Protein AF-A0A3M1NK79-F1 (afdb_monomer_lite)

Sequence (437 aa):
MGIKTFFSDLAERGPLLIVGEEAYLVNSRPSPSNGNNLITFGNANLELVPAGTLSDLVRFYKHHMADQIYAEKKEFIEERVDQGFMTAEEREREIGDRKLFSFIVNELMPYLSGHKEDISELLGEEIERQQITEKDEVDEEELLENLERVKRELRGEQERYAKAEFQGDTTDEVSYLRSLLQGDVLALSGIVYKLEKSRNPQIIISVKGSLDQYDLREIGRVEDIDEEYARFLSWRSRLEAIDEFTDYIKAVQRIRLEATKDLDKIMQLREFNDGDVGFLRHEGDVYVYQIIPPFAMLDPRPTKKGVAYEFPRLRVGMRIQYEDGRIYLDEPVLFEAEWHPFTEMENAEFQHLCGGHVPPRNGSEVEWVAKALDDAKNLVMNGLTPGSIREHGGDKKYGGRYFGISLDEKLAPRKISEKEARRKGLLITNRWDWRDD

Secondary structure (DSSP, 8-state):
-----HHHHHHHHS-EEEETTEEEEEEEEEPPTT-SSEEEETTEEEEEEEEEEHHHHHHHHHHHTHHHHHHHHHHHHHHHHS-PPPPHHHHHHHHHHHHHHHIIIIIIHHHHTT--SSTTTTTTS---------SS---HHHHHHHHHHHHHHHHHHHHHHHHHH--S-TTSHHHHHHHHHTSSEEEETTEEEEEEE-SS-SEEEEETTEEEEEEEEEEEEHHHHHHHHHHHHHHHHHHHHHHHHHHHHHHHHHHHHHHTTSHHHHTT-SEEEETTEEEEEETTEEEEEEEEPPEEEEP-SGGGTTEEEEE--EEEEEEEEEETTEEEE---EE-SS---TTB-SS--SSEEBTT--PPP--S-HHHHHHHHHHHHHHHHHH---HHHHHHTT--TTT--EETTEEHHHHSGGGEEEHHHHHHTT-EEE----TT--

pLDDT: mean 75.99, std 17.22, range [27.2, 95.75]

Foldseek 3Di:
DFDFALLVVLLVVAKWWDADFWIWHWAPDQDDPPDLWWKDFPPGITGTHTPGGNVVRNVVRCVVCVVVLVVLLQVLCCVQPVDGDDDPVCCVVVVQALLQLCCCFVPVQCVLQPPPDPPVVVVDDDDPDDDPPDDPDDDLVVVLVSLVVVLVVLVVVVVVVCVVQHDDDCLDLSVVLCSLLVHIWINHPQWIWDWDQDPDASMWTRHSNDITGTHTDTRGGSVVSRNVSSVSVSSSSNSVSSVVVSVVSVVSVVVVVVCVVCVVVLNVDQKDDDDQWIWHNDPNWIKTKGKDAWAWEQQQDPVRPQKTFTDHIWIKIWTWHADPNDIDTDAIFTQALDDALQFDPGSDGGTGGHVQDQPPDDDDPSVSRVVSNVSRSCCRQAVNHPVQLVVQDQDPVGSQDGVNDRVCVRRVVRIDGNVVCVVVVHHYYHDDDPPPD

Radius of gyration: 32.31 Å; chains: 1; bounding box: 64×66×86 Å

Structure (mmCIF, N/CA/C/O backbone):
data_AF-A0A3M1NK79-F1
#
_entry.id   AF-A0A3M1NK79-F1
#
loop_
_atom_site.group_PDB
_atom_site.id
_atom_site.type_symbol
_atom_site.label_atom_id
_atom_site.label_alt_id
_atom_site.label_comp_id
_atom_site.label_asym_id
_atom_site.label_entity_id
_atom_site.label_seq_id
_atom_site.pdbx_PDB_ins_code
_atom_site.Cartn_x
_atom_site.Cartn_y
_atom_site.Cartn_z
_atom_site.occupancy
_atom_site.B_iso_or_equiv
_atom_site.auth_seq_id
_atom_site.auth_comp_id
_atom_site.auth_asym_id
_atom_site.auth_atom_id
_atom_site.pdbx_PDB_model_num
ATOM 1 N N . MET A 1 1 ? -23.565 -2.851 2.190 1.00 42.56 1 MET A N 1
ATOM 2 C CA . MET A 1 1 ? -23.794 -3.661 3.407 1.00 42.56 1 MET A CA 1
ATOM 3 C C . MET A 1 1 ? -23.126 -2.912 4.538 1.00 42.56 1 MET A C 1
ATOM 5 O O . MET A 1 1 ? -22.002 -2.481 4.327 1.00 42.56 1 MET A O 1
ATOM 9 N N . GLY A 1 2 ? -23.819 -2.670 5.653 1.00 56.28 2 GLY A N 1
ATOM 10 C CA . GLY A 1 2 ? -23.201 -2.016 6.810 1.00 56.28 2 GLY A CA 1
ATOM 11 C C . GLY A 1 2 ? -22.028 -2.845 7.333 1.00 56.28 2 GLY A C 1
ATOM 12 O O . GLY A 1 2 ? -22.069 -4.075 7.264 1.00 56.28 2 GLY A O 1
ATOM 13 N N . ILE A 1 3 ? -20.976 -2.171 7.796 1.00 64.62 3 ILE A N 1
ATOM 14 C CA . ILE A 1 3 ? -19.833 -2.811 8.446 1.00 64.62 3 ILE A CA 1
ATOM 15 C C . ILE A 1 3 ? -20.336 -3.394 9.766 1.00 64.62 3 ILE A C 1
ATOM 17 O O . ILE A 1 3 ? -20.743 -2.657 10.659 1.00 64.62 3 ILE A O 1
ATOM 21 N N . LYS A 1 4 ? -20.337 -4.719 9.863 1.00 78.62 4 LYS A N 1
ATOM 22 C CA . LYS A 1 4 ? -20.764 -5.445 11.053 1.00 78.62 4 LYS A CA 1
ATOM 23 C C . LYS A 1 4 ? -19.583 -5.571 12.009 1.00 78.62 4 LYS A C 1
ATOM 25 O O . LYS A 1 4 ? -18.557 -6.126 11.612 1.00 78.62 4 LYS A O 1
ATOM 30 N N . THR A 1 5 ? -19.695 -5.055 13.233 1.00 86.69 5 THR A N 1
ATOM 31 C CA . THR A 1 5 ? -18.551 -5.059 14.159 1.00 86.69 5 THR A CA 1
ATOM 32 C C . THR A 1 5 ? -18.410 -6.395 14.892 1.00 86.69 5 THR A C 1
ATOM 34 O O . THR A 1 5 ? -19.270 -7.276 14.825 1.00 86.69 5 THR A O 1
ATOM 37 N N . PHE A 1 6 ? -17.314 -6.567 15.637 1.00 86.94 6 PHE A N 1
ATOM 38 C CA . PHE A 1 6 ? -17.142 -7.754 16.477 1.00 86.94 6 PHE A CA 1
ATOM 39 C C . PHE A 1 6 ? -18.245 -7.898 17.538 1.00 86.94 6 PHE A C 1
ATOM 41 O O . PHE A 1 6 ? -18.507 -9.014 17.984 1.00 86.94 6 PHE A O 1
ATOM 48 N N . PHE A 1 7 ? -18.873 -6.795 17.967 1.00 88.06 7 PHE A N 1
ATOM 49 C CA . PHE A 1 7 ? -19.895 -6.825 19.009 1.00 88.06 7 PHE A CA 1
ATOM 50 C C . PHE A 1 7 ? -21.144 -7.575 18.537 1.00 88.06 7 PHE A C 1
ATOM 52 O O . PHE A 1 7 ? -21.545 -8.548 19.182 1.00 88.06 7 PHE A O 1
ATOM 59 N N . SER A 1 8 ? -21.714 -7.191 17.390 1.00 88.69 8 SER A N 1
ATOM 60 C CA . SER A 1 8 ? -22.842 -7.919 16.802 1.00 88.69 8 SER A CA 1
ATOM 61 C C . SER A 1 8 ? -22.456 -9.329 16.359 1.00 88.69 8 SER A C 1
ATOM 63 O O . SER A 1 8 ? -23.217 -10.263 16.608 1.00 88.69 8 SER A O 1
ATOM 65 N N . ASP A 1 9 ? -21.260 -9.530 15.787 1.00 88.75 9 ASP A N 1
ATOM 66 C CA . ASP A 1 9 ? -20.802 -10.869 15.389 1.00 88.75 9 ASP A CA 1
ATOM 67 C C . ASP A 1 9 ? -20.719 -11.837 16.581 1.00 88.75 9 ASP A C 1
ATOM 69 O O . ASP A 1 9 ? -21.113 -12.999 16.473 1.00 88.75 9 ASP A O 1
ATOM 73 N N . LEU A 1 10 ? -20.264 -11.370 17.748 1.00 87.38 10 LEU A N 1
ATOM 74 C CA . LEU A 1 10 ? -20.247 -12.184 18.964 1.00 87.38 10 LEU A CA 1
ATOM 75 C C . LEU A 1 10 ? -21.646 -12.385 19.555 1.00 87.38 10 LEU A C 1
ATOM 77 O O . LEU A 1 10 ? -21.974 -13.508 19.941 1.00 87.38 10 LEU A O 1
ATOM 81 N N . ALA A 1 11 ? -22.467 -11.336 19.612 1.00 88.06 11 ALA A N 1
ATOM 82 C CA . ALA A 1 11 ? -23.818 -11.404 20.171 1.00 88.06 11 ALA A CA 1
ATOM 83 C C . ALA A 1 11 ? -24.779 -12.279 19.338 1.00 88.06 11 ALA A C 1
ATOM 85 O O . ALA A 1 11 ? -25.744 -12.826 19.872 1.00 88.06 11 ALA A O 1
ATOM 86 N N . GLU A 1 12 ? -24.515 -12.455 18.042 1.00 87.06 12 GLU A N 1
ATOM 87 C CA . GLU A 1 12 ? -25.264 -13.383 17.189 1.00 87.06 12 GLU A CA 1
ATOM 88 C C . GLU A 1 12 ? -24.870 -14.851 17.385 1.00 87.06 12 GLU A C 1
ATOM 90 O O . GLU A 1 12 ? -25.700 -15.746 17.211 1.00 87.06 12 GLU A O 1
ATOM 95 N N . ARG A 1 13 ? -23.615 -15.124 17.764 1.00 86.38 13 ARG A N 1
ATOM 96 C CA . ARG A 1 13 ? -23.141 -16.496 18.027 1.00 86.38 13 ARG A CA 1
ATOM 97 C C . ARG A 1 13 ? -23.747 -17.085 19.300 1.00 86.38 13 ARG A C 1
ATOM 99 O O . ARG A 1 13 ? -23.787 -18.306 19.452 1.00 86.38 13 ARG A O 1
ATOM 106 N N . GLY A 1 14 ? -24.207 -16.234 20.211 1.00 88.56 14 GLY A N 1
ATOM 107 C CA . GLY A 1 14 ? -24.869 -16.613 21.450 1.00 88.56 14 GLY A CA 1
ATOM 108 C C . GLY A 1 14 ? -24.940 -15.441 22.427 1.00 88.56 14 GLY A C 1
ATOM 109 O O . GLY A 1 14 ? -24.445 -14.357 22.124 1.00 88.56 14 GLY A O 1
ATOM 110 N N . PRO A 1 15 ? -25.535 -15.637 23.617 1.00 93.31 15 PRO A N 1
ATOM 111 C CA . PRO A 1 15 ? -25.585 -14.575 24.606 1.00 93.31 15 PRO A CA 1
ATOM 112 C C . PRO A 1 15 ? -24.168 -14.153 25.008 1.00 93.31 15 PRO A C 1
ATOM 114 O O . PRO A 1 15 ? -23.316 -15.001 25.292 1.00 93.31 15 PRO A O 1
ATOM 117 N N . LEU A 1 16 ? -23.930 -12.847 25.031 1.00 95.00 16 LEU A N 1
ATOM 118 C CA . LEU A 1 16 ? -22.625 -12.238 25.269 1.00 95.00 16 LEU A CA 1
ATOM 119 C C . LEU A 1 16 ? -22.679 -11.437 26.567 1.00 95.00 16 LEU A C 1
ATOM 121 O O . LEU A 1 16 ? -23.487 -10.525 26.711 1.00 95.00 16 LEU A O 1
ATOM 125 N N . LEU A 1 17 ? -21.808 -11.770 27.509 1.00 95.44 17 LEU A N 1
ATOM 126 C CA . LEU A 1 17 ? -21.634 -11.062 28.770 1.00 95.44 17 LEU A CA 1
ATOM 127 C C . LEU A 1 17 ? -20.332 -10.256 28.717 1.00 95.44 17 LEU A C 1
ATOM 129 O O . LEU A 1 17 ? -19.283 -10.808 28.395 1.00 95.44 17 LEU A O 1
ATOM 133 N N . ILE A 1 18 ? -20.382 -8.977 29.076 1.00 94.88 18 ILE A N 1
ATOM 134 C CA . ILE A 1 18 ? -19.208 -8.111 29.212 1.00 94.88 18 ILE A CA 1
ATOM 135 C C . ILE A 1 18 ? -19.168 -7.595 30.649 1.00 94.88 18 ILE A C 1
ATOM 137 O O . ILE A 1 18 ? -20.106 -6.938 31.099 1.00 94.88 18 ILE A O 1
ATOM 141 N N . VAL A 1 19 ? -18.083 -7.897 31.364 1.00 92.94 19 VAL A N 1
ATOM 142 C CA . VAL A 1 19 ? -17.847 -7.449 32.745 1.00 92.94 19 VAL A CA 1
ATOM 143 C C . VAL A 1 19 ? -16.481 -6.777 32.809 1.00 92.94 19 VAL A C 1
ATOM 145 O O . VAL A 1 19 ? -15.448 -7.403 32.558 1.00 92.94 19 VAL A O 1
ATOM 148 N N . GLY A 1 20 ? -16.464 -5.487 33.139 1.00 90.12 20 GLY A N 1
ATOM 149 C CA . GLY A 1 20 ? -15.264 -4.664 33.063 1.00 90.12 20 GLY A CA 1
ATOM 150 C C . GLY A 1 20 ? -14.732 -4.580 31.631 1.00 90.12 20 GLY A C 1
ATOM 151 O O . GLY A 1 20 ? -15.337 -3.935 30.778 1.00 90.12 20 GLY A O 1
ATOM 152 N N . GLU A 1 21 ? -13.580 -5.202 31.387 1.00 90.19 21 GLU A N 1
ATOM 153 C CA . GLU A 1 21 ? -12.962 -5.305 30.056 1.00 90.19 21 GLU A CA 1
ATOM 154 C C . GLU A 1 21 ? -13.046 -6.712 29.464 1.00 90.19 21 GLU A C 1
ATOM 156 O O . GLU A 1 21 ? -12.587 -6.927 28.347 1.00 90.19 21 GLU A O 1
ATOM 161 N N . GLU A 1 22 ? -13.598 -7.681 30.191 1.00 93.81 22 GLU A N 1
ATOM 162 C CA . GLU A 1 22 ? -13.618 -9.075 29.761 1.00 93.81 22 GLU A CA 1
ATOM 163 C C . GLU A 1 22 ? -14.959 -9.436 29.132 1.00 93.81 22 GLU A C 1
ATOM 165 O O . GLU A 1 22 ? -16.024 -9.141 29.678 1.00 93.81 22 GLU A O 1
ATOM 170 N N . ALA A 1 23 ? -14.890 -10.107 27.987 1.00 94.19 23 ALA A N 1
ATOM 171 C CA . ALA A 1 23 ? -16.033 -10.633 27.267 1.00 94.19 23 ALA A CA 1
ATOM 172 C C . ALA A 1 23 ? -16.133 -12.151 27.463 1.00 94.19 23 ALA A C 1
ATOM 174 O O . ALA A 1 23 ? -15.135 -12.877 27.431 1.00 94.19 23 ALA A O 1
ATOM 175 N N . TYR A 1 24 ? -17.359 -12.633 27.621 1.00 94.50 24 TYR A N 1
ATOM 176 C CA . TYR A 1 24 ? -17.692 -14.028 27.864 1.00 94.50 24 TYR A CA 1
ATOM 177 C C . TYR A 1 24 ? -18.870 -14.443 26.987 1.00 94.50 24 TYR A C 1
ATOM 179 O O . TYR A 1 24 ? -19.895 -13.767 26.957 1.00 94.50 24 TYR A O 1
ATOM 187 N N . LEU A 1 25 ? -18.762 -15.587 26.318 1.00 93.62 25 LEU A N 1
ATOM 188 C CA . LEU A 1 25 ? -19.905 -16.225 25.670 1.00 93.62 25 LEU A CA 1
ATOM 189 C C . LEU A 1 25 ? -20.610 -17.133 26.677 1.00 93.62 25 LEU A C 1
ATOM 191 O O . LEU A 1 25 ? -19.970 -17.921 27.381 1.00 93.62 25 LEU A O 1
ATOM 195 N N . VAL A 1 26 ? -21.935 -17.038 26.740 1.00 91.88 26 VAL A N 1
ATOM 196 C CA . VAL A 1 26 ? -22.753 -17.891 27.603 1.00 91.88 26 VAL A CA 1
ATOM 197 C C . VAL A 1 26 ? -23.025 -19.204 26.880 1.00 91.88 26 VAL A C 1
ATOM 199 O O . VAL A 1 26 ? -23.772 -19.264 25.902 1.00 91.88 26 VAL A O 1
ATOM 202 N N . ASN A 1 27 ? -22.423 -20.280 27.375 1.00 87.31 27 ASN A N 1
ATOM 203 C CA . ASN A 1 27 ? -22.618 -21.611 26.827 1.00 87.31 27 ASN A CA 1
ATOM 204 C C . ASN A 1 27 ? -23.930 -22.204 27.355 1.00 87.31 27 ASN A C 1
ATOM 206 O O . ASN A 1 27 ? -24.186 -22.228 28.557 1.00 87.31 27 ASN A O 1
ATOM 210 N N . SER A 1 28 ? -24.759 -22.741 26.460 1.00 78.31 28 SER A N 1
ATOM 211 C CA . SER A 1 28 ? -26.057 -23.337 26.813 1.00 78.31 28 SER A CA 1
ATOM 212 C C . SER A 1 28 ? -25.928 -24.657 27.586 1.00 78.31 28 SER A C 1
ATOM 214 O O . SER A 1 28 ? -26.931 -25.216 28.032 1.00 78.31 28 SER A O 1
ATOM 216 N N . ARG A 1 29 ? -24.710 -25.200 27.712 1.00 77.44 29 ARG A N 1
ATOM 217 C CA . ARG A 1 29 ? -24.456 -26.431 28.461 1.00 77.44 29 ARG A CA 1
ATOM 218 C C . ARG A 1 29 ? -24.520 -26.160 29.970 1.00 77.44 29 ARG A C 1
ATOM 220 O O . ARG A 1 29 ? -23.882 -25.215 30.434 1.00 77.44 29 ARG A O 1
ATOM 227 N N . PRO A 1 30 ? -25.237 -26.996 30.745 1.00 73.50 30 PRO A N 1
ATOM 228 C CA . PRO A 1 30 ? -25.250 -26.885 32.197 1.00 73.50 30 PRO A CA 1
ATOM 229 C C . PRO A 1 30 ? -23.830 -27.013 32.749 1.00 73.50 30 PRO A C 1
ATOM 231 O O . PRO A 1 30 ? -23.153 -28.012 32.495 1.00 73.50 30 PRO A O 1
ATOM 234 N N . SER A 1 31 ? -23.391 -26.012 33.507 1.00 70.69 31 SER A N 1
ATOM 235 C CA . SER A 1 31 ? -22.099 -26.057 34.189 1.00 70.69 31 SER A CA 1
ATOM 236 C C . SER A 1 31 ? -22.220 -26.874 35.481 1.00 70.69 31 SER A C 1
ATOM 238 O O . SER A 1 31 ? -23.232 -26.744 36.184 1.00 70.69 31 SER A O 1
ATOM 240 N N . PRO A 1 32 ? -21.228 -27.709 35.847 1.00 70.38 32 PRO A N 1
ATOM 241 C CA . PRO A 1 32 ? -21.175 -28.262 37.193 1.00 70.38 32 PRO A CA 1
ATOM 242 C C . PRO A 1 32 ? -21.177 -27.110 38.208 1.00 70.38 32 PRO A C 1
ATOM 244 O O . PRO A 1 32 ? -20.459 -26.127 38.048 1.00 70.38 32 PRO A O 1
ATOM 247 N N . SER A 1 33 ? -21.987 -27.235 39.260 1.00 60.12 33 SER A N 1
ATOM 248 C CA . SER A 1 33 ? -22.389 -26.167 40.197 1.00 60.12 33 SER A CA 1
ATOM 249 C C . SER A 1 33 ? -21.263 -25.433 40.949 1.00 60.12 33 SER A C 1
ATOM 251 O O . SER A 1 33 ? -21.554 -24.543 41.740 1.00 60.12 33 SER A O 1
ATOM 253 N N . ASN A 1 34 ? -19.996 -25.782 40.711 1.00 64.12 34 ASN A N 1
ATOM 254 C CA . ASN A 1 34 ? -18.817 -25.252 41.398 1.00 64.12 34 ASN A CA 1
ATOM 255 C C . ASN A 1 34 ? -17.807 -24.585 40.437 1.00 64.12 34 ASN A C 1
ATOM 257 O O . ASN A 1 34 ? -16.626 -24.482 40.764 1.00 64.12 34 ASN A O 1
ATOM 261 N N . GLY A 1 35 ? -18.227 -24.190 39.231 1.00 64.75 35 GLY A N 1
ATOM 262 C CA . GLY A 1 35 ? -17.366 -23.473 38.287 1.00 64.75 35 GLY A CA 1
ATOM 263 C C . GLY A 1 35 ? -17.047 -22.040 38.736 1.00 64.75 35 GLY A C 1
ATOM 264 O O . GLY A 1 35 ? -17.904 -21.338 39.264 1.00 64.75 35 GLY A O 1
ATOM 265 N N . ASN A 1 36 ? -15.820 -21.578 38.478 1.00 80.00 36 ASN A N 1
ATOM 266 C CA . ASN A 1 36 ? -15.390 -20.207 38.799 1.00 80.00 36 ASN A CA 1
ATOM 267 C C . ASN A 1 36 ? -15.984 -19.136 37.865 1.00 80.00 36 ASN A C 1
ATOM 269 O O . ASN A 1 36 ? -15.906 -17.956 38.197 1.00 80.00 36 ASN A O 1
ATOM 273 N N . ASN A 1 37 ? -16.537 -19.556 36.722 1.00 88.81 37 ASN A N 1
ATOM 274 C CA . ASN A 1 37 ? -17.085 -18.713 35.662 1.00 88.81 37 ASN A CA 1
ATOM 275 C C . ASN A 1 37 ? -18.473 -19.247 35.269 1.00 88.81 37 ASN A C 1
ATOM 277 O O . ASN A 1 37 ? -18.589 -20.155 34.442 1.00 88.81 37 ASN A O 1
ATOM 281 N N . LEU A 1 38 ? -19.525 -18.734 35.903 1.00 91.25 38 LEU A N 1
ATOM 282 C CA . LEU A 1 38 ? -20.902 -19.149 35.634 1.00 91.25 38 LEU A CA 1
ATOM 283 C C . LEU A 1 38 ? -21.876 -17.978 35.720 1.00 91.25 38 LEU A C 1
ATOM 285 O O . LEU A 1 38 ? -21.639 -17.003 36.432 1.00 91.25 38 LEU A O 1
ATOM 289 N N . ILE A 1 39 ? -22.991 -18.109 35.012 1.00 91.19 39 ILE A N 1
ATOM 290 C CA . ILE A 1 39 ? -24.157 -17.240 35.143 1.00 91.19 39 ILE A CA 1
ATOM 291 C C . ILE A 1 39 ? -25.358 -18.089 35.555 1.00 91.19 39 ILE A C 1
ATOM 293 O O . ILE A 1 39 ? -25.668 -19.111 34.937 1.00 91.19 39 ILE A O 1
ATOM 297 N N . THR A 1 40 ? -26.024 -17.673 36.625 1.00 89.75 40 THR A N 1
ATOM 298 C CA . THR A 1 40 ? -27.244 -18.293 37.133 1.00 89.75 40 THR A CA 1
ATOM 299 C C . THR A 1 40 ? -28.433 -17.415 36.782 1.00 89.75 40 THR A C 1
ATOM 301 O O . THR A 1 40 ? -28.484 -16.246 37.169 1.00 89.75 40 THR A O 1
ATOM 304 N N . PHE A 1 41 ? -29.408 -17.995 36.085 1.00 86.25 41 PHE A N 1
ATOM 305 C CA . PHE A 1 41 ? -30.687 -17.359 35.775 1.00 86.25 41 PHE A CA 1
ATOM 306 C C . PHE A 1 41 ? -31.826 -18.299 36.173 1.00 86.25 41 PHE A C 1
ATOM 308 O O . PHE A 1 41 ? -31.967 -19.401 35.632 1.00 86.25 41 PHE A O 1
ATOM 315 N N . GLY A 1 42 ? -32.620 -17.893 37.166 1.00 84.88 42 GLY A N 1
ATOM 316 C CA . GLY A 1 42 ? -33.599 -18.777 37.799 1.00 84.88 42 GLY A CA 1
ATOM 317 C C . GLY A 1 42 ? -32.936 -20.041 38.364 1.00 84.88 42 GLY A C 1
ATOM 318 O O . GLY A 1 42 ? -32.090 -19.957 39.248 1.00 84.88 42 GLY A O 1
ATOM 319 N N . ASN A 1 43 ? -33.307 -21.211 37.832 1.00 83.31 43 ASN A N 1
ATOM 320 C CA . ASN A 1 43 ? -32.763 -22.514 38.249 1.00 83.31 43 ASN A CA 1
ATOM 321 C C . ASN A 1 43 ? -31.656 -23.050 37.319 1.00 83.31 43 ASN A C 1
ATOM 323 O O . ASN A 1 43 ? -31.193 -24.176 37.511 1.00 83.31 43 ASN A O 1
ATOM 327 N N . ALA A 1 44 ? -31.267 -22.298 36.284 1.00 86.81 44 ALA A N 1
ATOM 328 C CA . ALA A 1 44 ? -30.257 -22.719 35.318 1.00 86.81 44 ALA A CA 1
ATOM 329 C C . ALA A 1 44 ? -28.886 -22.133 35.672 1.00 86.81 44 ALA A C 1
ATOM 331 O O . ALA A 1 44 ? -28.775 -20.934 35.909 1.00 86.81 44 ALA A O 1
ATOM 332 N N . ASN A 1 45 ? -27.851 -22.977 35.649 1.00 89.06 45 ASN A N 1
ATOM 333 C CA . ASN A 1 45 ? -26.449 -22.572 35.761 1.00 89.06 45 ASN A CA 1
ATOM 334 C C . ASN A 1 45 ? -25.765 -22.791 34.413 1.00 89.06 45 ASN A C 1
ATOM 336 O O . ASN A 1 45 ? -25.608 -23.936 33.977 1.00 89.06 45 ASN A O 1
ATOM 340 N N . LEU A 1 46 ? -25.367 -21.703 33.767 1.00 90.62 46 LEU A N 1
ATOM 341 C CA . LEU A 1 46 ? -24.727 -21.712 32.458 1.00 90.62 46 LEU A CA 1
ATOM 342 C C . LEU A 1 46 ? -23.245 -21.374 32.604 1.00 90.62 46 LEU A C 1
ATOM 344 O O . LEU A 1 46 ? -22.857 -20.558 33.441 1.00 90.62 46 LEU A O 1
ATOM 348 N N . GLU A 1 47 ? -22.412 -22.033 31.809 1.00 91.75 47 GLU A N 1
ATOM 349 C CA . GLU A 1 47 ? -20.969 -21.803 31.802 1.00 91.75 47 GLU A CA 1
ATOM 350 C C . GLU A 1 47 ? -20.633 -20.509 31.049 1.00 91.75 47 GLU A C 1
ATOM 352 O O . GLU A 1 47 ? -21.162 -20.255 29.964 1.00 91.75 47 GLU A O 1
ATOM 357 N N . LEU A 1 48 ? -19.728 -19.708 31.616 1.00 92.19 48 LEU A N 1
ATOM 358 C CA . LEU A 1 48 ? -19.165 -18.533 30.954 1.00 92.19 48 LEU A CA 1
ATOM 359 C C . LEU A 1 48 ? -17.820 -18.901 30.332 1.00 92.19 48 LEU A C 1
ATOM 361 O O . LEU A 1 48 ? -16.845 -19.167 31.040 1.00 92.19 48 LEU A O 1
ATOM 365 N N . VAL A 1 49 ? -17.764 -18.896 29.002 1.00 91.88 49 VAL A N 1
ATOM 366 C CA . VAL A 1 49 ? -16.544 -19.179 28.242 1.00 91.88 49 VAL A CA 1
ATOM 367 C C . VAL A 1 49 ? -15.854 -17.855 27.915 1.00 91.88 49 VAL A C 1
ATOM 369 O O . VAL A 1 49 ? -16.459 -17.027 27.233 1.00 91.88 49 VAL A O 1
ATOM 372 N N . PRO A 1 50 ? -14.610 -17.623 28.374 1.00 91.69 50 PRO A N 1
ATOM 373 C CA . PRO A 1 50 ? -13.880 -16.401 28.051 1.00 91.69 50 PRO A CA 1
ATOM 374 C C . PRO A 1 50 ? -13.711 -16.242 26.536 1.00 91.69 50 PRO A C 1
ATOM 376 O O . PRO A 1 50 ? -13.214 -17.149 25.869 1.00 91.69 50 PRO A O 1
ATOM 379 N N . ALA A 1 51 ? -14.109 -15.086 26.009 1.00 90.38 51 ALA A N 1
ATOM 380 C CA . ALA A 1 51 ? -13.930 -14.712 24.606 1.00 90.38 51 ALA A CA 1
ATOM 381 C C . ALA A 1 51 ? -12.692 -13.821 24.390 1.00 90.38 51 ALA A C 1
ATOM 383 O O . ALA A 1 51 ? -12.188 -13.739 23.274 1.00 90.38 51 ALA A O 1
ATOM 384 N N . GLY A 1 52 ? -12.188 -13.186 25.453 1.00 91.94 52 GLY A N 1
ATOM 385 C CA . GLY A 1 52 ? -11.031 -12.288 25.428 1.00 91.94 52 GLY A CA 1
ATOM 386 C C . GLY A 1 52 ? -11.326 -10.972 26.143 1.00 91.94 52 GLY A C 1
ATOM 387 O O . GLY A 1 52 ? -12.369 -10.823 26.784 1.00 91.94 52 GLY A O 1
ATOM 388 N N . THR A 1 53 ? -10.409 -10.014 26.035 1.00 93.69 53 THR A N 1
ATOM 389 C CA . THR A 1 53 ? -10.673 -8.634 26.464 1.00 93.69 53 THR A CA 1
ATOM 390 C C . THR A 1 53 ? -11.271 -7.818 25.318 1.00 93.69 53 THR A C 1
ATOM 392 O O . THR A 1 53 ? -11.055 -8.136 24.149 1.00 93.69 53 THR A O 1
ATOM 395 N N . LEU A 1 54 ? -11.990 -6.735 25.623 1.00 90.94 54 LEU A N 1
ATOM 396 C CA . LEU A 1 54 ? -12.488 -5.806 24.601 1.00 90.94 54 LEU A CA 1
ATOM 397 C C . LEU A 1 54 ? -11.345 -5.263 23.734 1.00 90.94 54 LEU A C 1
ATOM 399 O O . LEU A 1 54 ? -11.499 -5.165 22.522 1.00 90.94 54 LEU A O 1
ATOM 403 N N . SER A 1 55 ? -10.183 -4.977 24.330 1.00 88.31 55 SER A N 1
ATOM 404 C CA . SER A 1 55 ? -9.003 -4.518 23.588 1.00 88.31 55 SER A CA 1
ATOM 405 C C . SER A 1 55 ? -8.503 -5.563 22.587 1.00 88.31 55 SER A C 1
ATOM 407 O O . SER A 1 55 ? -8.235 -5.236 21.428 1.00 88.31 55 SER A O 1
ATOM 409 N N . ASP A 1 56 ? -8.430 -6.832 23.001 1.00 88.31 56 ASP A N 1
ATOM 410 C CA . ASP A 1 56 ? -8.006 -7.924 22.120 1.00 88.31 56 ASP A CA 1
ATOM 411 C C . ASP A 1 56 ? -9.004 -8.152 20.983 1.00 88.31 56 ASP A C 1
ATOM 413 O O . ASP A 1 56 ? -8.600 -8.361 19.840 1.00 88.31 56 ASP A O 1
ATOM 417 N N . LEU A 1 57 ? -10.303 -8.072 21.281 1.00 88.75 57 LEU A N 1
ATOM 418 C CA . LEU A 1 57 ? -11.369 -8.250 20.298 1.00 88.75 57 LEU A CA 1
ATOM 419 C C . LEU A 1 57 ? -11.385 -7.122 19.263 1.00 88.75 57 LEU A C 1
ATOM 421 O O . LEU A 1 57 ? -11.478 -7.401 18.069 1.00 88.75 57 LEU A O 1
ATOM 425 N N . VAL A 1 58 ? -11.208 -5.871 19.696 1.00 86.19 58 VAL A N 1
ATOM 426 C CA . VAL A 1 58 ? -11.046 -4.718 18.797 1.00 86.19 58 VAL A CA 1
ATOM 427 C C . VAL A 1 58 ? -9.821 -4.901 17.905 1.00 86.19 58 VAL A C 1
ATOM 429 O O . VAL A 1 58 ? -9.908 -4.746 16.687 1.00 86.19 58 VAL A O 1
ATOM 432 N N . ARG A 1 59 ? -8.676 -5.291 18.477 1.00 81.38 59 ARG A N 1
ATOM 433 C CA . ARG A 1 59 ? -7.449 -5.521 17.702 1.00 81.38 59 ARG A CA 1
ATOM 434 C C . ARG A 1 59 ? -7.623 -6.647 16.686 1.00 81.38 59 ARG A C 1
ATOM 436 O O . ARG A 1 59 ? -7.211 -6.500 15.536 1.00 81.38 59 ARG A O 1
ATOM 443 N N . PHE A 1 60 ? -8.227 -7.758 17.100 1.00 81.69 60 PHE A N 1
ATOM 444 C CA . PHE A 1 60 ? -8.514 -8.889 16.224 1.00 81.69 60 PHE A CA 1
ATOM 445 C C . PHE A 1 60 ? -9.446 -8.478 15.083 1.00 81.69 60 PHE A C 1
ATOM 447 O O . PHE A 1 60 ? -9.174 -8.795 13.928 1.00 81.69 60 PHE A O 1
ATOM 454 N N . TYR A 1 61 ? -10.494 -7.716 15.393 1.00 83.75 61 TYR A N 1
ATOM 455 C CA . TYR A 1 61 ? -11.416 -7.168 14.408 1.00 83.75 61 TYR A CA 1
ATOM 456 C C . TYR A 1 61 ? -10.702 -6.287 13.379 1.00 83.75 61 TYR A C 1
ATOM 458 O O . TYR A 1 61 ? -10.838 -6.525 12.182 1.00 83.75 61 TYR A O 1
ATOM 466 N N . LYS A 1 62 ? -9.872 -5.333 13.825 1.00 75.94 62 LYS A N 1
ATOM 467 C CA . LYS A 1 62 ? -9.088 -4.471 12.923 1.00 75.94 62 LYS A CA 1
ATOM 468 C C . LYS A 1 62 ? -8.146 -5.275 12.035 1.00 75.94 62 LYS A C 1
ATOM 470 O O . LYS A 1 62 ? -8.015 -4.967 10.858 1.00 75.94 62 LYS A O 1
ATOM 475 N N . HIS A 1 63 ? -7.512 -6.311 12.579 1.00 74.62 63 HIS A N 1
ATOM 476 C CA . HIS A 1 63 ? -6.643 -7.184 11.796 1.00 74.62 63 HIS A CA 1
ATOM 477 C C . HIS A 1 63 ? -7.428 -7.984 10.749 1.00 74.62 63 HIS A C 1
ATOM 479 O O . HIS A 1 63 ? -7.030 -8.042 9.591 1.00 74.62 63 HIS A O 1
ATOM 485 N N . HIS A 1 64 ? -8.563 -8.564 11.139 1.00 75.31 64 HIS A N 1
ATOM 486 C CA . HIS A 1 64 ? -9.417 -9.342 10.244 1.00 75.31 64 HIS A CA 1
ATOM 487 C C . HIS A 1 64 ? -10.053 -8.476 9.145 1.00 75.31 64 HIS A C 1
ATOM 489 O O . HIS A 1 64 ? -10.257 -8.947 8.031 1.00 75.31 64 HIS A O 1
ATOM 495 N N . MET A 1 65 ? -10.351 -7.210 9.447 1.00 75.56 65 MET A N 1
ATOM 496 C CA . MET A 1 65 ? -10.966 -6.250 8.525 1.00 75.56 65 MET A CA 1
ATOM 497 C C . MET A 1 65 ? -9.951 -5.303 7.876 1.00 75.56 65 MET A C 1
ATOM 499 O O . MET A 1 65 ? -10.356 -4.305 7.287 1.00 75.56 65 MET A O 1
ATOM 503 N N . ALA A 1 66 ? -8.650 -5.598 7.957 1.00 69.75 66 ALA A N 1
ATOM 504 C CA . ALA A 1 66 ? -7.595 -4.698 7.493 1.00 69.75 66 ALA A CA 1
ATOM 505 C C . ALA A 1 66 ? -7.776 -4.281 6.024 1.00 69.75 66 ALA A C 1
ATOM 507 O O . ALA A 1 66 ? -7.680 -3.096 5.717 1.00 69.75 66 ALA A O 1
ATOM 508 N N . ASP A 1 67 ? -8.124 -5.224 5.143 1.00 69.06 67 ASP A N 1
ATOM 509 C CA . ASP A 1 67 ? -8.337 -4.951 3.716 1.00 69.06 67 ASP A CA 1
ATOM 510 C C . ASP A 1 67 ? -9.540 -4.026 3.472 1.00 69.06 67 ASP A C 1
ATOM 512 O O . ASP A 1 67 ? -9.487 -3.139 2.622 1.00 69.06 67 ASP A O 1
ATOM 516 N N . GLN A 1 68 ? -10.623 -4.204 4.237 1.00 75.31 68 GLN A N 1
ATOM 517 C CA . GLN A 1 68 ? -11.826 -3.373 4.126 1.00 75.31 68 GLN A CA 1
ATOM 518 C C . GLN A 1 68 ? -11.579 -1.967 4.671 1.00 75.31 68 GLN A C 1
ATOM 520 O O . GLN A 1 68 ? -11.943 -0.991 4.024 1.00 75.31 68 GLN A O 1
ATOM 525 N N . ILE A 1 69 ? -10.907 -1.868 5.823 1.00 71.44 69 ILE A N 1
ATOM 526 C CA . ILE A 1 69 ? -10.501 -0.591 6.417 1.00 71.44 69 ILE A CA 1
ATOM 527 C C . ILE A 1 69 ? -9.574 0.151 5.450 1.00 71.44 69 ILE A C 1
ATOM 529 O O . ILE A 1 69 ? -9.742 1.346 5.236 1.00 71.44 69 ILE A O 1
ATOM 533 N N . TYR A 1 70 ? -8.620 -0.546 4.828 1.00 69.25 70 TYR A N 1
ATOM 534 C CA . TYR A 1 70 ? -7.734 0.052 3.832 1.00 69.25 70 TYR A CA 1
ATOM 535 C C . TYR A 1 70 ? -8.505 0.565 2.611 1.00 69.25 70 TYR A C 1
ATOM 537 O O . TYR A 1 70 ? -8.275 1.695 2.184 1.00 69.25 70 TYR A O 1
ATOM 545 N N . ALA A 1 71 ? -9.433 -0.230 2.071 1.00 69.62 71 ALA A N 1
ATOM 546 C CA . ALA A 1 71 ? -10.268 0.179 0.945 1.00 69.62 71 ALA A CA 1
ATOM 547 C C . ALA A 1 71 ? -11.123 1.413 1.280 1.00 69.62 71 ALA A C 1
ATOM 549 O O . ALA A 1 71 ? -11.166 2.342 0.482 1.00 69.62 71 ALA A O 1
ATOM 550 N N . GLU A 1 72 ? -11.722 1.468 2.474 1.00 77.62 72 GLU A N 1
ATOM 551 C CA . GLU A 1 72 ? -12.501 2.625 2.937 1.00 77.62 72 GLU A CA 1
ATOM 552 C C . GLU A 1 72 ? -11.625 3.877 3.094 1.00 77.62 72 GLU A C 1
ATOM 554 O O . GLU A 1 72 ? -11.998 4.960 2.644 1.00 77.62 72 GLU A O 1
ATOM 559 N N . LYS A 1 73 ? -10.438 3.741 3.703 1.00 74.62 73 LYS A N 1
ATOM 560 C CA . LYS A 1 73 ? -9.473 4.846 3.832 1.00 74.62 73 LYS A CA 1
ATOM 561 C C . LYS A 1 73 ? -9.055 5.379 2.458 1.00 74.62 73 LYS A C 1
ATOM 563 O O . LYS A 1 73 ? -8.978 6.590 2.272 1.00 74.62 73 LYS A O 1
ATOM 568 N N . LYS A 1 74 ? -8.800 4.475 1.509 1.00 66.56 74 LYS A N 1
ATOM 569 C CA . LYS A 1 74 ? -8.438 4.785 0.123 1.00 66.56 74 LYS A CA 1
ATOM 570 C C . LYS A 1 74 ? -9.560 5.527 -0.600 1.00 66.56 74 LYS A C 1
ATOM 572 O O . LYS A 1 74 ? -9.312 6.620 -1.093 1.00 66.56 74 LYS A O 1
ATOM 577 N N . GLU A 1 75 ? -10.769 4.971 -0.606 1.00 73.38 75 GLU A N 1
ATOM 578 C CA . GLU A 1 75 ? -11.949 5.571 -1.243 1.00 73.38 75 GLU A CA 1
ATOM 579 C C . GLU A 1 75 ? -12.224 6.967 -0.675 1.00 73.38 75 GLU A C 1
ATOM 581 O O . GLU A 1 75 ? -12.404 7.915 -1.428 1.00 73.38 75 GLU A O 1
ATOM 586 N N . PHE A 1 76 ? -12.138 7.131 0.649 1.00 75.88 76 PHE A N 1
ATOM 587 C CA . PHE A 1 76 ? -12.346 8.424 1.300 1.00 75.88 76 PHE A CA 1
ATOM 588 C C . PHE A 1 76 ? -11.348 9.507 0.855 1.00 75.88 76 PHE A C 1
ATOM 590 O O . PHE A 1 76 ? -11.732 10.666 0.690 1.00 75.88 76 PHE A O 1
ATOM 597 N N . ILE A 1 77 ? -10.070 9.156 0.684 1.00 66.25 77 ILE A N 1
ATOM 598 C CA . ILE A 1 77 ? -9.050 10.095 0.199 1.00 66.25 77 ILE A CA 1
ATOM 599 C C . ILE A 1 77 ? -9.222 10.341 -1.303 1.00 66.25 77 ILE A C 1
ATOM 601 O O . ILE A 1 77 ? -9.198 11.494 -1.726 1.00 66.25 77 ILE A O 1
ATOM 605 N N . GLU A 1 78 ? -9.469 9.296 -2.093 1.00 65.31 78 GLU A N 1
ATOM 606 C CA . GLU A 1 78 ? -9.708 9.393 -3.539 1.00 65.31 78 GLU A CA 1
ATOM 607 C C . GLU A 1 78 ? -10.905 10.298 -3.860 1.00 65.31 78 GLU A C 1
ATOM 609 O O . GLU A 1 78 ? -10.778 11.198 -4.685 1.00 65.31 78 GLU A O 1
ATOM 614 N N . GLU A 1 79 ? -12.024 10.149 -3.143 1.00 67.75 79 GLU A N 1
ATOM 615 C CA . GLU A 1 79 ? -13.219 10.997 -3.276 1.00 67.75 79 GLU A CA 1
ATOM 616 C C . GLU A 1 79 ? -12.976 12.474 -2.931 1.00 67.75 79 GLU A C 1
ATOM 618 O O . GLU A 1 79 ? -13.764 13.344 -3.312 1.00 67.75 79 GLU A O 1
ATOM 623 N N . ARG A 1 80 ? -11.941 12.772 -2.139 1.00 66.25 80 ARG A N 1
ATOM 624 C CA . ARG A 1 80 ? -11.686 14.119 -1.605 1.00 66.25 80 ARG A CA 1
ATOM 625 C C . ARG A 1 80 ? -10.490 14.815 -2.229 1.00 66.25 80 ARG A C 1
ATOM 627 O O . ARG A 1 80 ? -10.374 16.029 -2.063 1.00 66.25 80 ARG A O 1
ATOM 634 N N . VAL A 1 81 ? -9.622 14.066 -2.897 1.00 56.22 81 VAL A N 1
ATOM 635 C CA . VAL A 1 81 ? -8.329 14.546 -3.390 1.00 56.22 81 VAL A CA 1
ATOM 636 C C . VAL A 1 81 ? -8.128 14.227 -4.882 1.00 56.22 81 VAL A C 1
ATOM 638 O O . VAL A 1 81 ? -7.145 14.678 -5.455 1.00 56.22 81 VAL A O 1
ATOM 641 N N . ASP A 1 82 ? -9.042 13.496 -5.539 1.00 52.12 82 ASP A N 1
ATOM 642 C CA . ASP A 1 82 ? -8.909 13.049 -6.942 1.00 52.12 82 ASP A CA 1
ATOM 643 C C . ASP A 1 82 ? -7.560 12.331 -7.217 1.00 52.12 82 ASP A C 1
ATOM 645 O O . ASP A 1 82 ? -7.044 12.327 -8.335 1.00 52.12 82 ASP A O 1
ATOM 649 N N . GLN A 1 83 ? -6.961 11.700 -6.194 1.00 50.88 83 GLN A N 1
ATOM 650 C CA . GLN A 1 83 ? -5.659 11.025 -6.280 1.00 50.88 83 GLN A CA 1
ATOM 651 C C . GLN A 1 83 ? -5.686 9.617 -5.678 1.00 50.88 83 GLN A C 1
ATOM 653 O O . GLN A 1 83 ? -6.132 9.413 -4.550 1.00 50.88 83 GLN A O 1
ATOM 658 N N . GLY A 1 84 ? -5.169 8.652 -6.446 1.00 42.97 84 GLY A N 1
ATOM 659 C CA . GLY A 1 84 ? -5.220 7.221 -6.150 1.00 42.97 84 GLY A CA 1
ATOM 660 C C . GLY A 1 84 ? -4.288 6.736 -5.030 1.00 42.97 84 GLY A C 1
ATOM 661 O O . GLY A 1 84 ? -3.134 7.151 -4.947 1.00 42.97 84 GLY A O 1
ATOM 662 N N . PHE A 1 85 ? -4.738 5.783 -4.204 1.00 36.38 85 PHE A N 1
ATOM 663 C CA . PHE A 1 85 ? -3.920 5.149 -3.148 1.00 36.38 85 PHE A CA 1
ATOM 664 C C . PHE A 1 85 ? -3.292 3.824 -3.654 1.00 36.38 85 PHE A C 1
ATOM 666 O O . PHE A 1 85 ? -4.005 2.867 -3.973 1.00 36.38 85 PHE A O 1
ATOM 673 N N . MET A 1 86 ? -1.957 3.731 -3.716 1.00 42.59 86 MET A N 1
ATOM 674 C CA . MET A 1 86 ? -1.204 2.491 -4.032 1.00 42.59 86 MET A CA 1
ATOM 675 C C . MET A 1 86 ? -0.839 1.690 -2.764 1.00 42.59 86 MET A C 1
ATOM 677 O O . MET A 1 86 ? -0.749 2.278 -1.680 1.00 42.59 86 MET A O 1
ATOM 681 N N . THR A 1 87 ? -0.643 0.364 -2.860 1.00 40.91 87 THR A N 1
ATOM 682 C CA . THR A 1 87 ? -0.331 -0.534 -1.713 1.00 40.91 87 THR A CA 1
ATOM 683 C C . THR A 1 87 ? 1.046 -0.244 -1.103 1.00 40.91 87 THR A C 1
ATOM 685 O O . THR A 1 87 ? 1.890 0.286 -1.797 1.00 40.91 87 THR A O 1
ATOM 688 N N . ALA A 1 88 ? 1.320 -0.565 0.170 1.00 37.22 88 ALA A N 1
ATOM 689 C CA . ALA A 1 88 ? 2.545 -0.122 0.867 1.00 37.22 88 ALA A CA 1
ATOM 690 C C . ALA A 1 88 ? 3.888 -0.596 0.247 1.00 37.22 88 ALA A C 1
ATOM 692 O O . ALA A 1 88 ? 4.831 0.188 0.197 1.00 37.22 88 ALA A O 1
ATOM 693 N N . GLU A 1 89 ? 3.980 -1.832 -0.262 1.00 38.88 89 GLU A N 1
ATOM 694 C CA . GLU A 1 89 ? 5.196 -2.364 -0.918 1.00 38.88 89 GLU A CA 1
ATOM 695 C C . GLU A 1 89 ? 5.369 -1.849 -2.359 1.00 38.88 89 GLU A C 1
ATOM 697 O O . GLU A 1 89 ? 6.487 -1.559 -2.787 1.00 38.88 89 GLU A O 1
ATOM 702 N N . GLU A 1 90 ? 4.273 -1.695 -3.109 1.00 39.31 90 GLU A N 1
ATOM 703 C CA . GLU A 1 90 ? 4.296 -1.074 -4.443 1.00 39.31 90 GLU A CA 1
ATOM 704 C C . GLU A 1 90 ? 4.558 0.437 -4.326 1.00 39.31 90 GLU A C 1
ATOM 706 O O . GLU A 1 90 ? 5.302 1.004 -5.118 1.00 39.31 90 GLU A O 1
ATOM 711 N N . ARG A 1 91 ? 4.053 1.060 -3.255 1.00 40.94 91 ARG A N 1
ATOM 712 C CA . ARG A 1 91 ? 4.258 2.453 -2.850 1.00 40.94 91 ARG A CA 1
ATOM 713 C C . ARG A 1 91 ? 5.714 2.727 -2.507 1.00 40.94 91 ARG A C 1
ATOM 715 O O . ARG A 1 91 ? 6.221 3.720 -2.982 1.00 40.94 91 ARG A O 1
ATOM 722 N N . GLU A 1 92 ? 6.425 1.904 -1.740 1.00 41.72 92 GLU A N 1
ATOM 723 C CA . GLU A 1 92 ? 7.847 2.193 -1.465 1.00 41.72 92 GLU A CA 1
ATOM 724 C C . GLU A 1 92 ? 8.726 2.107 -2.723 1.00 41.72 92 GLU A C 1
ATOM 726 O O . GLU A 1 92 ? 9.600 2.956 -2.912 1.00 41.72 92 GLU A O 1
ATOM 731 N N . ARG A 1 93 ? 8.465 1.138 -3.612 1.00 49.00 93 ARG A N 1
ATOM 732 C CA . ARG A 1 93 ? 9.262 0.936 -4.831 1.00 49.00 93 ARG A CA 1
ATOM 733 C C . ARG A 1 93 ? 8.930 1.957 -5.925 1.00 49.00 93 ARG A C 1
ATOM 735 O O . ARG A 1 93 ? 9.829 2.625 -6.419 1.00 49.00 93 ARG A O 1
ATOM 742 N N . GLU A 1 94 ? 7.652 2.148 -6.254 1.00 46.03 94 GLU A N 1
ATOM 743 C CA . GLU A 1 94 ? 7.236 3.067 -7.324 1.00 46.03 94 GLU A CA 1
ATOM 744 C C . GLU A 1 94 ? 7.455 4.538 -6.934 1.00 46.03 94 GLU A C 1
ATOM 746 O O . GLU A 1 94 ? 7.750 5.374 -7.786 1.00 46.03 94 GLU A O 1
ATOM 751 N N . ILE A 1 95 ? 7.397 4.861 -5.637 1.00 46.91 95 ILE A N 1
ATOM 752 C CA . ILE A 1 95 ? 7.705 6.202 -5.134 1.00 46.91 95 ILE A CA 1
ATOM 753 C C . ILE A 1 95 ? 9.207 6.459 -5.092 1.00 46.91 95 ILE A C 1
ATOM 755 O O . ILE A 1 95 ? 9.602 7.575 -5.408 1.00 46.91 95 ILE A O 1
ATOM 759 N N . GLY A 1 96 ? 10.047 5.486 -4.729 1.00 52.31 96 GLY A N 1
ATOM 760 C CA . GLY A 1 96 ? 11.503 5.635 -4.846 1.00 52.31 96 GLY A CA 1
ATOM 761 C C . GLY A 1 96 ? 11.916 5.897 -6.295 1.00 52.31 96 GLY A C 1
ATOM 762 O O . GLY A 1 96 ? 12.584 6.891 -6.586 1.00 52.31 96 GLY A O 1
ATOM 763 N N . ASP A 1 97 ? 11.398 5.076 -7.207 1.00 53.44 97 ASP A N 1
ATOM 764 C CA . ASP A 1 97 ? 11.723 5.128 -8.629 1.00 53.44 97 ASP A CA 1
ATOM 765 C C . ASP A 1 97 ? 11.197 6.419 -9.289 1.00 53.44 97 ASP A C 1
ATOM 767 O O . ASP A 1 97 ? 11.967 7.142 -9.923 1.00 53.44 97 ASP A O 1
ATOM 771 N N . ARG A 1 98 ? 9.922 6.800 -9.079 1.00 60.09 98 ARG A N 1
ATOM 772 C CA . ARG A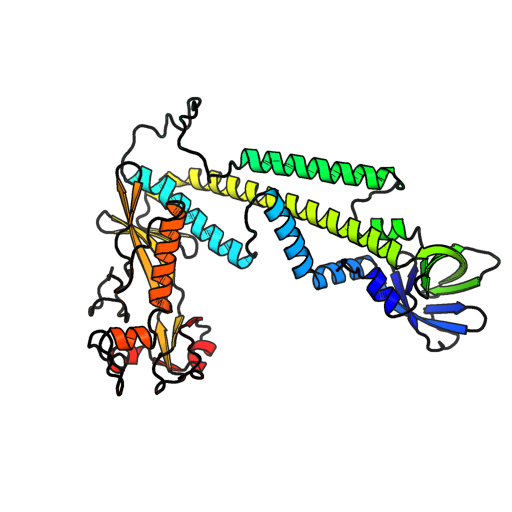 1 98 ? 9.358 8.060 -9.614 1.00 60.09 98 ARG A CA 1
ATOM 773 C C . ARG A 1 98 ? 9.968 9.312 -8.982 1.00 60.09 98 ARG A C 1
ATOM 775 O O . ARG A 1 98 ? 10.146 10.304 -9.688 1.00 60.09 98 ARG A O 1
ATOM 782 N N . LYS A 1 99 ? 10.314 9.294 -7.686 1.00 57.50 99 LYS A N 1
ATOM 783 C CA . LYS A 1 99 ? 11.033 10.409 -7.034 1.00 57.50 99 LYS A CA 1
ATOM 784 C C . LYS A 1 99 ? 12.412 10.600 -7.649 1.00 57.50 99 LYS A C 1
ATOM 786 O O . LYS A 1 99 ? 12.794 11.737 -7.921 1.00 57.50 99 LYS A O 1
ATOM 791 N N . LEU A 1 100 ? 13.132 9.506 -7.900 1.00 64.19 100 LEU A N 1
ATOM 792 C CA . LEU A 1 100 ? 14.446 9.576 -8.520 1.00 64.19 100 LEU A CA 1
ATOM 793 C C . LEU A 1 100 ? 14.357 9.999 -9.990 1.00 64.19 100 LEU A C 1
ATOM 795 O O . LEU A 1 100 ? 15.152 10.830 -10.424 1.00 64.19 100 LEU A O 1
ATOM 799 N N . PHE A 1 101 ? 13.359 9.519 -10.740 1.00 63.84 101 PHE A N 1
ATOM 800 C CA . PHE A 1 101 ? 13.102 10.020 -12.090 1.00 63.84 101 PHE A CA 1
ATOM 801 C C . PHE A 1 101 ? 12.785 11.512 -12.088 1.00 63.84 101 PHE A C 1
ATOM 803 O O . PHE A 1 101 ? 13.366 12.229 -12.891 1.00 63.84 101 PHE A O 1
ATOM 810 N N . SER A 1 102 ? 11.941 11.994 -11.171 1.00 63.88 102 SER A N 1
ATOM 811 C CA . SER A 1 102 ? 11.620 13.421 -11.053 1.00 63.88 102 SER A CA 1
ATOM 812 C C . SER A 1 102 ? 12.858 14.266 -10.774 1.00 63.88 102 SER A C 1
ATOM 814 O O . SER A 1 102 ? 13.100 15.243 -11.476 1.00 63.88 102 SER A O 1
ATOM 816 N N . PHE A 1 103 ? 13.699 13.844 -9.829 1.00 62.50 103 PHE A N 1
ATOM 817 C CA . PHE A 1 103 ? 14.975 14.502 -9.555 1.00 62.50 103 PHE A CA 1
ATOM 818 C C . PHE A 1 103 ? 15.891 14.526 -10.788 1.00 62.50 103 PHE A C 1
ATOM 820 O O . PHE A 1 103 ? 16.445 15.568 -11.139 1.00 62.50 103 PHE A O 1
ATOM 827 N N . ILE A 1 104 ? 16.040 13.394 -11.485 1.00 63.81 104 ILE A N 1
ATOM 828 C CA . ILE A 1 104 ? 16.912 13.329 -12.659 1.00 63.81 104 ILE A CA 1
ATOM 829 C C . ILE A 1 104 ? 16.372 14.224 -13.788 1.00 63.81 104 ILE A C 1
ATOM 831 O O . ILE A 1 104 ? 17.115 15.018 -14.354 1.00 63.81 104 ILE A O 1
ATOM 835 N N . VAL A 1 105 ? 15.082 14.121 -14.094 1.00 70.25 105 VAL A N 1
ATOM 836 C CA . VAL A 1 105 ? 14.407 14.806 -15.207 1.00 70.25 105 VAL A CA 1
ATOM 837 C C . VAL A 1 105 ? 14.290 16.308 -14.960 1.00 70.25 105 VAL A C 1
ATOM 839 O O . VAL A 1 105 ? 14.666 17.087 -15.828 1.00 70.25 105 VAL A O 1
ATOM 842 N N . ASN A 1 106 ? 13.808 16.721 -13.790 1.00 64.56 106 ASN A N 1
ATOM 843 C CA . ASN A 1 106 ? 13.434 18.113 -13.536 1.00 64.56 106 ASN A CA 1
ATOM 844 C C . ASN A 1 106 ? 14.550 18.939 -12.889 1.00 64.56 106 ASN A C 1
ATOM 846 O O . ASN A 1 106 ? 14.528 20.162 -12.986 1.00 64.56 106 ASN A O 1
ATOM 850 N N . GLU A 1 107 ? 15.518 18.307 -12.219 1.00 62.44 107 GLU A N 1
ATOM 851 C CA . GLU A 1 107 ? 16.580 19.027 -11.502 1.00 62.44 107 GLU A CA 1
ATOM 852 C C . GLU A 1 107 ? 17.957 18.767 -12.127 1.00 62.44 107 GLU A C 1
ATOM 854 O O . GLU A 1 107 ? 18.682 19.706 -12.464 1.00 62.44 107 GLU A O 1
ATOM 859 N N . LEU A 1 108 ? 18.318 17.499 -12.352 1.00 63.97 108 LEU A N 1
ATOM 860 C CA . LEU A 1 108 ? 19.649 17.137 -12.846 1.00 63.97 108 LEU A CA 1
ATOM 861 C C . LEU A 1 108 ? 19.843 17.463 -14.337 1.00 63.97 108 LEU A C 1
ATOM 863 O O . LEU A 1 108 ? 20.878 18.022 -14.704 1.00 63.97 108 LEU A O 1
ATOM 867 N N . MET A 1 109 ? 18.883 17.123 -15.203 1.00 68.06 109 MET A N 1
ATOM 868 C CA . MET A 1 109 ? 19.007 17.325 -16.655 1.00 68.06 109 MET A CA 1
ATOM 869 C C . MET A 1 109 ? 19.069 18.805 -17.066 1.00 68.06 109 MET A C 1
ATOM 871 O O . MET A 1 109 ? 19.994 19.156 -17.810 1.00 68.06 109 MET A O 1
ATOM 875 N N . PRO A 1 110 ? 18.195 19.703 -16.561 1.00 64.38 110 PRO A N 1
ATOM 876 C CA . PRO A 1 110 ? 18.300 21.130 -16.846 1.00 64.38 110 PRO A CA 1
ATOM 877 C C . PRO A 1 110 ? 19.654 21.692 -16.410 1.00 64.38 110 PRO A C 1
ATOM 879 O O . PRO A 1 110 ? 20.295 22.413 -17.176 1.00 64.38 110 PRO A O 1
ATOM 882 N N . TYR A 1 111 ? 20.158 21.279 -15.243 1.00 58.53 111 TYR A N 1
ATOM 883 C CA . TYR A 1 111 ? 21.467 21.716 -14.763 1.00 58.53 111 TYR A CA 1
ATOM 884 C C . TYR A 1 111 ? 22.607 21.225 -15.674 1.00 58.53 111 TYR A C 1
ATOM 886 O O . TYR A 1 111 ? 23.494 22.005 -16.036 1.00 58.53 111 TYR A O 1
ATOM 894 N N . LEU A 1 112 ? 22.613 19.944 -16.068 1.00 61.69 112 LEU A N 1
ATOM 895 C CA . LEU A 1 112 ? 23.672 19.358 -16.905 1.00 61.69 112 LEU A CA 1
ATOM 896 C C . LEU A 1 112 ? 23.706 19.916 -18.334 1.00 61.69 112 LEU A C 1
ATOM 898 O O . LEU A 1 112 ? 24.775 19.935 -18.944 1.00 61.69 112 LEU A O 1
ATOM 902 N N . SER A 1 113 ? 22.575 20.405 -18.845 1.00 56.09 113 SER A N 1
ATOM 903 C CA . SER A 1 113 ? 22.462 20.999 -20.186 1.00 56.09 113 SER A CA 1
ATOM 904 C C . SER A 1 113 ? 23.061 22.412 -20.306 1.00 56.09 113 SER A C 1
ATOM 906 O O . SER A 1 113 ? 23.211 22.939 -21.407 1.00 56.09 113 SER A O 1
ATOM 908 N N . GLY A 1 114 ? 23.447 23.037 -19.187 1.00 48.59 114 GLY A N 1
ATOM 909 C CA . GLY A 1 114 ? 24.110 24.342 -19.188 1.00 48.59 114 GLY A CA 1
ATOM 910 C C . GLY A 1 114 ? 23.193 25.540 -19.467 1.00 48.59 114 GLY A C 1
ATOM 911 O O . GLY A 1 114 ? 23.702 26.632 -19.721 1.00 48.59 114 GLY A O 1
ATOM 912 N N . HIS A 1 115 ? 21.868 25.386 -19.382 1.00 42.34 115 HIS A N 1
ATOM 913 C CA . HIS A 1 115 ? 20.918 26.507 -19.313 1.00 42.34 115 HIS A CA 1
ATOM 914 C C . HIS A 1 115 ? 20.981 27.140 -17.914 1.00 42.34 115 HIS A C 1
ATOM 916 O O . HIS A 1 115 ? 20.236 26.796 -17.003 1.00 42.34 115 HIS A O 1
ATOM 922 N N . LYS A 1 116 ? 21.993 27.992 -17.728 1.00 40.34 116 LYS A N 1
ATOM 923 C CA . LYS A 1 116 ? 22.568 28.351 -16.426 1.00 40.34 116 LYS A CA 1
ATOM 924 C C . LYS A 1 116 ? 22.233 29.764 -15.929 1.00 40.34 116 LYS A C 1
ATOM 926 O O . LYS A 1 116 ? 22.906 30.213 -15.007 1.00 40.34 116 LYS A O 1
ATOM 931 N N . GLU A 1 117 ? 21.266 30.476 -16.506 1.00 37.00 117 GLU A N 1
ATOM 932 C CA . GLU A 1 117 ? 21.051 31.883 -16.115 1.00 37.00 117 GLU A CA 1
ATOM 933 C C . GLU A 1 117 ? 20.012 32.107 -14.993 1.00 37.00 117 GLU A C 1
ATOM 935 O O . GLU A 1 117 ? 20.277 32.960 -14.155 1.00 37.00 117 GLU A O 1
ATOM 940 N N . ASP A 1 118 ? 18.985 31.266 -14.788 1.00 41.84 118 ASP A N 1
ATOM 941 C CA . ASP A 1 118 ? 17.848 31.684 -13.925 1.00 41.84 118 ASP A CA 1
ATOM 942 C C . ASP A 1 118 ? 17.548 30.865 -12.656 1.00 41.84 118 ASP A C 1
ATOM 944 O O . ASP A 1 118 ? 16.525 31.078 -12.012 1.00 41.84 118 ASP A O 1
ATOM 948 N N . ILE A 1 119 ? 18.421 29.966 -12.186 1.00 39.69 119 ILE A N 1
ATOM 949 C CA . ILE A 1 119 ? 18.122 29.237 -10.924 1.00 39.69 119 ILE A CA 1
ATOM 950 C C . ILE A 1 119 ? 18.255 30.149 -9.683 1.00 39.69 119 ILE A C 1
ATOM 952 O O . ILE A 1 119 ? 17.636 29.903 -8.649 1.00 39.69 119 ILE A O 1
ATOM 956 N N . SER A 1 120 ? 19.016 31.244 -9.786 1.00 36.66 120 SER A N 1
ATOM 957 C CA . SER A 1 120 ? 19.147 32.228 -8.697 1.00 36.66 120 SER A CA 1
ATOM 958 C C . SER A 1 120 ? 17.970 33.217 -8.643 1.00 36.66 120 SER A C 1
ATOM 960 O O . SER A 1 120 ? 17.679 33.733 -7.567 1.00 36.66 120 SER A O 1
ATOM 962 N N . GLU A 1 121 ? 17.283 33.450 -9.769 1.00 38.94 121 GLU A N 1
ATOM 963 C CA . GLU A 1 121 ? 16.041 34.239 -9.846 1.00 38.94 121 GLU A CA 1
ATOM 964 C C . GLU A 1 121 ? 14.808 33.398 -9.461 1.00 38.94 121 GLU A C 1
ATOM 966 O O . GLU A 1 121 ? 13.931 33.888 -8.752 1.00 38.94 121 GLU A O 1
ATOM 971 N N . LEU A 1 122 ? 14.793 32.096 -9.785 1.00 37.28 122 LEU A N 1
ATOM 972 C CA . LEU A 1 122 ? 13.711 31.154 -9.439 1.00 37.28 122 LEU A CA 1
ATOM 973 C C . LEU A 1 122 ? 13.504 30.906 -7.935 1.00 37.28 122 LEU A C 1
ATOM 975 O O . LEU A 1 122 ? 12.476 30.363 -7.538 1.00 37.28 122 LEU A O 1
ATOM 979 N N . LEU A 1 123 ? 14.465 31.282 -7.092 1.00 37.88 123 LEU A N 1
ATOM 980 C CA . LEU A 1 123 ? 14.385 31.108 -5.639 1.00 37.88 123 LEU A CA 1
ATOM 981 C C . LEU A 1 123 ? 14.313 32.446 -4.876 1.00 37.88 123 LEU A C 1
ATOM 983 O O . LEU A 1 123 ? 14.369 32.428 -3.645 1.00 37.88 123 LEU A O 1
ATOM 987 N N . GLY A 1 124 ? 14.220 33.592 -5.572 1.00 33.16 124 GLY A N 1
ATOM 988 C CA . GLY A 1 124 ? 14.521 34.905 -4.981 1.00 33.16 124 GLY A CA 1
ATOM 989 C C . GLY A 1 124 ? 13.556 36.071 -5.229 1.00 33.16 124 GLY A C 1
ATOM 990 O O . GLY A 1 124 ? 13.551 36.979 -4.399 1.00 33.16 124 GLY A O 1
ATOM 991 N N . GLU A 1 125 ? 12.729 36.082 -6.278 1.00 33.78 125 GLU A N 1
ATOM 992 C CA . GLU A 1 125 ? 11.745 37.161 -6.495 1.00 33.78 125 GLU A CA 1
ATOM 993 C C . GLU A 1 125 ? 10.339 36.612 -6.774 1.00 33.78 125 GLU A C 1
ATOM 995 O O . GLU A 1 125 ? 10.172 35.584 -7.426 1.00 33.78 125 GLU A O 1
ATOM 1000 N N . GLU A 1 126 ? 9.331 37.281 -6.201 1.00 38.78 126 GLU A N 1
ATOM 1001 C CA . GLU A 1 126 ? 7.908 36.930 -6.273 1.00 38.78 126 GLU A CA 1
ATOM 1002 C C . GLU A 1 126 ? 7.481 36.616 -7.714 1.00 38.78 126 GLU A C 1
ATOM 1004 O O . GLU A 1 126 ? 7.393 37.498 -8.567 1.00 38.78 126 GLU A O 1
ATOM 1009 N N . ILE A 1 127 ? 7.186 35.341 -7.978 1.00 33.84 127 ILE A N 1
ATOM 1010 C CA . ILE A 1 127 ? 6.654 34.885 -9.259 1.00 33.84 127 ILE A CA 1
ATOM 1011 C C . ILE A 1 127 ? 5.227 35.434 -9.401 1.00 33.84 127 ILE A C 1
ATOM 1013 O O . ILE A 1 127 ? 4.269 34.872 -8.863 1.00 33.84 127 ILE A O 1
ATOM 1017 N N . GLU A 1 128 ? 5.055 36.510 -10.174 1.00 32.62 128 GLU A N 1
ATOM 1018 C CA . GLU A 1 128 ? 3.786 36.751 -10.860 1.00 32.62 128 GLU A CA 1
ATOM 1019 C C . GLU A 1 128 ? 3.559 35.572 -11.814 1.00 32.62 128 GLU A C 1
ATOM 1021 O O . GLU A 1 128 ? 4.190 35.472 -12.867 1.00 32.62 128 GLU A O 1
ATOM 1026 N N . ARG A 1 129 ? 2.674 34.653 -11.400 1.00 32.88 129 ARG A N 1
ATOM 1027 C CA . ARG A 1 129 ? 2.218 33.482 -12.161 1.00 32.88 129 ARG A CA 1
ATOM 1028 C C . ARG A 1 129 ? 1.813 33.893 -13.581 1.00 32.88 129 ARG A C 1
ATOM 1030 O O . ARG A 1 129 ? 0.673 34.293 -13.827 1.00 32.88 129 ARG A O 1
ATOM 1037 N N . GLN A 1 130 ? 2.727 33.760 -14.538 1.00 27.20 130 GLN A N 1
ATOM 1038 C CA . GLN A 1 130 ? 2.349 33.695 -15.940 1.00 27.20 130 GLN A CA 1
ATOM 1039 C C . GLN A 1 130 ? 1.756 32.316 -16.200 1.00 27.20 130 GLN A C 1
ATOM 1041 O O . GLN A 1 130 ? 2.382 31.290 -15.959 1.00 27.20 130 GLN A O 1
ATOM 1046 N N . GLN A 1 131 ? 0.510 32.348 -16.662 1.00 28.14 131 GLN A N 1
ATOM 1047 C CA . GLN A 1 131 ? -0.365 31.226 -16.969 1.00 28.14 131 GLN A CA 1
ATOM 1048 C C . GLN A 1 131 ? 0.266 30.273 -17.996 1.00 28.14 131 GLN A C 1
ATOM 1050 O O . GLN A 1 131 ? -0.059 30.297 -19.182 1.00 28.14 131 GLN A O 1
ATOM 1055 N N . ILE A 1 132 ? 1.139 29.385 -17.533 1.00 28.44 132 ILE A N 1
ATOM 1056 C CA . ILE A 1 132 ? 1.189 28.029 -18.065 1.00 28.44 132 ILE A CA 1
ATOM 1057 C C . ILE A 1 132 ? -0.135 27.419 -17.619 1.00 28.44 132 ILE A C 1
ATOM 1059 O O . ILE A 1 132 ? -0.491 27.529 -16.452 1.00 28.44 132 ILE A O 1
ATOM 1063 N N . THR A 1 133 ? -0.923 26.887 -18.548 1.00 28.36 133 THR A N 1
ATOM 1064 C CA . THR A 1 133 ? -2.203 26.238 -18.248 1.00 28.36 133 THR A CA 1
ATOM 1065 C C . THR A 1 133 ? -1.988 25.067 -17.288 1.00 28.36 133 THR A C 1
ATOM 1067 O O . THR A 1 133 ? -1.772 23.936 -17.716 1.00 28.36 133 THR A O 1
ATOM 1070 N N . GLU A 1 134 ? -2.041 25.398 -15.996 1.00 32.53 134 GLU A N 1
ATOM 1071 C CA . GLU A 1 134 ? -2.307 24.562 -14.836 1.00 32.53 134 GLU A CA 1
ATOM 1072 C C . GLU A 1 134 ? -3.512 23.687 -15.178 1.00 32.53 134 GLU A C 1
ATOM 1074 O O . GLU A 1 134 ? -4.625 24.185 -15.384 1.00 32.53 134 GLU A O 1
ATOM 1079 N N . LYS A 1 135 ? -3.303 22.379 -15.280 1.00 30.52 135 LYS A N 1
ATOM 1080 C CA . LYS A 1 135 ? -4.431 21.467 -15.123 1.00 30.52 135 LYS A CA 1
ATOM 1081 C C . LYS A 1 135 ? -4.147 20.207 -14.333 1.00 30.52 135 LYS A C 1
ATOM 1083 O O . LYS A 1 135 ? -5.115 19.670 -13.827 1.00 30.52 135 LYS A O 1
ATOM 1088 N N . ASP A 1 136 ? -2.891 19.800 -14.142 1.00 36.03 136 ASP A N 1
ATOM 1089 C CA . ASP A 1 136 ? -2.612 18.528 -13.458 1.00 36.03 136 ASP A CA 1
ATOM 1090 C C . ASP A 1 136 ? -1.389 18.543 -12.513 1.00 36.03 136 ASP A C 1
ATOM 1092 O O . ASP A 1 136 ? -0.994 17.489 -12.023 1.00 36.03 136 ASP A O 1
ATOM 1096 N N . GLU A 1 137 ? -0.794 19.703 -12.196 1.00 43.91 137 GLU A N 1
ATOM 1097 C CA . GLU A 1 137 ? 0.128 19.789 -11.050 1.00 43.91 137 GLU A CA 1
ATOM 1098 C C . GLU A 1 137 ? -0.667 20.169 -9.808 1.00 43.91 137 GLU A C 1
ATOM 1100 O O . GLU A 1 137 ? -1.227 21.259 -9.702 1.00 43.91 137 GLU A O 1
ATOM 1105 N N . VAL A 1 138 ? -0.774 19.215 -8.893 1.00 50.94 138 VAL A N 1
ATOM 1106 C CA . VAL A 1 138 ? -1.520 19.379 -7.656 1.00 50.94 138 VAL A CA 1
ATOM 1107 C C . VAL A 1 138 ? -0.662 20.152 -6.659 1.00 50.94 138 VAL A C 1
ATOM 1109 O O . VAL A 1 138 ? 0.398 19.679 -6.253 1.00 50.94 138 VAL A O 1
ATOM 1112 N N . ASP A 1 139 ? -1.123 21.345 -6.285 1.00 63.00 139 ASP A N 1
ATOM 1113 C CA . ASP A 1 139 ? -0.476 22.208 -5.299 1.00 63.00 139 ASP A CA 1
ATOM 1114 C C . ASP A 1 139 ? -0.490 21.517 -3.922 1.00 63.00 139 ASP A C 1
ATOM 1116 O O . ASP A 1 139 ? -1.534 21.351 -3.289 1.00 63.00 139 ASP A O 1
ATOM 1120 N N . GLU A 1 140 ? 0.680 21.050 -3.474 1.00 61.38 140 GLU A N 1
ATOM 1121 C CA . GLU A 1 140 ? 0.838 20.331 -2.205 1.00 61.38 140 GLU A CA 1
ATOM 1122 C C . GLU A 1 140 ? 0.436 21.185 -0.990 1.00 61.38 140 GLU A C 1
ATOM 1124 O O . GLU A 1 140 ? -0.043 20.629 0.003 1.00 61.38 140 GLU A O 1
ATOM 1129 N N . GLU A 1 141 ? 0.609 22.512 -1.046 1.00 65.62 141 GLU A N 1
ATOM 1130 C CA . GLU A 1 141 ? 0.154 23.418 0.016 1.00 65.62 141 GLU A CA 1
ATOM 1131 C C . GLU A 1 141 ? -1.371 23.515 0.017 1.00 65.62 141 GLU A C 1
ATOM 1133 O O . GLU A 1 141 ? -1.990 23.335 1.069 1.00 65.62 141 GLU A O 1
ATOM 1138 N N . GLU A 1 142 ? -1.991 23.683 -1.154 1.00 65.75 142 GLU A N 1
ATOM 1139 C CA . GLU A 1 142 ? -3.454 23.677 -1.291 1.00 65.75 142 GLU A CA 1
ATOM 1140 C C . GLU A 1 142 ? -4.058 22.348 -0.801 1.00 65.75 142 GLU A C 1
ATOM 1142 O O . GLU A 1 142 ? -5.102 22.308 -0.141 1.00 65.75 142 GLU A O 1
ATOM 1147 N N . LEU A 1 143 ? -3.378 21.237 -1.076 1.00 64.19 143 LEU A N 1
ATOM 1148 C CA . LEU A 1 143 ? -3.796 19.900 -0.677 1.00 64.19 143 LEU A CA 1
ATOM 1149 C C . LEU A 1 143 ? -3.682 19.690 0.838 1.00 64.19 143 LEU A C 1
ATOM 1151 O O . LEU A 1 143 ? -4.612 19.165 1.456 1.00 64.19 143 LEU A O 1
ATOM 1155 N N . LEU A 1 144 ? -2.597 20.159 1.461 1.00 71.31 144 LEU A N 1
ATOM 1156 C CA . LEU A 1 144 ? -2.450 20.175 2.919 1.00 71.31 144 LEU A CA 1
ATOM 1157 C C . LEU A 1 144 ? -3.513 21.057 3.584 1.00 71.31 144 LEU A C 1
ATOM 1159 O O . LEU A 1 144 ? -4.132 20.629 4.561 1.00 71.31 144 LEU A O 1
ATOM 1163 N N . GLU A 1 145 ? -3.786 22.247 3.045 1.00 75.38 145 GLU A N 1
ATOM 1164 C CA . GLU A 1 145 ? -4.836 23.135 3.555 1.00 75.38 145 GLU A CA 1
ATOM 1165 C C . GLU A 1 145 ? -6.230 22.501 3.444 1.00 75.38 145 GLU A C 1
ATOM 1167 O O . GLU A 1 145 ? -7.033 22.558 4.388 1.00 75.38 145 GLU A O 1
ATOM 1172 N N . ASN A 1 146 ? -6.516 21.845 2.316 1.00 70.19 146 ASN A N 1
ATOM 1173 C CA . ASN A 1 146 ? -7.760 21.114 2.095 1.00 70.19 146 ASN A CA 1
ATOM 1174 C C . ASN A 1 146 ? -7.909 19.946 3.084 1.00 70.19 146 ASN A C 1
ATOM 1176 O O . ASN A 1 146 ? -8.970 19.803 3.701 1.00 70.19 146 ASN A O 1
ATOM 1180 N N . LEU A 1 147 ? -6.855 19.156 3.308 1.00 72.38 147 LEU A N 1
ATOM 1181 C CA . LEU A 1 147 ? -6.855 18.073 4.297 1.00 72.38 147 LEU A CA 1
ATOM 1182 C C . LEU A 1 147 ? -7.036 18.596 5.725 1.00 72.38 147 LEU A C 1
ATOM 1184 O O . LEU A 1 147 ? -7.816 18.032 6.494 1.00 72.38 147 LEU A O 1
ATOM 1188 N N . GLU A 1 148 ? -6.390 19.705 6.089 1.00 78.12 148 GLU A N 1
ATOM 1189 C CA . GLU A 1 148 ? -6.577 20.339 7.396 1.00 78.12 148 GLU A CA 1
ATOM 1190 C C . GLU A 1 148 ? -7.996 20.885 7.593 1.00 78.12 148 GLU A C 1
ATOM 1192 O O . GLU A 1 148 ? -8.523 20.865 8.714 1.00 78.12 148 GLU A O 1
ATOM 1197 N N . ARG A 1 149 ? -8.638 21.373 6.526 1.00 78.19 149 ARG A N 1
ATOM 1198 C CA . ARG A 1 149 ? -10.052 21.770 6.552 1.00 78.19 149 ARG A CA 1
ATOM 1199 C C . ARG A 1 149 ? -10.950 20.559 6.802 1.00 78.19 149 ARG A C 1
ATOM 1201 O O . ARG A 1 149 ? -11.740 20.594 7.744 1.00 78.19 149 ARG A O 1
ATOM 1208 N N . VAL A 1 150 ? -10.778 19.474 6.046 1.00 76.56 150 VAL A N 1
ATOM 1209 C CA . VAL A 1 150 ? -11.561 18.233 6.217 1.00 76.56 150 VAL A CA 1
ATOM 1210 C C . VAL A 1 150 ? -11.335 17.625 7.606 1.00 76.56 150 VAL A C 1
ATOM 1212 O O . VAL A 1 150 ? -12.283 17.220 8.279 1.00 76.56 150 VAL A O 1
ATOM 1215 N N . LYS A 1 151 ? -10.096 17.638 8.108 1.00 80.00 151 LYS A N 1
ATOM 1216 C CA . LYS A 1 151 ? -9.769 17.189 9.469 1.00 80.00 151 LYS A CA 1
ATOM 1217 C C . LYS A 1 151 ? -10.485 18.016 10.536 1.00 80.00 151 LYS A C 1
ATOM 1219 O O . LYS A 1 151 ? -10.967 17.460 11.523 1.00 80.00 151 LYS A O 1
ATOM 1224 N N . ARG A 1 152 ? -10.565 19.340 10.359 1.00 81.06 152 ARG A N 1
ATOM 1225 C CA . ARG A 1 152 ? -11.323 20.228 11.256 1.00 81.06 152 ARG A CA 1
ATOM 1226 C C . ARG A 1 152 ? -12.821 19.945 11.207 1.00 81.06 152 ARG A C 1
ATOM 1228 O O . ARG A 1 152 ? -13.447 19.935 12.262 1.00 81.06 152 ARG A O 1
ATOM 1235 N N . GLU A 1 153 ? -13.379 19.675 10.030 1.00 80.31 153 GLU A N 1
ATOM 1236 C CA . GLU A 1 153 ? -14.786 19.279 9.874 1.00 80.31 153 GLU A CA 1
ATOM 1237 C C . GLU A 1 153 ? -15.082 17.967 10.615 1.00 80.31 153 GLU A C 1
ATOM 1239 O O . GLU A 1 153 ? -15.977 17.937 11.460 1.00 80.31 153 GLU A O 1
ATOM 1244 N N . LEU A 1 154 ? -14.265 16.928 10.410 1.00 78.56 154 LEU A N 1
ATOM 1245 C CA . LEU A 1 154 ? -14.409 15.632 11.087 1.00 78.56 154 LEU A CA 1
ATOM 1246 C C . LEU A 1 154 ? -14.225 15.722 12.608 1.00 78.56 154 LEU A C 1
ATOM 1248 O O . LEU A 1 154 ? -14.924 15.041 13.360 1.00 78.56 154 LEU A O 1
ATOM 1252 N N . ARG A 1 155 ? -13.316 16.575 13.096 1.00 78.19 155 ARG A N 1
ATOM 1253 C CA . ARG A 1 155 ? -13.199 16.866 14.538 1.00 78.19 155 ARG A CA 1
ATOM 1254 C C . ARG A 1 155 ? -14.404 17.647 15.064 1.00 78.19 155 ARG A C 1
ATOM 1256 O O . ARG A 1 155 ? -14.840 17.422 16.188 1.00 78.19 155 ARG A O 1
ATOM 1263 N N . GLY A 1 156 ? -14.982 18.532 14.256 1.00 75.25 156 GLY A N 1
ATOM 1264 C CA . GLY A 1 156 ? -16.236 19.209 14.580 1.00 75.25 156 GLY A CA 1
ATOM 1265 C C . GLY A 1 156 ? -17.409 18.233 14.707 1.00 75.25 156 GLY A C 1
ATOM 1266 O O . GLY A 1 156 ? -18.230 18.375 15.615 1.00 75.25 156 GLY A O 1
ATOM 1267 N N . GLU A 1 157 ? -17.473 17.214 13.849 1.00 73.00 157 GLU A N 1
ATOM 1268 C CA . GLU A 1 157 ? -18.424 16.105 13.985 1.00 73.00 157 GLU A CA 1
ATOM 1269 C C . GLU A 1 157 ? -18.180 15.320 15.280 1.00 73.00 157 GLU A C 1
ATOM 1271 O O . GLU A 1 157 ? -19.126 15.096 16.034 1.00 73.00 157 GLU A O 1
ATOM 1276 N N . GLN A 1 158 ? -16.922 15.009 15.610 1.00 66.50 158 GLN A N 1
ATOM 1277 C CA . GLN A 1 158 ? -16.547 14.352 16.870 1.00 66.50 158 GLN A CA 1
ATOM 1278 C C . GLN A 1 158 ? -17.047 15.110 18.097 1.00 66.50 158 GLN A C 1
ATOM 1280 O O . GLN A 1 158 ? -17.601 14.512 19.015 1.00 66.50 158 GLN A O 1
ATOM 1285 N N . GLU A 1 159 ? -16.865 16.430 18.127 1.00 65.12 159 GLU A N 1
ATOM 1286 C CA . GLU A 1 159 ? -17.337 17.245 19.241 1.00 65.12 159 GLU A CA 1
ATOM 1287 C C . GLU A 1 159 ? -18.859 17.245 19.353 1.00 65.12 159 GLU A C 1
ATOM 1289 O O . GLU A 1 159 ? -19.378 17.338 20.463 1.00 65.12 159 GLU A O 1
ATOM 1294 N N . ARG A 1 160 ? -19.584 17.136 18.234 1.00 65.19 160 ARG A N 1
ATOM 1295 C CA . ARG A 1 160 ? -21.047 17.007 18.248 1.00 65.19 160 ARG A CA 1
ATOM 1296 C C . ARG A 1 160 ? -21.475 15.648 18.796 1.00 65.19 160 ARG A C 1
ATOM 1298 O O . ARG A 1 160 ? -22.375 15.622 19.630 1.00 65.19 160 ARG A O 1
ATOM 1305 N N . TYR A 1 161 ? -20.794 14.564 18.419 1.00 60.84 161 TYR A N 1
ATOM 1306 C CA . TYR A 1 161 ? -21.026 13.233 18.993 1.00 60.84 161 TYR A CA 1
ATOM 1307 C C . TYR A 1 161 ? -20.668 13.179 20.487 1.00 60.84 161 TYR A C 1
ATOM 1309 O O . TYR A 1 161 ? -21.429 12.648 21.289 1.00 60.84 161 TYR A O 1
ATOM 1317 N N . ALA A 1 162 ? -19.558 13.798 20.892 1.00 56.53 162 ALA A N 1
ATOM 1318 C CA . ALA A 1 162 ? -19.127 13.833 22.287 1.00 56.53 162 ALA A CA 1
ATOM 1319 C C . ALA A 1 162 ? -20.029 14.722 23.165 1.00 56.53 162 ALA A C 1
ATOM 1321 O O . ALA A 1 162 ? -20.358 14.343 24.285 1.00 56.53 162 ALA A O 1
ATOM 1322 N N . LYS A 1 163 ? -20.471 15.890 22.671 1.00 53.72 163 LYS A N 1
ATOM 1323 C CA . LYS A 1 163 ? -21.328 16.828 23.428 1.00 53.72 163 LYS A CA 1
ATOM 1324 C C . LYS A 1 163 ? -22.791 16.391 23.516 1.00 53.72 163 LYS A C 1
ATOM 1326 O O . LYS A 1 163 ? -23.483 16.874 24.409 1.00 53.72 163 LYS A O 1
ATOM 1331 N N . ALA A 1 164 ? -23.267 15.529 22.616 1.00 49.66 164 ALA A N 1
ATOM 1332 C CA . ALA A 1 164 ? -24.654 15.076 22.635 1.00 49.66 164 ALA A CA 1
ATOM 1333 C C . ALA A 1 164 ? -24.957 14.136 23.817 1.00 49.66 164 ALA A C 1
ATOM 1335 O O . ALA A 1 164 ? -26.068 14.203 24.330 1.00 49.66 164 ALA A O 1
ATOM 1336 N N . GLU A 1 165 ? -23.993 13.338 24.304 1.00 50.81 165 GLU A N 1
ATOM 1337 C CA . GLU A 1 165 ? -24.269 12.335 25.353 1.00 50.81 165 GLU A CA 1
ATOM 1338 C C . GLU A 1 165 ? -23.065 11.919 26.237 1.00 50.81 165 GLU A C 1
ATOM 1340 O O . GLU A 1 165 ? -23.210 11.017 27.064 1.00 50.81 165 GLU A O 1
ATOM 1345 N N . PHE A 1 166 ? -21.884 12.559 26.142 1.00 51.97 166 PHE A N 1
ATOM 1346 C CA . PHE A 1 166 ? -20.651 12.003 26.729 1.00 51.97 166 PHE A CA 1
ATOM 1347 C C . PHE A 1 166 ? -19.788 12.963 27.584 1.00 51.97 166 PHE A C 1
ATOM 1349 O O . PHE A 1 166 ? -19.649 14.147 27.289 1.00 51.97 166 PHE A O 1
ATOM 1356 N N . GLN A 1 167 ? -19.173 12.438 28.662 1.00 48.78 167 GLN A N 1
ATOM 1357 C CA . GLN A 1 167 ? -18.269 13.160 29.593 1.00 48.78 167 GLN A CA 1
ATOM 1358 C C . GLN A 1 167 ? -16.856 12.534 29.723 1.00 48.78 167 GLN A C 1
ATOM 1360 O O . GLN A 1 167 ? -16.102 12.913 30.618 1.00 48.78 167 GLN A O 1
ATOM 1365 N N . GLY A 1 168 ? -16.482 11.574 28.870 1.00 48.53 168 GLY A N 1
ATOM 1366 C CA . GLY A 1 168 ? -15.167 10.911 28.892 1.00 48.53 168 GLY A CA 1
ATOM 1367 C C . GLY A 1 168 ? -14.304 11.178 27.652 1.00 48.53 168 GLY A C 1
ATOM 1368 O O . GLY A 1 168 ? -14.761 11.784 26.686 1.00 48.53 168 GLY A O 1
ATOM 1369 N N . ASP A 1 169 ? -13.056 10.705 27.680 1.00 49.62 169 ASP A N 1
ATOM 1370 C CA . ASP A 1 169 ? -12.106 10.801 26.563 1.00 49.62 169 ASP A CA 1
ATOM 1371 C C . ASP A 1 169 ? -12.527 9.838 25.431 1.00 49.62 169 ASP A C 1
ATOM 1373 O O . ASP A 1 169 ? -12.337 8.626 25.510 1.00 49.62 169 ASP A O 1
ATOM 1377 N N . THR A 1 170 ? -13.195 10.370 24.403 1.00 56.69 170 THR A N 1
ATOM 1378 C CA . THR A 1 170 ? -13.803 9.626 23.276 1.00 56.69 170 THR A CA 1
ATOM 1379 C C . THR A 1 170 ? -12.801 9.199 22.206 1.00 56.69 170 THR A C 1
ATOM 1381 O O . THR A 1 170 ? -13.185 8.800 21.107 1.00 56.69 170 THR A O 1
ATOM 1384 N N . THR A 1 171 ? -11.506 9.309 22.486 1.00 64.44 171 THR A N 1
ATOM 1385 C CA . THR A 1 171 ? -10.449 9.072 21.499 1.00 64.44 171 THR A CA 1
ATOM 1386 C C . THR A 1 171 ? -10.030 7.608 21.390 1.00 64.44 171 THR A C 1
ATOM 1388 O O . THR A 1 171 ? -9.254 7.273 20.499 1.00 64.44 171 THR A O 1
ATOM 1391 N N . ASP A 1 172 ? -10.555 6.712 22.229 1.00 81.94 172 ASP A N 1
ATOM 1392 C CA . ASP A 1 172 ? -10.223 5.283 22.259 1.00 81.94 172 ASP A CA 1
ATOM 1393 C C . ASP A 1 172 ? -11.427 4.387 21.892 1.00 81.94 172 ASP A C 1
ATOM 1395 O O . ASP A 1 172 ? -12.545 4.597 22.358 1.00 81.94 172 ASP A O 1
ATOM 1399 N N . GLU A 1 173 ? -11.190 3.374 21.050 1.00 85.62 173 GLU A N 1
ATOM 1400 C CA . GLU A 1 173 ? -12.217 2.467 20.504 1.00 85.62 173 GLU A CA 1
ATOM 1401 C C . GLU A 1 173 ? -12.913 1.638 21.584 1.00 85.62 173 GLU A C 1
ATOM 1403 O O . GLU A 1 173 ? -14.127 1.435 21.522 1.00 85.62 173 GLU A O 1
ATOM 1408 N N . VAL A 1 174 ? -12.156 1.170 22.579 1.00 87.81 174 VAL A N 1
ATOM 1409 C CA . VAL A 1 174 ? -12.704 0.396 23.699 1.00 87.81 174 VAL A CA 1
ATOM 1410 C C . VAL A 1 174 ? -13.513 1.312 24.606 1.00 87.81 174 VAL A C 1
ATOM 1412 O O . VAL A 1 174 ? -14.630 0.975 24.998 1.00 87.81 174 VAL A O 1
ATOM 1415 N N . SER A 1 175 ? -12.979 2.492 24.906 1.00 85.00 175 SER A N 1
ATOM 1416 C CA . SER A 1 175 ? -13.636 3.497 25.739 1.00 85.00 175 SER A CA 1
ATOM 1417 C C . SER A 1 175 ? -14.965 3.953 25.133 1.00 85.00 175 SER A C 1
ATOM 1419 O O . SER A 1 175 ? -15.953 4.043 25.863 1.00 85.00 175 SER A O 1
ATOM 1421 N N . TYR A 1 176 ? -15.025 4.145 23.809 1.00 86.25 176 TYR A N 1
ATOM 1422 C CA . TYR A 1 176 ? -16.259 4.489 23.097 1.00 86.25 176 TYR A CA 1
ATOM 1423 C C . TYR A 1 176 ? -17.285 3.343 23.073 1.00 86.25 176 TYR A C 1
ATOM 1425 O O . TYR A 1 176 ? -18.476 3.578 23.277 1.00 86.25 176 TYR A O 1
ATOM 1433 N N . LEU A 1 177 ? -16.854 2.088 22.915 1.00 88.31 177 LEU A N 1
ATOM 1434 C CA . LEU A 1 177 ? -17.780 0.959 23.040 1.00 88.31 177 LEU A CA 1
ATOM 1435 C C . LEU A 1 177 ? -18.329 0.843 24.471 1.00 88.31 177 LEU A C 1
ATOM 1437 O O . LEU A 1 177 ? -19.536 0.739 24.667 1.00 88.31 177 LEU A O 1
ATOM 1441 N N . ARG A 1 178 ? -17.473 0.922 25.498 1.00 87.56 178 ARG A N 1
ATOM 1442 C CA . ARG A 1 178 ? -17.901 0.859 26.915 1.00 87.56 178 ARG A CA 1
ATOM 1443 C C . ARG A 1 178 ? -18.886 1.962 27.285 1.00 87.56 178 ARG A C 1
ATOM 1445 O O . ARG A 1 178 ? -19.780 1.763 28.103 1.00 87.56 178 ARG A O 1
ATOM 1452 N N . SER A 1 179 ? -18.685 3.113 26.672 1.00 84.81 179 SER A N 1
ATOM 1453 C CA . SER A 1 179 ? -19.560 4.272 26.668 1.00 84.81 179 SER A CA 1
ATOM 1454 C C . SER A 1 179 ? -20.981 3.933 26.213 1.00 84.81 179 SER A C 1
ATOM 1456 O O . SER A 1 179 ? -21.923 4.132 26.982 1.00 84.81 179 SER A O 1
ATOM 1458 N N . LEU A 1 180 ? -21.121 3.324 25.030 1.00 87.31 180 LEU A N 1
ATOM 1459 C CA . LEU A 1 180 ? -22.411 2.888 24.485 1.00 87.31 180 LEU A CA 1
ATOM 1460 C C . LEU A 1 180 ? -23.074 1.831 25.374 1.00 87.31 180 LEU A C 1
ATOM 1462 O O . LEU A 1 180 ? -24.282 1.855 25.594 1.00 87.31 180 LEU A O 1
ATOM 1466 N N . LEU A 1 181 ? -22.267 0.929 25.934 1.00 88.75 181 LEU A N 1
ATOM 1467 C CA . LEU A 1 181 ? -22.730 -0.143 26.816 1.00 88.75 181 LEU A CA 1
ATOM 1468 C C . LEU A 1 181 ? -23.103 0.347 28.228 1.00 88.75 181 LEU A C 1
ATOM 1470 O O . LEU A 1 181 ? -23.773 -0.359 28.977 1.00 88.75 181 LEU A O 1
ATOM 1474 N N . GLN A 1 182 ? -22.696 1.560 28.614 1.00 86.88 182 GLN A N 1
ATOM 1475 C CA . GLN A 1 182 ? -22.961 2.164 29.925 1.00 86.88 182 GLN A CA 1
ATOM 1476 C C . GLN A 1 182 ? -22.540 1.305 31.140 1.00 86.88 182 GLN A C 1
ATOM 1478 O O . GLN A 1 182 ? -23.132 1.446 32.219 1.00 86.88 182 GLN A O 1
ATOM 1483 N N . GLY A 1 183 ? -21.522 0.448 31.000 1.00 87.62 183 GLY A N 1
ATOM 1484 C CA . GLY A 1 183 ? -20.993 -0.410 32.069 1.00 87.62 183 GLY A CA 1
ATOM 1485 C C . GLY A 1 183 ? -20.949 -1.895 31.705 1.00 87.62 183 GLY A C 1
ATOM 1486 O O . GLY A 1 183 ? -20.705 -2.245 30.553 1.00 87.62 183 GLY A O 1
ATOM 1487 N N . ASP A 1 184 ? -21.146 -2.754 32.709 1.00 94.12 184 ASP A N 1
ATOM 1488 C CA . ASP A 1 184 ? -21.254 -4.205 32.527 1.00 94.12 184 ASP A CA 1
ATOM 1489 C C . ASP A 1 184 ? -22.598 -4.536 31.860 1.00 94.12 184 ASP A C 1
ATOM 1491 O O . ASP A 1 184 ? -23.641 -4.005 32.262 1.00 94.12 184 ASP A O 1
ATOM 1495 N N . VAL A 1 185 ? -22.591 -5.413 30.855 1.00 95.75 185 VAL A N 1
ATOM 1496 C CA . VAL A 1 185 ? -23.778 -5.711 30.039 1.00 95.75 185 VAL A CA 1
ATOM 1497 C C . VAL A 1 185 ? -23.933 -7.192 29.724 1.00 95.75 185 VAL A C 1
ATOM 1499 O O . VAL A 1 185 ? -22.958 -7.932 29.617 1.00 95.75 185 VAL A O 1
ATOM 1502 N N . LEU A 1 186 ? -25.176 -7.604 29.496 1.00 95.31 186 LEU A N 1
ATOM 1503 C CA . LEU A 1 186 ? -25.558 -8.885 28.920 1.00 95.31 186 LEU A CA 1
ATOM 1504 C C . LEU A 1 186 ? -26.353 -8.634 27.634 1.00 95.31 186 LEU A C 1
ATOM 1506 O O . LEU A 1 186 ? -27.458 -8.098 27.682 1.00 95.31 186 LEU A O 1
ATOM 1510 N N . ALA A 1 187 ? -25.816 -9.049 26.492 1.00 95.12 187 ALA A N 1
ATOM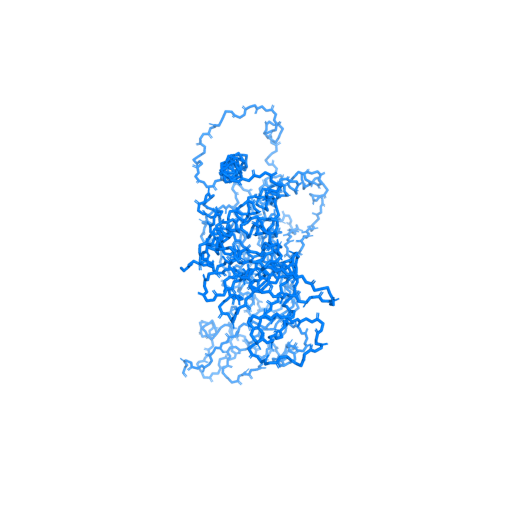 1511 C CA . ALA A 1 187 ? -26.545 -9.111 25.234 1.00 95.12 187 ALA A CA 1
ATOM 1512 C C . ALA A 1 187 ? -27.203 -10.490 25.091 1.00 95.12 187 ALA A C 1
ATOM 1514 O O . ALA A 1 187 ? -26.529 -11.521 25.095 1.00 95.12 187 ALA A O 1
ATOM 1515 N N . LEU A 1 188 ? -28.528 -10.516 24.979 1.00 92.31 188 LEU A N 1
ATOM 1516 C CA . LEU A 1 188 ? -29.326 -11.734 24.900 1.00 92.31 188 LEU A CA 1
ATOM 1517 C C . LEU A 1 188 ? -30.483 -11.531 23.921 1.00 92.31 188 LEU A C 1
ATOM 1519 O O . LEU A 1 188 ? -31.278 -10.609 24.070 1.00 92.31 188 LEU A O 1
ATOM 1523 N N . SER A 1 189 ? -30.611 -12.437 22.949 1.00 88.75 189 SER A N 1
ATOM 1524 C CA . SER A 1 189 ? -31.695 -12.419 21.949 1.00 88.75 189 SER A CA 1
ATOM 1525 C C . SER A 1 189 ? -31.824 -11.078 21.209 1.00 88.75 189 SER A C 1
ATOM 1527 O O . SER A 1 189 ? -32.930 -10.605 20.963 1.00 88.75 189 SER A O 1
ATOM 1529 N N . GLY A 1 190 ? -30.690 -10.445 20.891 1.00 91.69 190 GLY A N 1
ATOM 1530 C CA . GLY A 1 190 ? -30.643 -9.156 20.192 1.00 91.69 190 GLY A CA 1
ATOM 1531 C C . GLY A 1 190 ? -30.904 -7.924 21.068 1.00 91.69 190 GLY A C 1
ATOM 1532 O O . GLY A 1 190 ? -30.835 -6.809 20.560 1.00 91.69 190 GLY A O 1
ATOM 1533 N N . ILE A 1 191 ? -31.162 -8.092 22.369 1.00 95.00 191 ILE A N 1
ATOM 1534 C CA . ILE A 1 191 ? -31.358 -6.994 23.327 1.00 95.00 191 ILE A CA 1
ATOM 1535 C C . ILE A 1 191 ? -30.128 -6.882 24.226 1.00 95.00 191 ILE A C 1
ATOM 1537 O O . ILE A 1 191 ? -29.576 -7.898 24.649 1.00 95.00 191 ILE A O 1
ATOM 1541 N N . VAL A 1 192 ? -29.704 -5.657 24.534 1.00 95.31 192 VAL A N 1
ATOM 1542 C CA . VAL A 1 192 ? -28.603 -5.373 25.457 1.00 95.31 192 VAL A CA 1
ATOM 1543 C C . VAL A 1 192 ? -29.164 -4.886 26.788 1.00 95.31 192 VAL A C 1
ATOM 1545 O O . VAL A 1 192 ? -29.879 -3.883 26.868 1.00 95.31 192 VAL A O 1
ATOM 1548 N N . TYR A 1 193 ? -28.818 -5.613 27.846 1.00 95.69 193 TYR A N 1
ATOM 1549 C CA . TYR A 1 193 ? -29.189 -5.316 29.220 1.00 95.69 193 TYR A CA 1
ATOM 1550 C C . TYR A 1 193 ? -27.971 -4.829 29.995 1.00 95.69 193 TYR A C 1
ATOM 1552 O O . TYR A 1 193 ? -26.967 -5.530 30.082 1.00 95.69 193 TYR A O 1
ATOM 1560 N N . LYS A 1 194 ? -28.078 -3.661 30.617 1.00 95.06 194 LYS A N 1
ATOM 1561 C CA . LYS A 1 194 ? -27.135 -3.190 31.625 1.00 95.06 194 LYS A CA 1
ATOM 1562 C C . LYS A 1 194 ? -27.314 -3.967 32.923 1.00 95.06 194 LYS A C 1
ATOM 1564 O O . LYS A 1 194 ? -28.440 -4.210 33.361 1.00 95.06 194 LYS A O 1
ATOM 1569 N N . LEU A 1 195 ? -26.189 -4.315 33.537 1.00 94.50 195 LEU A N 1
ATOM 1570 C CA . LEU A 1 195 ? -26.130 -5.033 34.800 1.00 94.50 195 LEU A CA 1
ATOM 1571 C C . LEU A 1 195 ? -26.004 -4.043 35.961 1.00 94.50 195 LEU A C 1
ATOM 1573 O O . LEU A 1 195 ? -24.977 -3.387 36.137 1.00 94.50 195 LEU A O 1
ATOM 1577 N N . GLU A 1 196 ? -27.047 -3.944 36.782 1.00 93.06 196 GLU A N 1
ATOM 1578 C CA . GLU A 1 196 ? -27.061 -3.068 37.958 1.00 93.06 196 GLU A CA 1
ATOM 1579 C C . GLU A 1 196 ? -27.019 -3.911 39.236 1.00 93.06 196 GLU A C 1
ATOM 1581 O O . GLU A 1 196 ? -27.849 -4.798 39.435 1.00 93.06 196 GLU A O 1
ATOM 1586 N N . LYS A 1 197 ? -26.041 -3.665 40.121 1.00 91.69 197 LYS A N 1
ATOM 1587 C CA . LYS A 1 197 ? -25.924 -4.438 41.368 1.00 91.69 197 LYS A CA 1
ATOM 1588 C C . LYS A 1 197 ? -27.189 -4.269 42.213 1.00 91.69 197 LYS A C 1
ATOM 1590 O O . LYS A 1 197 ? -27.562 -3.146 42.553 1.00 91.69 197 LYS A O 1
ATOM 1595 N N . SER A 1 198 ? -27.820 -5.379 42.592 1.00 91.00 198 SER A N 1
ATOM 1596 C CA . SER A 1 198 ? -29.117 -5.376 43.279 1.00 91.00 198 SER A CA 1
ATOM 1597 C C . SER A 1 198 ? -29.165 -6.369 44.436 1.00 91.00 198 SER A C 1
ATOM 1599 O O . SER A 1 198 ? -28.518 -7.411 44.419 1.00 91.00 198 SER A O 1
ATOM 1601 N N . ARG A 1 199 ? -29.972 -6.044 45.456 1.00 85.50 199 ARG A N 1
ATOM 1602 C CA . ARG A 1 199 ? -30.273 -6.941 46.588 1.00 85.50 199 ARG A CA 1
ATOM 1603 C C . ARG A 1 199 ? -31.353 -7.975 46.264 1.00 85.50 199 ARG A C 1
ATOM 1605 O O . ARG A 1 199 ? -31.519 -8.919 47.027 1.00 85.50 199 ARG A O 1
ATOM 1612 N N . ASN A 1 200 ? -32.103 -7.774 45.181 1.00 88.25 200 ASN A N 1
ATOM 1613 C CA . ASN A 1 200 ? -33.115 -8.708 44.695 1.00 88.25 200 ASN A CA 1
ATOM 1614 C C . ASN A 1 200 ? -32.794 -9.062 43.233 1.00 88.25 200 ASN A C 1
ATOM 1616 O O . ASN A 1 200 ? -33.393 -8.484 42.327 1.00 88.25 200 ASN A O 1
ATOM 1620 N N . PRO A 1 201 ? -31.774 -9.906 43.002 1.00 89.12 201 PRO A N 1
ATOM 1621 C CA . PRO A 1 201 ? -31.222 -10.115 41.672 1.00 89.12 201 PRO A CA 1
ATOM 1622 C C . PRO A 1 201 ? -32.120 -10.972 40.783 1.00 89.12 201 PRO A C 1
ATOM 1624 O O . PRO A 1 201 ? -32.724 -11.946 41.235 1.00 89.12 201 PRO A O 1
ATOM 1627 N N . GLN A 1 202 ? -32.116 -10.658 39.490 1.00 89.81 202 GLN A N 1
ATOM 1628 C CA . GLN A 1 202 ? -32.642 -11.541 38.447 1.00 89.81 202 GLN A CA 1
ATOM 1629 C C . GLN A 1 202 ? -31.584 -12.545 37.979 1.00 89.81 202 GLN A C 1
ATOM 1631 O O . GLN A 1 202 ? -31.920 -13.671 37.606 1.00 89.81 202 GLN A O 1
ATOM 1636 N N . ILE A 1 203 ? -30.309 -12.144 38.022 1.00 92.62 203 ILE A N 1
ATOM 1637 C CA . ILE A 1 203 ? -29.168 -12.979 37.652 1.00 92.62 203 ILE A CA 1
ATOM 1638 C C . ILE A 1 203 ? -28.077 -12.941 38.726 1.00 92.62 203 ILE A C 1
ATOM 1640 O O . ILE A 1 203 ? -27.856 -11.932 39.402 1.00 92.62 203 ILE A O 1
ATOM 1644 N N . ILE A 1 204 ? -27.346 -14.044 38.844 1.00 91.31 204 ILE A N 1
ATOM 1645 C CA . ILE A 1 204 ? -26.121 -14.121 39.642 1.00 91.31 204 ILE A CA 1
ATOM 1646 C C . ILE A 1 204 ? -24.981 -14.453 38.689 1.00 91.31 204 ILE A C 1
ATOM 1648 O O . ILE A 1 204 ? -25.077 -15.410 37.926 1.00 91.31 204 ILE A O 1
ATOM 1652 N N . ILE A 1 205 ? -23.908 -13.672 38.726 1.00 91.50 205 ILE A N 1
ATOM 1653 C CA . ILE A 1 205 ? -22.724 -13.893 37.896 1.00 91.50 205 ILE A CA 1
ATOM 1654 C C . ILE A 1 205 ? -21.552 -14.190 38.824 1.00 91.50 205 ILE A C 1
ATOM 1656 O O . ILE A 1 205 ? -21.275 -13.436 39.753 1.00 91.50 205 ILE A O 1
ATOM 1660 N N . SER A 1 206 ? -20.862 -15.295 38.564 1.00 89.81 206 SER A N 1
ATOM 1661 C CA . SER A 1 206 ? -19.593 -15.632 39.197 1.00 89.81 206 SER A CA 1
ATOM 1662 C C . SER A 1 206 ? -18.503 -15.566 38.140 1.00 89.81 206 SER A C 1
ATOM 1664 O O . SER A 1 206 ? -18.560 -16.320 37.170 1.00 89.81 206 SER A O 1
ATOM 1666 N N . VAL A 1 207 ? -17.533 -14.670 38.311 1.00 86.44 207 VAL A N 1
ATOM 1667 C CA . VAL A 1 207 ? -16.357 -14.549 37.436 1.00 86.44 207 VAL A CA 1
ATOM 1668 C C . VAL A 1 207 ? -15.110 -14.575 38.306 1.00 86.44 207 VAL A C 1
ATOM 1670 O O . VAL A 1 207 ? -14.984 -13.795 39.251 1.00 86.44 207 VAL A O 1
ATOM 1673 N N . LYS A 1 208 ? -14.180 -15.489 38.006 1.00 84.00 208 LYS A N 1
ATOM 1674 C CA . LYS A 1 208 ? -12.937 -15.695 38.777 1.00 84.00 208 LYS A CA 1
ATOM 1675 C C . LYS A 1 208 ? -13.188 -15.896 40.283 1.00 84.00 208 LYS A C 1
ATOM 1677 O O . LYS A 1 208 ? -12.359 -15.529 41.110 1.00 84.00 208 LYS A O 1
ATOM 1682 N N . GLY A 1 209 ? -14.328 -16.497 40.634 1.00 80.31 209 GLY A N 1
ATOM 1683 C CA . GLY A 1 209 ? -14.733 -16.754 42.020 1.00 80.31 209 GLY A CA 1
ATOM 1684 C C . GLY A 1 209 ? -15.361 -15.562 42.755 1.00 80.31 209 GLY A C 1
ATOM 1685 O O . GLY A 1 209 ? -15.807 -15.732 43.889 1.00 80.31 209 GLY A O 1
ATOM 1686 N N . SER A 1 210 ? -15.439 -14.384 42.129 1.00 86.31 210 SER A N 1
ATOM 1687 C CA . SER A 1 210 ? -16.221 -13.253 42.638 1.00 86.31 210 SER A CA 1
ATOM 1688 C C . SER A 1 210 ? -17.674 -13.424 42.224 1.00 86.31 210 SER A C 1
ATOM 1690 O O . SER A 1 210 ? -17.970 -13.449 41.032 1.00 86.31 210 SER A O 1
ATOM 1692 N N . LEU A 1 211 ? -18.567 -13.543 43.207 1.00 88.75 211 LEU A N 1
ATOM 1693 C CA . LEU A 1 211 ? -19.999 -13.719 42.991 1.00 88.75 211 LEU A CA 1
ATOM 1694 C C . LEU A 1 211 ? -20.721 -12.390 43.209 1.00 88.75 211 LEU A C 1
ATOM 1696 O O . LEU A 1 211 ? -20.805 -11.896 44.333 1.00 88.75 211 LEU A O 1
ATOM 1700 N N . ASP A 1 212 ? -21.254 -11.841 42.125 1.00 91.94 212 ASP A N 1
ATOM 1701 C CA . ASP A 1 212 ? -22.000 -10.592 42.104 1.00 91.94 212 ASP A CA 1
ATOM 1702 C C . ASP A 1 212 ? -23.461 -10.835 41.684 1.00 91.94 212 ASP A C 1
ATOM 1704 O O . ASP A 1 212 ? -23.795 -11.758 40.935 1.00 91.94 212 ASP A O 1
ATOM 1708 N N . GLN A 1 213 ? -24.356 -10.010 42.223 1.00 92.75 213 GLN A N 1
ATOM 1709 C CA . GLN A 1 213 ? -25.807 -10.124 42.076 1.00 92.75 213 GLN A CA 1
ATOM 1710 C C . GLN A 1 213 ? -26.338 -8.918 41.307 1.00 92.75 213 GLN A C 1
ATOM 1712 O O . GLN A 1 213 ? -26.147 -7.781 41.749 1.00 92.75 213 GLN A O 1
ATOM 1717 N N . TYR A 1 214 ? -27.014 -9.164 40.185 1.00 93.88 214 TYR A N 1
ATOM 1718 C CA . TYR A 1 214 ? -27.443 -8.101 39.281 1.00 93.88 214 TYR A CA 1
ATOM 1719 C C . TYR A 1 214 ? -28.937 -8.167 38.958 1.00 93.88 214 TYR A C 1
ATOM 1721 O O . TYR A 1 214 ? -29.556 -9.234 38.898 1.00 93.88 214 TYR A O 1
ATOM 1729 N N . ASP A 1 215 ? -29.501 -6.987 38.741 1.00 93.38 215 ASP A N 1
ATOM 1730 C CA . ASP A 1 215 ? -30.761 -6.780 38.041 1.00 93.38 215 ASP A CA 1
ATOM 1731 C C . ASP A 1 215 ? -30.478 -6.384 36.584 1.00 93.38 215 ASP A C 1
ATOM 1733 O O . ASP A 1 215 ? -29.387 -5.891 36.270 1.00 93.38 215 ASP A O 1
ATOM 1737 N N . LEU A 1 216 ? -31.444 -6.628 35.698 1.00 92.88 216 LEU A N 1
ATOM 1738 C CA . LEU A 1 216 ? -31.320 -6.352 34.268 1.00 92.88 216 LEU A CA 1
ATOM 1739 C C . LEU A 1 216 ? -32.121 -5.109 33.900 1.00 92.88 216 LEU A C 1
ATOM 1741 O O . LEU A 1 216 ? -33.337 -5.055 34.085 1.00 92.88 216 LEU A O 1
ATOM 1745 N N . ARG A 1 217 ? -31.448 -4.132 33.294 1.00 93.94 217 ARG A N 1
ATOM 1746 C CA . ARG A 1 217 ? -32.094 -2.955 32.716 1.00 93.94 217 ARG A CA 1
ATOM 1747 C C . ARG A 1 217 ? -31.822 -2.897 31.224 1.00 93.94 217 ARG A C 1
ATOM 1749 O O . ARG A 1 217 ? -30.675 -2.794 30.814 1.00 93.94 217 ARG A O 1
ATOM 1756 N N . GLU A 1 218 ? -32.868 -2.932 30.411 1.00 94.44 218 GLU A N 1
ATOM 1757 C CA . GLU A 1 218 ? -32.736 -2.764 28.962 1.00 94.44 218 GLU A CA 1
ATOM 1758 C C . GLU A 1 218 ? -32.170 -1.376 28.627 1.00 94.44 218 GLU A C 1
ATOM 1760 O O . GLU A 1 218 ? -32.650 -0.364 29.149 1.00 94.44 218 GLU A O 1
ATOM 1765 N N . ILE A 1 219 ? -31.137 -1.344 27.780 1.00 93.69 219 ILE A N 1
ATOM 1766 C CA . ILE A 1 219 ? -30.511 -0.100 27.303 1.00 93.69 219 ILE A CA 1
ATOM 1767 C C . ILE A 1 219 ? -30.589 0.078 25.784 1.00 93.69 219 ILE A C 1
ATOM 1769 O O . ILE A 1 219 ? -30.413 1.195 25.311 1.00 93.69 219 ILE A O 1
ATOM 1773 N N . GLY A 1 220 ? -30.884 -0.980 25.025 1.00 93.44 220 GLY A N 1
ATOM 1774 C CA . GLY A 1 220 ? -31.040 -0.897 23.573 1.00 93.44 220 GLY A CA 1
ATOM 1775 C C . GLY A 1 220 ? -30.966 -2.255 22.887 1.00 93.44 220 GLY A C 1
ATOM 1776 O O . GLY A 1 220 ? -30.915 -3.299 23.547 1.00 93.44 220 GLY A O 1
ATOM 1777 N N . ARG A 1 221 ? -30.948 -2.247 21.552 1.00 95.00 221 ARG A N 1
ATOM 1778 C CA . ARG A 1 221 ? -30.724 -3.451 20.743 1.00 95.00 221 ARG A CA 1
ATOM 1779 C C . ARG A 1 221 ? -29.260 -3.576 20.348 1.00 95.00 221 ARG A C 1
ATOM 1781 O O . ARG A 1 221 ? -28.535 -2.589 20.267 1.00 95.00 221 ARG A O 1
ATOM 1788 N N . VAL A 1 222 ? -28.840 -4.810 20.079 1.00 93.50 222 VAL A N 1
ATOM 1789 C CA . VAL A 1 222 ? -27.492 -5.111 19.577 1.00 93.50 222 VAL A CA 1
ATOM 1790 C C . VAL A 1 222 ? -27.236 -4.376 18.264 1.00 93.50 222 VAL A C 1
ATOM 1792 O O . VAL A 1 222 ? -26.173 -3.792 18.116 1.00 93.50 222 VAL A O 1
ATOM 1795 N N . GLU A 1 223 ? -28.215 -4.367 17.358 1.00 91.31 223 GLU A N 1
ATOM 1796 C CA . GLU A 1 223 ? -28.136 -3.684 16.060 1.00 91.31 223 GLU A CA 1
ATOM 1797 C C . GLU A 1 223 ? -27.895 -2.177 16.227 1.00 91.31 223 GLU A C 1
ATOM 1799 O O . GLU A 1 223 ? -26.962 -1.649 15.634 1.00 91.31 223 GLU A O 1
ATOM 1804 N N . ASP A 1 224 ? -28.653 -1.507 17.102 1.00 90.75 224 ASP A N 1
ATOM 1805 C CA . ASP A 1 224 ? -28.523 -0.061 17.331 1.00 90.75 224 ASP A CA 1
ATOM 1806 C C . ASP A 1 224 ? -27.127 0.305 17.874 1.00 90.75 224 ASP A C 1
ATOM 1808 O O . ASP A 1 224 ? -26.499 1.267 17.428 1.00 90.75 224 ASP A O 1
ATOM 1812 N N . ILE A 1 225 ? -26.617 -0.487 18.826 1.00 90.50 225 ILE A N 1
ATOM 1813 C CA . ILE A 1 225 ? -25.280 -0.294 19.409 1.00 90.50 225 ILE A CA 1
ATOM 1814 C C . ILE A 1 225 ? -24.187 -0.584 18.375 1.00 90.50 225 ILE A C 1
ATOM 1816 O O . ILE A 1 225 ? -23.192 0.140 18.320 1.00 90.50 225 ILE A O 1
ATOM 1820 N N . ASP A 1 226 ? -24.361 -1.623 17.557 1.00 90.38 226 ASP A N 1
ATOM 1821 C CA . ASP A 1 226 ? -23.412 -1.988 16.504 1.00 90.38 226 ASP A CA 1
ATOM 1822 C C . ASP A 1 226 ? -23.339 -0.918 15.417 1.00 90.38 226 ASP A C 1
ATOM 1824 O O . ASP A 1 226 ? -22.245 -0.553 14.999 1.00 90.38 226 ASP A O 1
ATOM 1828 N N . GLU A 1 227 ? -24.480 -0.363 15.003 1.00 89.44 227 GLU A N 1
ATOM 1829 C CA . GLU A 1 227 ? -24.539 0.723 14.025 1.00 89.44 227 GLU A CA 1
ATOM 1830 C C . GLU A 1 227 ? -23.855 1.994 14.533 1.00 89.44 227 GLU A C 1
ATOM 1832 O O . GLU A 1 227 ? -23.125 2.646 13.782 1.00 89.44 227 GLU A O 1
ATOM 1837 N N . GLU A 1 228 ? -24.077 2.361 15.797 1.00 87.69 228 GLU A N 1
ATOM 1838 C CA . GLU A 1 228 ? -23.426 3.522 16.410 1.00 87.69 228 GLU A CA 1
ATOM 1839 C C . GLU A 1 228 ? -21.911 3.296 16.535 1.00 87.69 228 GLU A C 1
ATOM 1841 O O . GLU A 1 228 ? -21.104 4.169 16.203 1.00 87.69 228 GLU A O 1
ATOM 1846 N N . TYR A 1 229 ? -21.503 2.085 16.923 1.00 88.75 229 TYR A N 1
ATOM 1847 C CA . TYR A 1 229 ? -20.093 1.734 17.028 1.00 88.75 229 TYR A CA 1
ATOM 1848 C C . TYR A 1 229 ? -19.395 1.668 15.664 1.00 88.75 229 TYR A C 1
ATOM 1850 O O . TYR A 1 229 ? -18.297 2.203 15.506 1.00 88.75 229 TYR A O 1
ATOM 1858 N N . ALA A 1 230 ? -20.039 1.090 14.650 1.00 87.19 230 ALA A N 1
ATOM 1859 C CA . ALA A 1 230 ? -19.535 1.053 13.281 1.00 87.19 230 ALA A CA 1
ATOM 1860 C C . ALA A 1 230 ? -19.355 2.466 12.710 1.00 87.19 230 ALA A C 1
ATOM 1862 O O . ALA A 1 230 ? -18.334 2.750 12.079 1.00 87.19 230 ALA A O 1
ATOM 1863 N N . ARG A 1 231 ? -20.300 3.380 12.981 1.00 85.50 231 ARG A N 1
ATOM 1864 C CA . ARG A 1 231 ? -20.178 4.797 12.603 1.00 85.50 231 ARG A CA 1
ATOM 1865 C C . ARG A 1 231 ? -18.958 5.454 13.245 1.00 85.50 231 ARG A C 1
ATOM 1867 O O . ARG A 1 231 ? -18.217 6.152 12.553 1.00 85.50 231 ARG A O 1
ATOM 1874 N N . PHE A 1 232 ? -18.699 5.184 14.523 1.00 85.75 232 PHE A N 1
ATOM 1875 C CA . PHE A 1 232 ? -17.492 5.661 15.196 1.00 85.75 232 PHE A CA 1
ATOM 1876 C C . PHE A 1 232 ? -16.203 5.088 14.586 1.00 85.75 232 PHE A C 1
ATOM 1878 O O . PHE A 1 232 ? -15.256 5.837 14.340 1.00 85.75 232 PHE A O 1
ATOM 1885 N N . LEU A 1 233 ? -16.156 3.782 14.302 1.00 85.12 233 LEU A N 1
ATOM 1886 C CA . LEU A 1 233 ? -14.983 3.140 13.693 1.00 85.12 233 LEU A CA 1
ATOM 1887 C C . LEU A 1 233 ? -14.685 3.683 12.287 1.00 85.12 233 LEU A C 1
ATOM 1889 O O . LEU A 1 233 ? -13.522 3.939 11.965 1.00 85.12 233 LEU A O 1
ATOM 1893 N N . SER A 1 234 ? -15.722 3.903 11.476 1.00 83.81 234 SER A N 1
ATOM 1894 C CA . SER A 1 234 ? -15.607 4.533 10.153 1.00 83.81 234 SER A CA 1
ATOM 1895 C C . SER A 1 234 ? -15.055 5.956 10.270 1.00 83.81 234 SER A C 1
ATOM 1897 O O . SER A 1 234 ? -14.052 6.299 9.643 1.00 83.81 234 SER A O 1
ATOM 1899 N N . TRP A 1 235 ? -15.631 6.776 11.155 1.00 83.88 235 TRP A N 1
ATOM 1900 C CA . TRP A 1 235 ? -15.146 8.133 11.417 1.00 83.88 235 TRP A CA 1
ATOM 1901 C C . TRP A 1 235 ? -13.671 8.156 11.849 1.00 83.88 235 TRP A C 1
ATOM 1903 O O . TRP A 1 235 ? -12.877 8.935 11.315 1.00 83.88 235 TRP A O 1
ATOM 1913 N N . ARG A 1 236 ? -13.275 7.269 12.769 1.00 82.31 236 ARG A N 1
ATOM 1914 C CA . ARG A 1 236 ? -11.886 7.162 13.228 1.00 82.31 236 ARG A CA 1
ATOM 1915 C C . ARG A 1 236 ? -10.948 6.771 12.089 1.00 82.31 236 ARG A C 1
ATOM 1917 O O . ARG A 1 236 ? -9.885 7.369 11.949 1.00 82.31 236 ARG A O 1
ATOM 1924 N N . SER A 1 237 ? -11.360 5.819 11.255 1.00 79.88 237 SER A N 1
ATOM 1925 C CA . SER A 1 237 ? -10.580 5.378 10.095 1.00 79.88 237 SER A CA 1
ATOM 1926 C C . SER A 1 237 ? -10.342 6.519 9.104 1.00 79.88 237 SER A C 1
ATOM 1928 O O . SER A 1 237 ? -9.236 6.644 8.586 1.00 79.88 237 SER A O 1
ATOM 1930 N N . ARG A 1 238 ? -11.324 7.408 8.900 1.00 81.12 238 ARG A N 1
ATOM 1931 C CA . ARG A 1 238 ? -11.174 8.609 8.055 1.00 81.12 238 ARG A CA 1
ATOM 1932 C C . ARG A 1 238 ? -10.178 9.615 8.625 1.00 81.12 238 ARG A C 1
ATOM 1934 O O . ARG A 1 238 ? -9.391 10.182 7.875 1.00 81.12 238 ARG A O 1
ATOM 1941 N N . LEU A 1 239 ? -10.177 9.830 9.943 1.00 78.69 239 LEU A N 1
ATOM 1942 C CA . LEU A 1 239 ? -9.162 10.672 10.583 1.00 78.69 239 LEU A CA 1
ATOM 1943 C C . LEU A 1 239 ? -7.760 10.074 10.463 1.00 78.69 239 LEU A C 1
ATOM 1945 O O . LEU A 1 239 ? -6.829 10.797 10.118 1.00 78.69 239 LEU A O 1
ATOM 1949 N N . GLU A 1 240 ? -7.624 8.768 10.710 1.00 76.50 240 GLU A N 1
ATOM 1950 C CA . GLU A 1 240 ? -6.360 8.054 10.512 1.00 76.50 240 GLU A CA 1
ATOM 1951 C C . GLU A 1 240 ? -5.889 8.171 9.052 1.00 76.50 240 GLU A C 1
ATOM 1953 O O . GLU A 1 240 ? -4.715 8.433 8.823 1.00 76.50 240 GLU A O 1
ATOM 1958 N N . ALA A 1 241 ? -6.794 8.071 8.070 1.00 70.44 241 ALA A N 1
ATOM 1959 C CA . ALA A 1 241 ? -6.459 8.250 6.655 1.00 70.44 241 ALA A CA 1
ATOM 1960 C C . ALA A 1 241 ? -5.881 9.642 6.361 1.00 70.44 241 ALA A C 1
ATOM 1962 O O . ALA A 1 241 ? -4.881 9.753 5.655 1.00 70.44 241 ALA A O 1
ATOM 1963 N N . ILE A 1 242 ? -6.477 10.702 6.921 1.00 72.56 242 ILE A N 1
ATOM 1964 C CA . ILE A 1 242 ? -5.968 12.070 6.746 1.00 72.56 242 ILE A CA 1
ATOM 1965 C C . ILE A 1 242 ? -4.595 12.227 7.394 1.00 72.56 242 ILE A C 1
ATOM 1967 O O . ILE A 1 242 ? -3.724 12.863 6.803 1.00 72.56 242 ILE A O 1
ATOM 1971 N N . ASP A 1 243 ? -4.390 11.673 8.588 1.00 72.50 243 ASP A N 1
ATOM 1972 C CA . ASP A 1 243 ? -3.105 11.748 9.288 1.00 72.50 243 ASP A CA 1
ATOM 1973 C C . ASP A 1 243 ? -2.010 11.001 8.520 1.00 72.50 243 ASP A C 1
ATOM 1975 O O . ASP A 1 243 ? -0.976 11.592 8.210 1.00 72.50 243 ASP A O 1
ATOM 1979 N N . GLU A 1 244 ? -2.277 9.758 8.112 1.00 68.12 244 GLU A N 1
ATOM 1980 C CA . GLU A 1 244 ? -1.371 8.950 7.288 1.00 68.12 244 GLU A CA 1
ATOM 1981 C C . GLU A 1 244 ? -1.021 9.657 5.967 1.00 68.12 244 GLU A C 1
ATOM 1983 O O . GLU A 1 244 ? 0.134 9.657 5.536 1.00 68.12 244 GLU A O 1
ATOM 1988 N N . PHE A 1 245 ? -2.004 10.295 5.327 1.00 62.69 245 PHE A N 1
ATOM 1989 C CA . PHE A 1 245 ? -1.804 10.995 4.062 1.00 62.69 245 PHE A CA 1
ATOM 1990 C C . PHE A 1 245 ? -1.114 12.364 4.228 1.00 62.69 245 PHE A C 1
ATOM 1992 O O . PHE A 1 245 ? -0.290 12.756 3.405 1.00 62.69 245 PHE A O 1
ATOM 1999 N N . THR A 1 246 ? -1.352 13.068 5.334 1.00 66.31 246 THR A N 1
ATOM 2000 C CA . THR A 1 246 ? -0.623 14.301 5.681 1.00 66.31 246 THR A CA 1
ATOM 2001 C C . THR A 1 246 ? 0.848 14.003 5.968 1.00 66.31 246 THR A C 1
ATOM 2003 O O . THR A 1 246 ? 1.738 14.726 5.513 1.00 66.31 246 THR A O 1
ATOM 2006 N N . ASP A 1 247 ? 1.115 12.934 6.719 1.00 61.47 247 ASP A N 1
ATOM 2007 C CA . ASP A 1 247 ? 2.473 12.481 7.018 1.00 61.47 247 ASP A CA 1
ATOM 2008 C C . ASP A 1 247 ? 3.201 12.043 5.745 1.00 61.47 247 ASP A C 1
ATOM 2010 O O . ASP A 1 247 ? 4.389 12.334 5.586 1.00 61.47 247 ASP A O 1
ATOM 2014 N N . TYR A 1 248 ? 2.477 11.433 4.801 1.00 54.88 248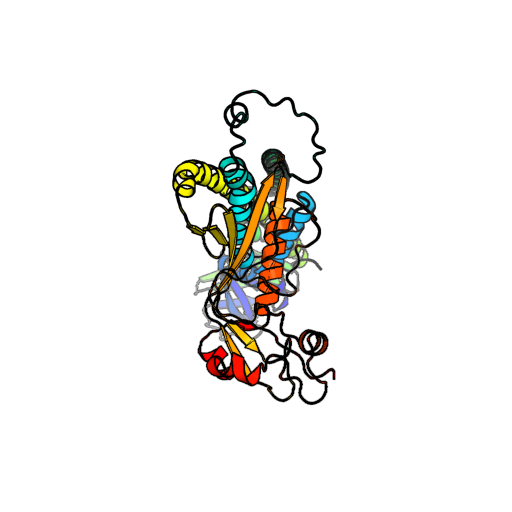 TYR A N 1
ATOM 2015 C CA . TYR A 1 248 ? 2.979 11.134 3.465 1.00 54.88 248 TYR A CA 1
ATOM 2016 C C . TYR A 1 248 ? 3.460 12.396 2.729 1.00 54.88 248 TYR A C 1
ATOM 2018 O O . TYR A 1 248 ? 4.622 12.444 2.321 1.00 54.88 248 TYR A O 1
ATOM 2026 N N . ILE A 1 249 ? 2.627 13.437 2.621 1.00 55.28 249 ILE A N 1
ATOM 2027 C CA . ILE A 1 249 ? 2.995 14.690 1.932 1.00 55.28 249 ILE A CA 1
ATOM 2028 C C . ILE A 1 249 ? 4.213 15.341 2.602 1.00 55.28 249 ILE A C 1
ATOM 2030 O O . ILE A 1 249 ? 5.185 15.707 1.943 1.00 55.28 249 ILE A O 1
ATOM 2034 N N . LYS A 1 250 ? 4.233 15.401 3.938 1.00 57.28 250 LYS A N 1
ATOM 2035 C CA . LYS A 1 250 ? 5.362 15.977 4.692 1.00 57.28 250 LYS A CA 1
ATOM 2036 C C . LYS A 1 250 ? 6.656 15.180 4.533 1.00 57.28 250 LYS A C 1
ATOM 2038 O O . LYS A 1 250 ? 7.742 15.763 4.513 1.00 57.28 250 LYS A O 1
ATOM 2043 N N . ALA A 1 251 ? 6.570 13.854 4.442 1.00 48.22 251 ALA A N 1
ATOM 2044 C CA . ALA A 1 251 ? 7.726 13.007 4.172 1.00 48.22 251 ALA A CA 1
ATOM 2045 C C . ALA A 1 251 ? 8.265 13.237 2.751 1.00 48.22 251 ALA A C 1
ATOM 2047 O O . ALA A 1 251 ? 9.481 13.307 2.569 1.00 48.22 251 ALA A O 1
ATOM 2048 N N . VAL A 1 252 ? 7.380 13.413 1.763 1.00 50.06 252 VAL A N 1
ATOM 2049 C CA . VAL A 1 252 ? 7.750 13.775 0.384 1.00 50.06 252 VAL A CA 1
ATOM 2050 C C . VAL A 1 252 ? 8.489 15.115 0.354 1.00 50.06 252 VAL A C 1
ATOM 2052 O O . VAL A 1 252 ? 9.604 15.180 -0.167 1.00 50.06 252 VAL A O 1
ATOM 2055 N N . GLN A 1 253 ? 7.942 16.144 1.002 1.00 54.66 253 GLN A N 1
ATOM 2056 C CA . GLN A 1 253 ? 8.577 17.463 1.100 1.00 54.66 253 GLN A CA 1
ATOM 2057 C C . GLN A 1 253 ? 9.961 17.401 1.758 1.00 54.66 253 GLN A C 1
ATOM 2059 O O . GLN A 1 253 ? 10.909 18.036 1.293 1.00 54.66 253 GLN A O 1
ATOM 2064 N N . ARG A 1 254 ? 10.116 16.594 2.816 1.00 52.72 254 ARG A N 1
ATOM 2065 C CA . ARG A 1 254 ? 11.404 16.423 3.505 1.00 52.72 254 ARG A CA 1
ATOM 2066 C C . ARG A 1 254 ? 12.460 15.771 2.615 1.00 52.72 254 ARG A C 1
ATOM 2068 O O . ARG A 1 254 ? 13.585 16.254 2.581 1.00 52.72 254 ARG A O 1
ATOM 2075 N N . ILE A 1 255 ? 12.096 14.724 1.874 1.00 46.72 255 ILE A N 1
ATOM 2076 C CA . ILE A 1 255 ? 13.011 14.054 0.938 1.00 46.72 255 ILE A CA 1
ATOM 2077 C C . ILE A 1 255 ? 13.467 15.032 -0.154 1.00 46.72 255 ILE A C 1
ATOM 2079 O O . ILE A 1 255 ? 14.654 15.084 -0.462 1.00 46.72 255 ILE A O 1
ATOM 2083 N N . ARG A 1 256 ? 12.563 15.869 -0.679 1.00 52.22 256 ARG A N 1
ATOM 2084 C CA . ARG A 1 256 ? 12.893 16.912 -1.668 1.00 52.22 256 ARG A CA 1
ATOM 2085 C C . ARG A 1 256 ? 13.878 17.956 -1.114 1.00 52.22 256 ARG A C 1
ATOM 2087 O O . ARG A 1 256 ? 14.841 18.335 -1.778 1.00 52.22 256 ARG A O 1
ATOM 2094 N N . LEU A 1 257 ? 13.680 18.373 0.137 1.00 49.03 257 LEU A N 1
ATOM 2095 C CA . LEU A 1 257 ? 14.568 19.296 0.862 1.00 49.03 257 LEU A CA 1
ATOM 2096 C C . LEU A 1 257 ? 15.937 18.692 1.225 1.00 49.03 257 LEU A C 1
ATOM 2098 O O . LEU A 1 257 ? 16.906 19.426 1.430 1.00 49.03 257 LEU A O 1
ATOM 2102 N N . GLU A 1 258 ? 16.022 17.371 1.362 1.00 50.12 258 GLU A N 1
ATOM 2103 C CA . GLU A 1 258 ? 17.275 16.660 1.634 1.00 50.12 258 GLU A CA 1
ATOM 2104 C C . GLU A 1 258 ? 18.046 16.370 0.335 1.00 50.12 258 GLU A C 1
ATOM 2106 O O . GLU A 1 258 ? 19.253 16.607 0.289 1.00 50.12 258 GLU A O 1
ATOM 2111 N N . ALA A 1 259 ? 17.358 15.990 -0.749 1.00 50.62 259 ALA A N 1
ATOM 2112 C CA . ALA A 1 259 ? 17.946 15.778 -2.077 1.00 50.62 259 ALA A CA 1
ATOM 2113 C C . ALA A 1 259 ? 18.598 17.050 -2.658 1.00 50.62 259 ALA A C 1
ATOM 2115 O O . ALA A 1 259 ? 19.680 16.994 -3.243 1.00 50.62 259 ALA A O 1
ATOM 2116 N N . THR A 1 260 ? 18.005 18.220 -2.408 1.00 51.81 260 THR A N 1
ATOM 2117 C CA . THR A 1 260 ? 18.545 19.523 -2.841 1.00 51.81 260 THR A CA 1
ATOM 2118 C C . THR A 1 260 ? 19.851 19.922 -2.139 1.00 51.81 260 THR A C 1
ATOM 2120 O O . THR A 1 260 ? 20.615 20.717 -2.684 1.00 51.81 260 THR A O 1
ATOM 2123 N N . LYS A 1 261 ? 20.181 19.356 -0.967 1.00 54.06 261 LYS A N 1
ATOM 2124 C CA . LYS A 1 261 ? 21.419 19.690 -0.226 1.00 54.06 261 LYS A CA 1
ATOM 2125 C C . LYS A 1 261 ? 22.665 18.923 -0.682 1.00 54.06 261 LYS A C 1
ATOM 2127 O O . LYS A 1 261 ? 23.773 19.374 -0.396 1.00 54.06 261 LYS A O 1
ATOM 2132 N N . ASP A 1 262 ? 22.508 17.803 -1.386 1.00 58.09 262 ASP A N 1
ATOM 2133 C CA . ASP A 1 262 ? 23.617 16.968 -1.884 1.00 58.09 262 ASP A CA 1
ATOM 2134 C C . ASP A 1 262 ? 23.726 16.944 -3.422 1.00 58.09 262 ASP A C 1
ATOM 2136 O O . ASP A 1 262 ? 24.568 16.232 -3.980 1.00 58.09 262 ASP A O 1
ATOM 2140 N N . LEU A 1 263 ? 22.931 17.776 -4.103 1.00 58.69 263 LEU A N 1
ATOM 2141 C CA . LEU A 1 263 ? 22.848 17.878 -5.561 1.00 58.69 263 LEU A CA 1
ATOM 2142 C C . LEU A 1 263 ? 24.239 18.076 -6.192 1.00 58.69 263 LEU A C 1
ATOM 2144 O O . LEU A 1 263 ? 24.663 17.257 -7.003 1.00 58.69 263 LEU A O 1
ATOM 2148 N N . ASP A 1 264 ? 25.031 19.037 -5.702 1.00 57.28 264 ASP A N 1
ATOM 2149 C CA . ASP A 1 264 ? 26.395 19.314 -6.190 1.00 57.28 264 ASP A CA 1
ATOM 2150 C C . ASP A 1 264 ? 27.353 18.107 -6.115 1.00 57.28 264 ASP A C 1
ATOM 2152 O O . ASP A 1 264 ? 28.268 17.983 -6.935 1.00 57.28 264 ASP A O 1
ATOM 2156 N N . LYS A 1 265 ? 27.168 17.197 -5.147 1.00 63.12 265 LYS A N 1
ATOM 2157 C CA . LYS A 1 265 ? 27.997 15.985 -5.024 1.00 63.12 265 LYS A CA 1
ATOM 2158 C C . LYS A 1 265 ? 27.527 14.894 -5.974 1.00 63.12 265 LYS A C 1
ATOM 2160 O O . LYS A 1 265 ? 28.358 14.292 -6.653 1.00 63.12 265 LYS A O 1
ATOM 2165 N N . ILE A 1 266 ? 26.214 14.665 -6.050 1.00 60.72 266 ILE A N 1
ATOM 2166 C CA . ILE A 1 266 ? 25.601 13.695 -6.974 1.00 60.72 266 ILE A CA 1
ATOM 2167 C C . ILE A 1 266 ? 25.963 14.060 -8.419 1.00 60.72 266 ILE A C 1
ATOM 2169 O O . ILE A 1 266 ? 26.312 13.207 -9.232 1.00 60.72 266 ILE A O 1
ATOM 2173 N N . MET A 1 267 ? 26.007 15.355 -8.712 1.00 62.03 267 MET A N 1
ATOM 2174 C CA . MET A 1 267 ? 26.387 15.911 -10.001 1.00 62.03 267 MET A CA 1
ATOM 2175 C C . MET A 1 267 ? 27.818 15.625 -10.458 1.00 62.03 267 MET A C 1
ATOM 2177 O O . MET A 1 267 ? 28.089 15.701 -11.657 1.00 62.03 267 MET A O 1
ATOM 2181 N N . GLN A 1 268 ? 28.745 15.317 -9.558 1.00 69.12 268 GLN A N 1
ATOM 2182 C CA . GLN A 1 268 ? 30.117 14.971 -9.943 1.00 69.12 268 GLN A CA 1
ATOM 2183 C C . GLN A 1 268 ? 30.277 13.477 -10.233 1.00 69.12 268 GLN A C 1
ATOM 2185 O O . GLN A 1 268 ? 31.313 13.056 -10.752 1.00 69.12 268 GLN A O 1
ATOM 2190 N N . LEU A 1 269 ? 29.263 12.669 -9.921 1.00 69.94 269 LEU A N 1
ATOM 2191 C CA . LEU A 1 269 ? 29.317 11.236 -10.131 1.00 69.94 269 LEU A CA 1
ATOM 2192 C C . LEU A 1 269 ? 29.155 10.898 -11.615 1.00 69.94 269 LEU A C 1
ATOM 2194 O O . LEU A 1 269 ? 28.323 11.454 -12.334 1.00 69.94 269 LEU A O 1
ATOM 2198 N N . ARG A 1 270 ? 29.968 9.941 -12.069 1.00 80.19 270 ARG A N 1
ATOM 2199 C CA . ARG A 1 270 ? 29.808 9.312 -13.385 1.00 80.19 270 ARG A CA 1
ATOM 2200 C C . ARG A 1 270 ? 28.560 8.432 -13.426 1.00 80.19 270 ARG A C 1
ATOM 2202 O O . ARG A 1 270 ? 27.931 8.324 -14.468 1.00 80.19 270 ARG A O 1
ATOM 2209 N N . GLU A 1 271 ? 28.230 7.804 -12.309 1.00 81.88 271 GLU A N 1
ATOM 2210 C CA . GLU A 1 271 ? 27.071 6.940 -12.144 1.00 81.88 271 GLU A CA 1
ATOM 2211 C C . GLU A 1 271 ? 26.508 7.164 -10.743 1.00 81.88 271 GLU A C 1
ATOM 2213 O O . GLU A 1 271 ? 27.270 7.261 -9.778 1.00 81.88 271 GLU A O 1
ATOM 2218 N N . PHE A 1 272 ? 25.189 7.253 -10.647 1.00 78.69 272 PHE A N 1
ATOM 2219 C CA . PHE A 1 272 ? 24.465 7.298 -9.386 1.00 78.69 272 PHE A CA 1
ATOM 2220 C C . PHE A 1 272 ? 23.293 6.337 -9.480 1.00 78.69 272 PHE A C 1
ATOM 2222 O O . PHE A 1 272 ? 22.587 6.319 -10.489 1.00 78.69 272 PHE A O 1
ATOM 2229 N N . ASN A 1 273 ? 23.077 5.572 -8.421 1.00 74.38 273 ASN A N 1
ATOM 2230 C CA . ASN A 1 273 ? 21.957 4.664 -8.309 1.00 74.38 273 ASN A CA 1
ATOM 2231 C C . ASN A 1 273 ? 21.374 4.751 -6.903 1.00 74.38 273 ASN A C 1
ATOM 2233 O O . ASN A 1 273 ? 22.117 4.770 -5.920 1.00 74.38 273 ASN A O 1
ATOM 2237 N N . ASP A 1 274 ? 20.052 4.744 -6.823 1.00 66.56 274 ASP A N 1
ATOM 2238 C CA . ASP A 1 274 ? 19.325 4.536 -5.580 1.00 66.56 274 ASP A CA 1
ATOM 2239 C C . ASP A 1 274 ? 18.216 3.516 -5.849 1.00 66.56 274 ASP A C 1
ATOM 2241 O O . ASP A 1 274 ? 17.442 3.639 -6.798 1.00 66.56 274 ASP A O 1
ATOM 2245 N N . GLY A 1 275 ? 18.221 2.430 -5.079 1.00 74.31 275 GLY A N 1
ATOM 2246 C CA . GLY A 1 275 ? 17.404 1.253 -5.368 1.00 74.31 275 GLY A CA 1
ATOM 2247 C C . GLY A 1 275 ? 17.690 0.638 -6.747 1.00 74.31 275 GLY A C 1
ATOM 2248 O O . GLY A 1 275 ? 18.827 0.252 -7.051 1.00 74.31 275 GLY A O 1
ATOM 2249 N N . ASP A 1 276 ? 16.629 0.513 -7.548 1.00 78.81 276 ASP A N 1
ATOM 2250 C CA . ASP A 1 276 ? 16.648 -0.085 -8.885 1.00 78.81 276 ASP A CA 1
ATOM 2251 C C . ASP A 1 276 ? 16.684 0.972 -10.005 1.00 78.81 276 ASP A C 1
ATOM 2253 O O . ASP A 1 276 ? 16.639 0.604 -11.174 1.00 78.81 276 ASP A O 1
ATOM 2257 N N . VAL A 1 277 ? 16.812 2.264 -9.694 1.00 79.62 277 VAL A N 1
ATOM 2258 C CA . VAL A 1 277 ? 16.883 3.350 -10.686 1.00 79.62 277 VAL A CA 1
ATOM 2259 C C . VAL A 1 277 ? 18.194 4.119 -10.543 1.00 79.62 277 VAL A C 1
ATOM 2261 O O . VAL A 1 277 ? 18.790 4.206 -9.468 1.00 79.62 277 VAL A O 1
ATOM 2264 N N . GLY A 1 278 ? 18.682 4.683 -11.644 1.00 83.19 278 GLY A N 1
ATOM 2265 C CA . GLY A 1 278 ? 19.869 5.525 -11.614 1.00 83.19 278 GLY A CA 1
ATOM 2266 C C . GLY A 1 278 ? 20.099 6.317 -12.891 1.00 83.19 278 GLY A C 1
ATOM 2267 O O . GLY A 1 278 ? 19.329 6.235 -13.850 1.00 83.19 278 GLY A O 1
ATOM 2268 N N . PHE A 1 279 ? 21.198 7.069 -12.902 1.00 85.81 279 PHE A N 1
ATOM 2269 C CA . PHE A 1 279 ? 21.743 7.668 -14.115 1.00 85.81 279 PHE A CA 1
ATOM 2270 C C . PHE A 1 279 ? 23.196 7.250 -14.335 1.00 85.81 279 PHE A C 1
ATOM 2272 O O . PHE A 1 279 ? 23.953 7.005 -13.393 1.00 85.81 279 PHE A O 1
ATOM 2279 N N . LEU A 1 280 ? 23.601 7.217 -15.600 1.00 88.06 280 LEU A N 1
ATOM 2280 C CA . LEU A 1 280 ? 24.954 6.917 -16.042 1.00 88.06 280 LEU A CA 1
ATOM 2281 C C . LEU A 1 280 ? 25.395 7.945 -17.081 1.00 88.06 280 LEU A C 1
ATOM 2283 O O . LEU A 1 280 ? 24.686 8.207 -18.048 1.00 88.06 280 LEU A O 1
ATOM 2287 N N . ARG A 1 281 ? 26.598 8.489 -16.907 1.00 83.50 281 ARG A N 1
ATOM 2288 C CA . ARG A 1 281 ? 27.271 9.310 -17.913 1.00 83.50 281 ARG A CA 1
ATOM 2289 C C . ARG A 1 281 ? 28.231 8.455 -18.717 1.00 83.50 281 ARG A C 1
ATOM 2291 O O . ARG A 1 281 ? 29.199 7.902 -18.176 1.00 83.50 281 ARG A O 1
ATOM 2298 N N . HIS A 1 282 ? 27.971 8.371 -20.012 1.00 85.44 282 HIS A N 1
ATOM 2299 C CA . HIS A 1 282 ? 28.757 7.580 -20.945 1.00 85.44 282 HIS A CA 1
ATOM 2300 C C . HIS A 1 282 ? 28.978 8.384 -22.224 1.00 85.44 282 HIS A C 1
ATOM 2302 O O . HIS A 1 282 ? 28.029 8.901 -22.791 1.00 85.44 282 HIS A O 1
ATOM 2308 N N . GLU A 1 283 ? 30.242 8.547 -22.624 1.00 82.00 283 GLU A N 1
ATOM 2309 C CA . GLU A 1 283 ? 30.640 9.237 -23.867 1.00 82.00 283 GLU A CA 1
ATOM 2310 C C . GLU A 1 283 ? 30.090 10.667 -24.060 1.00 82.00 283 GLU A C 1
ATOM 2312 O O . GLU A 1 283 ? 30.021 11.176 -25.170 1.00 82.00 283 GLU A O 1
ATOM 2317 N N . GLY A 1 284 ? 29.788 11.362 -22.959 1.00 76.44 284 GLY A N 1
ATOM 2318 C CA . GLY A 1 284 ? 29.233 12.722 -22.983 1.00 76.44 284 GLY A CA 1
ATOM 2319 C C . GLY A 1 284 ? 27.706 12.768 -22.923 1.00 76.44 284 GLY A C 1
ATOM 2320 O O . GLY A 1 284 ? 27.150 13.845 -22.734 1.00 76.44 284 GLY A O 1
ATOM 2321 N N . ASP A 1 285 ? 27.052 11.611 -22.980 1.00 84.12 285 ASP A N 1
ATOM 2322 C CA . ASP A 1 285 ? 25.608 11.464 -22.876 1.00 84.12 285 ASP A CA 1
ATOM 2323 C C . ASP A 1 285 ? 25.169 11.061 -21.469 1.00 84.12 285 ASP A C 1
ATOM 2325 O O . ASP A 1 285 ? 25.910 10.413 -20.718 1.00 84.12 285 ASP A O 1
ATOM 2329 N N . VAL A 1 286 ? 23.939 11.441 -21.117 1.00 85.88 286 VAL A N 1
ATOM 2330 C CA . VAL A 1 286 ? 23.284 11.043 -19.870 1.00 85.88 286 VAL A CA 1
ATOM 2331 C C . VAL A 1 286 ? 22.236 9.991 -20.187 1.00 85.88 286 VAL A C 1
ATOM 2333 O O . VAL A 1 286 ? 21.305 10.228 -20.955 1.00 85.88 286 VAL A O 1
ATOM 2336 N N . TYR A 1 287 ? 22.383 8.832 -19.564 1.00 89.94 287 TYR A N 1
ATOM 2337 C CA . TYR A 1 287 ? 21.403 7.767 -19.615 1.00 89.94 287 TYR A CA 1
ATOM 2338 C C . TYR A 1 287 ? 20.704 7.663 -18.276 1.00 89.94 287 TYR A C 1
ATOM 2340 O O . TYR A 1 287 ? 21.359 7.667 -17.234 1.00 89.94 287 TYR A O 1
ATOM 2348 N N . VAL A 1 288 ? 19.393 7.496 -18.309 1.00 90.19 288 VAL A N 1
ATOM 2349 C CA . VAL A 1 288 ? 18.614 7.081 -17.146 1.00 90.19 288 VAL A CA 1
ATOM 2350 C C . VAL A 1 288 ? 18.291 5.613 -17.306 1.00 90.19 288 VAL A C 1
ATOM 2352 O O . VAL A 1 288 ? 17.983 5.170 -18.411 1.00 90.19 288 VAL A O 1
ATOM 2355 N N . TYR A 1 289 ? 18.414 4.844 -16.230 1.00 91.69 289 TYR A N 1
ATOM 2356 C CA . TYR A 1 289 ? 18.279 3.399 -16.295 1.00 91.69 289 TYR A CA 1
ATOM 2357 C C . TYR A 1 289 ? 17.459 2.819 -15.153 1.00 91.69 289 TYR A C 1
ATOM 2359 O O . TYR A 1 289 ? 17.375 3.383 -14.063 1.00 91.69 289 TYR A O 1
ATOM 2367 N N . GLN A 1 290 ? 16.914 1.637 -15.424 1.00 91.56 290 GLN A N 1
ATOM 2368 C CA . GLN A 1 290 ? 16.371 0.716 -14.445 1.00 91.56 290 GLN A CA 1
ATOM 2369 C C . GLN A 1 290 ? 17.205 -0.560 -14.382 1.00 91.56 290 GLN A C 1
ATOM 2371 O O . GLN A 1 290 ? 17.665 -1.104 -15.389 1.00 91.56 290 GLN A O 1
ATOM 2376 N N . ILE A 1 291 ? 17.349 -1.073 -13.172 1.00 88.75 291 ILE A N 1
ATOM 2377 C CA . ILE A 1 291 ? 17.979 -2.336 -12.853 1.00 88.75 291 ILE A CA 1
ATOM 2378 C C . ILE A 1 291 ? 16.911 -3.429 -12.891 1.00 88.75 291 ILE A C 1
ATOM 2380 O O . ILE A 1 291 ? 15.887 -3.378 -12.211 1.00 88.75 291 ILE A O 1
ATOM 2384 N N . ILE A 1 292 ? 17.190 -4.470 -13.662 1.00 90.88 292 ILE A N 1
ATOM 2385 C CA . ILE A 1 292 ? 16.399 -5.691 -13.727 1.00 90.88 292 ILE A CA 1
ATOM 2386 C C . ILE A 1 292 ? 17.074 -6.731 -12.823 1.00 90.88 292 ILE A C 1
ATOM 2388 O O . ILE A 1 292 ? 18.241 -7.072 -13.057 1.00 90.88 292 ILE A O 1
ATOM 2392 N N . PRO A 1 293 ? 16.394 -7.252 -11.783 1.00 87.56 293 PRO A N 1
ATOM 2393 C CA . PRO A 1 293 ? 16.959 -8.304 -10.945 1.00 87.56 293 PRO A CA 1
ATOM 2394 C C . PRO A 1 293 ? 17.131 -9.606 -11.747 1.00 87.56 293 PRO A C 1
ATOM 2396 O O . PRO A 1 293 ? 16.455 -9.790 -12.759 1.00 87.56 293 PRO A O 1
ATOM 2399 N N . PRO A 1 294 ? 17.981 -10.548 -11.297 1.00 92.50 294 PRO A N 1
ATOM 2400 C CA . PRO A 1 294 ? 18.137 -11.837 -11.966 1.00 92.50 294 PRO A CA 1
ATOM 2401 C C . PRO A 1 294 ? 16.795 -12.551 -12.171 1.00 92.50 294 PRO A C 1
ATOM 2403 O O . PRO A 1 294 ? 15.998 -12.697 -11.237 1.00 92.50 294 PRO A O 1
ATOM 2406 N N . PHE A 1 295 ? 16.554 -13.030 -13.389 1.00 93.25 295 PHE A N 1
ATOM 2407 C CA . PHE A 1 295 ? 15.280 -13.633 -13.775 1.00 93.25 295 PHE A CA 1
ATOM 2408 C C . PHE A 1 295 ? 15.474 -14.863 -14.664 1.00 93.25 295 PHE A C 1
ATOM 2410 O O . PHE A 1 295 ? 16.552 -15.132 -15.195 1.00 93.25 295 PHE A O 1
ATOM 2417 N N . ALA A 1 296 ? 14.410 -15.650 -14.792 1.00 94.06 296 ALA A N 1
ATOM 2418 C CA . ALA A 1 296 ? 14.342 -16.832 -15.630 1.00 94.06 296 ALA A CA 1
ATOM 2419 C C . ALA A 1 296 ? 13.181 -16.692 -16.618 1.00 94.06 296 ALA A C 1
ATOM 2421 O O . ALA A 1 296 ? 12.011 -16.762 -16.235 1.00 94.06 296 ALA A O 1
ATOM 2422 N N . MET A 1 297 ? 13.507 -16.531 -17.896 1.00 93.00 297 MET A N 1
ATOM 2423 C CA . MET A 1 297 ? 12.521 -16.380 -18.960 1.00 93.00 297 MET A CA 1
ATOM 2424 C C . MET A 1 297 ? 12.093 -17.747 -19.490 1.00 93.00 297 MET A C 1
ATOM 2426 O O . MET A 1 297 ? 12.934 -18.514 -19.963 1.00 93.00 297 MET A O 1
ATOM 2430 N N . LEU A 1 298 ? 10.801 -18.073 -19.413 1.00 91.56 298 LEU A N 1
ATOM 2431 C CA . LEU A 1 298 ? 10.286 -19.330 -19.957 1.00 91.56 298 LEU A CA 1
ATOM 2432 C C . LEU A 1 298 ? 10.332 -19.346 -21.484 1.00 91.56 298 LEU A C 1
ATOM 2434 O O . LEU A 1 298 ? 10.060 -18.349 -22.151 1.00 91.56 298 LEU A O 1
ATOM 2438 N N . ASP A 1 299 ? 10.644 -20.519 -22.028 1.00 89.31 299 ASP A N 1
ATOM 2439 C CA . ASP A 1 299 ? 10.612 -20.755 -23.463 1.00 89.31 299 ASP A CA 1
ATOM 2440 C C . ASP A 1 299 ? 9.154 -20.793 -23.965 1.00 89.31 299 ASP A C 1
ATOM 2442 O O . ASP A 1 299 ? 8.378 -21.655 -23.533 1.00 89.31 299 ASP A O 1
ATOM 2446 N N . PRO A 1 300 ? 8.760 -19.901 -24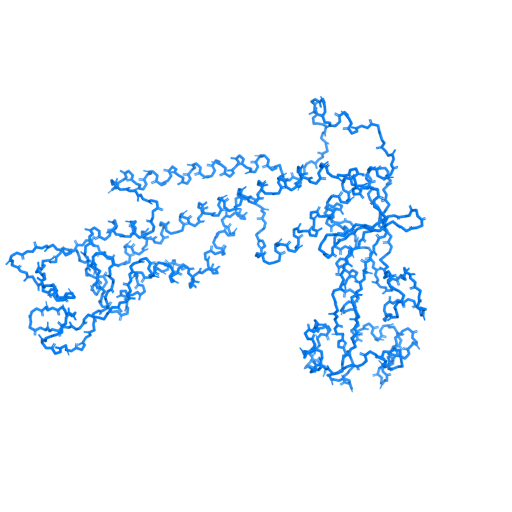.891 1.00 86.12 300 PRO A N 1
ATOM 2447 C CA . PRO A 1 300 ? 7.399 -19.823 -25.409 1.00 86.12 300 PRO A CA 1
ATOM 2448 C C . PRO A 1 300 ? 7.133 -20.848 -26.523 1.00 86.12 300 PRO A C 1
ATOM 2450 O O . PRO A 1 300 ? 6.245 -20.640 -27.349 1.00 86.12 300 PRO A O 1
ATOM 2453 N N . ARG A 1 301 ? 7.902 -21.940 -26.624 1.00 85.31 301 ARG A N 1
ATOM 2454 C CA . ARG A 1 301 ? 7.667 -23.022 -27.594 1.00 85.31 301 ARG A CA 1
ATOM 2455 C C . ARG A 1 301 ? 6.990 -24.212 -26.902 1.00 85.31 301 ARG A C 1
ATOM 2457 O O . ARG A 1 301 ? 7.532 -24.713 -25.914 1.00 85.31 301 ARG A O 1
ATOM 2464 N N . PRO A 1 302 ? 5.884 -24.767 -27.445 1.00 80.00 302 PRO A N 1
ATOM 2465 C CA . PRO A 1 302 ? 5.163 -25.877 -26.806 1.00 80.00 302 PRO A CA 1
ATOM 2466 C C . PRO A 1 302 ? 6.049 -27.099 -26.515 1.00 80.00 302 PRO A C 1
ATOM 2468 O O . PRO A 1 302 ? 5.898 -27.786 -25.505 1.00 80.00 302 PRO A O 1
ATOM 2471 N N . THR A 1 303 ? 7.026 -27.357 -27.389 1.00 79.88 303 THR A N 1
ATOM 2472 C CA . THR A 1 303 ? 7.982 -28.472 -27.286 1.00 79.88 303 THR A CA 1
ATOM 2473 C C . THR A 1 303 ? 9.029 -28.296 -26.181 1.00 79.88 303 THR A C 1
ATOM 2475 O O . THR A 1 303 ? 9.813 -29.212 -25.930 1.00 79.88 303 THR A O 1
ATOM 2478 N N . LYS A 1 304 ? 9.063 -27.136 -25.519 1.00 83.81 304 LYS A N 1
ATOM 2479 C CA . LYS A 1 304 ? 10.061 -26.748 -24.515 1.00 83.81 304 LYS A CA 1
ATOM 2480 C C . LYS A 1 304 ? 9.415 -26.447 -23.160 1.00 83.81 304 LYS A C 1
ATOM 2482 O O . LYS A 1 304 ? 9.978 -25.728 -22.343 1.00 83.81 304 LYS A O 1
ATOM 2487 N N . LYS A 1 305 ? 8.247 -27.038 -22.887 1.00 83.31 305 LYS A N 1
ATOM 2488 C CA . LYS A 1 305 ? 7.533 -26.882 -21.614 1.00 83.31 305 LYS A CA 1
ATOM 2489 C C . LYS A 1 305 ? 8.453 -27.136 -20.410 1.00 83.31 305 LYS A C 1
ATOM 2491 O O . LYS A 1 305 ? 9.070 -28.195 -20.302 1.00 83.31 305 LYS A O 1
ATOM 2496 N N . GLY A 1 306 ? 8.516 -26.166 -19.498 1.00 85.25 306 GLY A N 1
ATOM 2497 C CA . GLY A 1 306 ? 9.342 -26.223 -18.286 1.00 85.25 306 GLY A CA 1
ATOM 2498 C C . GLY A 1 306 ? 10.829 -25.905 -18.496 1.00 85.25 306 GLY A C 1
ATOM 2499 O O . GLY A 1 306 ? 11.609 -26.035 -17.549 1.00 85.25 306 GLY A O 1
ATOM 2500 N N . VAL A 1 307 ? 11.230 -25.502 -19.707 1.00 90.88 307 VAL A N 1
ATOM 2501 C CA . VAL A 1 307 ? 12.550 -24.926 -19.991 1.00 90.88 307 VAL A CA 1
ATOM 2502 C C . VAL A 1 307 ? 12.498 -23.420 -19.745 1.00 90.88 307 VAL A C 1
ATOM 2504 O O . VAL A 1 307 ? 11.591 -22.743 -20.225 1.00 90.88 307 VAL A O 1
ATOM 2507 N N . ALA A 1 308 ? 13.485 -22.909 -19.015 1.00 92.25 308 ALA A N 1
ATOM 2508 C CA . ALA A 1 308 ? 13.700 -21.485 -18.810 1.00 92.25 308 ALA A CA 1
ATOM 2509 C C . ALA A 1 308 ? 15.146 -21.102 -19.149 1.00 92.25 308 ALA A C 1
ATOM 2511 O O . ALA A 1 308 ? 16.041 -21.954 -19.175 1.00 92.25 308 ALA A O 1
ATOM 2512 N N . TYR A 1 309 ? 15.369 -19.816 -19.381 1.00 93.62 309 TYR A N 1
ATOM 2513 C CA . TYR A 1 309 ? 16.675 -19.232 -19.653 1.00 93.62 309 TYR A CA 1
ATOM 2514 C C . TYR A 1 309 ? 17.016 -18.216 -18.569 1.00 93.62 309 TYR A C 1
ATOM 2516 O O . TYR A 1 309 ? 16.252 -17.284 -18.335 1.00 93.62 309 TYR A O 1
ATOM 2524 N N . GLU A 1 310 ? 18.135 -18.432 -17.885 1.00 94.62 310 GLU A N 1
ATOM 2525 C CA . GLU A 1 310 ? 18.616 -17.582 -16.796 1.00 94.62 310 GLU A CA 1
ATOM 2526 C C . GLU A 1 310 ? 19.337 -16.343 -17.332 1.00 94.62 310 GLU A C 1
ATOM 2528 O O . GLU A 1 310 ? 20.273 -16.438 -18.135 1.00 94.62 310 GLU A O 1
ATOM 2533 N N . PHE A 1 311 ? 18.918 -15.182 -16.839 1.00 93.50 311 PHE A N 1
ATOM 2534 C CA . PHE A 1 311 ? 19.567 -13.905 -17.087 1.00 93.50 311 PHE A CA 1
ATOM 2535 C C . PHE A 1 311 ? 20.089 -13.332 -15.769 1.00 93.50 311 PHE A C 1
ATOM 2537 O O . PHE A 1 311 ? 19.408 -13.430 -14.739 1.00 93.50 311 PHE A O 1
ATOM 2544 N N . PRO A 1 312 ? 21.310 -12.770 -15.774 1.00 92.94 312 PRO A N 1
ATOM 2545 C CA . PRO A 1 312 ? 21.854 -12.109 -14.601 1.00 92.94 312 PRO A CA 1
ATOM 2546 C C . PRO A 1 312 ? 21.098 -10.801 -14.331 1.00 92.94 312 PRO A C 1
ATOM 2548 O O . PRO A 1 312 ? 20.114 -10.470 -14.987 1.00 92.94 312 PRO A O 1
ATOM 2551 N N . ARG A 1 313 ? 21.571 -10.047 -13.339 1.00 91.69 313 ARG A N 1
ATOM 2552 C CA . ARG A 1 313 ? 21.151 -8.659 -13.150 1.00 91.69 313 ARG A CA 1
ATOM 2553 C C . ARG A 1 313 ? 21.552 -7.850 -14.388 1.00 91.69 313 ARG A C 1
ATOM 2555 O O . ARG A 1 313 ? 22.715 -7.912 -14.781 1.00 91.69 313 ARG A O 1
ATOM 2562 N N . LEU A 1 314 ? 20.608 -7.114 -14.962 1.00 93.81 314 LEU A N 1
ATOM 2563 C CA . LEU A 1 314 ? 20.793 -6.290 -16.163 1.00 93.81 314 LEU A CA 1
ATOM 2564 C C . LEU A 1 314 ? 20.390 -4.837 -15.878 1.00 93.81 314 LEU A C 1
ATOM 2566 O O . LEU A 1 314 ? 19.646 -4.582 -14.931 1.00 93.81 314 LEU A O 1
ATOM 2570 N N . ARG A 1 315 ? 20.850 -3.893 -16.697 1.00 94.00 315 ARG A N 1
ATOM 2571 C CA . ARG A 1 315 ? 20.425 -2.492 -16.715 1.00 94.00 315 ARG A CA 1
ATOM 2572 C C . ARG A 1 315 ? 19.888 -2.155 -18.093 1.00 94.00 315 ARG A C 1
ATOM 2574 O O . ARG A 1 315 ? 20.592 -2.257 -19.097 1.00 94.00 315 ARG A O 1
ATOM 2581 N N . VAL A 1 316 ? 18.635 -1.727 -18.116 1.00 94.31 316 VAL A N 1
ATOM 2582 C CA . VAL A 1 316 ? 18.013 -1.145 -19.301 1.00 94.31 316 VAL A CA 1
ATOM 2583 C C . VAL A 1 316 ? 17.930 0.354 -19.098 1.00 94.31 316 VAL A C 1
ATOM 2585 O O . VAL A 1 316 ? 17.500 0.812 -18.041 1.00 94.31 316 VAL A O 1
ATOM 2588 N N . GLY A 1 317 ? 18.367 1.122 -20.083 1.00 94.00 317 GLY A N 1
ATOM 2589 C CA . GLY A 1 317 ? 18.374 2.569 -19.982 1.00 94.00 317 GLY A CA 1
ATOM 2590 C C . GLY A 1 317 ? 18.007 3.252 -21.277 1.00 94.00 317 GLY A C 1
ATOM 2591 O O . GLY A 1 317 ? 17.868 2.627 -22.323 1.00 94.00 317 GLY A O 1
ATOM 2592 N N . MET A 1 318 ? 17.835 4.559 -21.184 1.00 93.44 318 MET A N 1
ATOM 2593 C CA . MET A 1 318 ? 17.508 5.431 -22.299 1.00 93.44 318 MET A CA 1
ATOM 2594 C C . MET A 1 318 ? 18.364 6.676 -22.191 1.00 93.44 318 MET A C 1
ATOM 2596 O O . MET A 1 318 ? 18.546 7.216 -21.095 1.00 93.44 318 MET A O 1
ATOM 2600 N N . ARG A 1 319 ? 18.896 7.128 -23.324 1.00 91.50 319 ARG A N 1
ATOM 2601 C CA . ARG A 1 319 ? 19.571 8.419 -23.378 1.00 91.50 319 ARG A CA 1
ATOM 2602 C C . ARG A 1 319 ? 18.527 9.519 -23.266 1.00 91.50 319 ARG A C 1
ATOM 2604 O O . ARG A 1 319 ? 17.518 9.494 -23.971 1.00 91.50 319 ARG A O 1
ATOM 2611 N N . ILE A 1 320 ? 18.795 10.468 -22.377 1.00 88.62 320 ILE A N 1
ATOM 2612 C CA . ILE A 1 320 ? 17.972 11.654 -22.180 1.00 88.62 320 ILE A CA 1
ATOM 2613 C C . ILE A 1 320 ? 18.731 12.856 -22.726 1.00 88.62 320 ILE A C 1
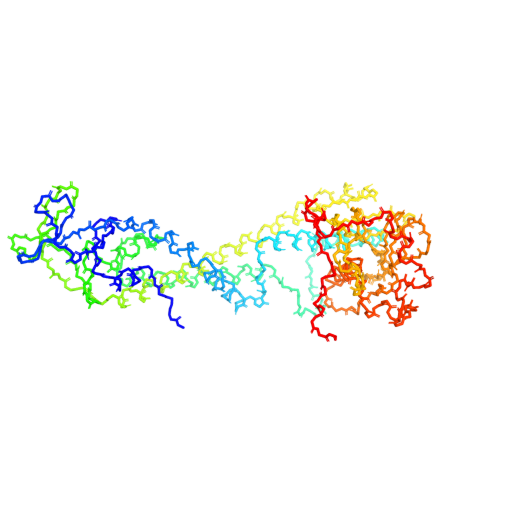ATOM 2615 O O . ILE A 1 320 ? 19.862 13.131 -22.323 1.00 88.62 320 ILE A O 1
ATOM 2619 N N . GLN A 1 321 ? 18.088 13.579 -23.635 1.00 85.25 321 GLN A N 1
ATOM 2620 C CA . GLN A 1 321 ? 18.557 14.863 -24.140 1.00 85.25 321 GLN A CA 1
ATOM 2621 C C . GLN A 1 321 ? 17.637 15.963 -23.613 1.00 85.25 321 GLN A C 1
ATOM 2623 O O . GLN A 1 321 ? 16.429 15.762 -23.500 1.00 85.25 321 GLN A O 1
ATOM 2628 N N . TYR A 1 322 ? 18.211 17.116 -23.280 1.00 76.00 322 TYR A N 1
ATOM 2629 C CA . TYR A 1 322 ? 17.464 18.287 -22.834 1.00 76.00 322 TYR A CA 1
ATOM 2630 C C . TYR A 1 322 ? 17.740 19.444 -23.789 1.00 76.00 322 TYR A C 1
ATOM 2632 O O . TYR A 1 322 ? 18.886 19.877 -23.913 1.00 76.00 322 TYR A O 1
ATOM 2640 N N . GLU A 1 323 ? 16.702 19.912 -24.474 1.00 74.94 323 GLU A N 1
ATOM 2641 C CA . GLU A 1 323 ? 16.783 20.977 -25.475 1.00 74.94 323 GLU A CA 1
ATOM 2642 C C . GLU A 1 323 ? 15.523 21.852 -25.384 1.00 74.94 323 GLU A C 1
ATOM 2644 O O . GLU A 1 323 ? 14.406 21.339 -25.289 1.00 74.94 323 GLU A O 1
ATOM 2649 N N . ASP A 1 324 ? 15.697 23.177 -25.366 1.00 73.62 324 ASP A N 1
ATOM 2650 C CA . ASP A 1 324 ? 14.614 24.173 -25.310 1.00 73.62 324 ASP A CA 1
ATOM 2651 C C . ASP A 1 324 ? 13.588 23.948 -24.182 1.00 73.62 324 ASP A C 1
ATOM 2653 O O . ASP A 1 324 ? 12.374 24.088 -24.363 1.00 73.62 324 ASP A O 1
ATOM 2657 N N . GLY A 1 325 ? 14.070 23.573 -22.995 1.00 65.50 325 GLY A N 1
ATOM 2658 C CA . GLY A 1 325 ? 13.202 23.341 -21.839 1.00 65.50 325 GLY A CA 1
ATOM 2659 C C . GLY A 1 325 ? 12.403 22.037 -21.903 1.00 65.50 325 GLY A C 1
ATOM 2660 O O . GLY A 1 325 ? 11.417 21.895 -21.184 1.00 65.50 325 GLY A O 1
ATOM 2661 N N . ARG A 1 326 ? 12.767 21.115 -22.804 1.00 74.12 326 ARG A N 1
ATOM 2662 C CA . ARG A 1 326 ? 12.067 19.846 -23.015 1.00 74.12 326 ARG A CA 1
ATOM 2663 C C . ARG A 1 326 ? 13.025 18.677 -23.023 1.00 74.12 326 ARG A C 1
ATOM 2665 O O . ARG A 1 326 ? 14.151 18.770 -23.510 1.00 74.12 326 ARG A O 1
ATOM 2672 N N . ILE A 1 327 ? 12.513 17.544 -22.563 1.00 80.00 327 ILE A N 1
ATOM 2673 C CA . ILE A 1 327 ? 13.213 16.271 -22.659 1.00 80.00 327 ILE A CA 1
ATOM 2674 C C . ILE A 1 327 ? 12.874 15.546 -23.959 1.00 80.00 327 ILE A C 1
ATOM 2676 O O . ILE A 1 327 ? 11.714 15.475 -24.378 1.00 80.00 327 ILE A O 1
ATOM 2680 N N . TYR A 1 328 ? 13.907 14.948 -24.547 1.00 84.56 328 TYR A N 1
ATOM 2681 C CA . TYR A 1 328 ? 13.832 13.998 -25.647 1.00 84.56 328 TYR A CA 1
ATOM 2682 C C . TYR A 1 328 ? 14.483 12.681 -25.227 1.00 84.56 328 TYR A C 1
ATOM 2684 O O . TYR A 1 328 ? 15.506 12.667 -24.538 1.00 84.56 328 TYR A O 1
ATOM 2692 N N . LEU A 1 329 ? 13.866 11.576 -25.636 1.00 88.62 329 LEU A N 1
ATOM 2693 C CA . LEU A 1 329 ? 14.319 10.223 -25.335 1.00 88.62 329 LEU A CA 1
ATOM 2694 C C . LEU A 1 329 ? 14.736 9.532 -26.630 1.00 88.62 329 LEU A C 1
ATOM 2696 O O . LEU A 1 329 ? 13.960 9.518 -27.587 1.00 88.62 329 LEU A O 1
ATOM 2700 N N . ASP A 1 330 ? 15.930 8.944 -26.634 1.00 90.00 330 ASP A N 1
ATOM 2701 C CA . ASP A 1 330 ? 16.352 8.027 -27.699 1.00 90.00 330 ASP A CA 1
ATOM 2702 C C . ASP A 1 330 ? 15.819 6.606 -27.437 1.00 90.00 330 ASP A C 1
ATOM 2704 O O . ASP A 1 330 ? 15.177 6.323 -26.423 1.00 90.00 330 ASP A O 1
ATOM 2708 N N . GLU A 1 331 ? 16.077 5.688 -28.368 1.00 89.88 331 GLU A N 1
ATOM 2709 C CA . GLU A 1 331 ? 15.696 4.283 -28.233 1.00 89.88 331 GLU A CA 1
ATOM 2710 C C . GLU A 1 331 ? 16.314 3.626 -26.984 1.00 89.88 331 GLU A C 1
ATOM 2712 O O . GLU A 1 331 ? 17.441 3.950 -26.592 1.00 89.88 331 GLU A O 1
ATOM 2717 N N . PRO A 1 332 ? 15.600 2.677 -26.353 1.00 93.19 332 PRO A N 1
ATOM 2718 C CA . PRO A 1 332 ? 16.106 1.999 -25.173 1.00 93.19 332 PRO A CA 1
ATOM 2719 C C . PRO A 1 332 ? 17.266 1.059 -25.505 1.00 93.19 332 PRO A C 1
ATOM 2721 O O . PRO A 1 332 ? 17.285 0.383 -26.537 1.00 93.19 332 PRO A O 1
ATOM 2724 N N . VAL A 1 333 ? 18.217 0.988 -24.578 1.00 93.56 333 VAL A N 1
ATOM 2725 C CA . VAL A 1 333 ? 19.456 0.221 -24.700 1.00 93.56 333 VAL A CA 1
ATOM 2726 C C . VAL A 1 333 ? 19.663 -0.700 -23.498 1.00 93.56 333 VAL A C 1
ATOM 2728 O O . VAL A 1 333 ? 19.309 -0.372 -22.364 1.00 93.56 333 VAL A O 1
ATOM 2731 N N . LEU A 1 334 ? 20.274 -1.856 -23.739 1.00 93.62 334 LEU A N 1
ATOM 2732 C CA . LEU A 1 334 ? 20.816 -2.743 -22.714 1.00 93.62 334 LEU A CA 1
ATOM 2733 C C . LEU A 1 334 ? 22.282 -2.373 -22.472 1.00 93.62 334 LEU A C 1
ATOM 2735 O O . LEU A 1 334 ? 23.080 -2.375 -23.408 1.00 93.62 334 LEU A O 1
ATOM 2739 N N . PHE A 1 335 ? 22.652 -2.051 -21.234 1.00 93.44 335 PHE A N 1
ATOM 2740 C CA . PHE A 1 335 ? 24.011 -1.577 -20.948 1.00 93.44 335 PHE A CA 1
ATOM 2741 C C . PHE A 1 335 ? 25.045 -2.701 -20.983 1.00 93.44 335 PHE A C 1
ATOM 2743 O O . PHE A 1 335 ? 26.175 -2.487 -21.415 1.00 93.44 335 PHE A O 1
ATOM 2750 N N . GLU A 1 336 ? 24.685 -3.889 -20.505 1.00 92.00 336 GLU A N 1
ATOM 2751 C CA . GLU A 1 336 ? 25.612 -5.007 -20.363 1.00 92.00 336 GLU A CA 1
ATOM 2752 C C . GLU A 1 336 ? 25.996 -5.627 -21.712 1.00 92.00 336 GLU A C 1
ATOM 2754 O O . GLU A 1 336 ? 25.160 -5.797 -22.597 1.00 92.00 336 GLU A O 1
ATOM 2759 N N . ALA A 1 337 ? 27.256 -6.068 -21.818 1.00 87.62 337 ALA A N 1
ATOM 2760 C CA . ALA A 1 337 ? 27.781 -6.865 -22.929 1.00 87.62 337 ALA A CA 1
ATOM 2761 C C . ALA A 1 337 ? 27.254 -8.310 -22.926 1.00 87.62 337 ALA A C 1
ATOM 2763 O O . ALA A 1 337 ? 28.007 -9.283 -22.842 1.00 87.62 337 ALA A O 1
ATOM 2764 N N . GLU A 1 338 ? 25.935 -8.441 -22.998 1.00 85.25 338 GLU A N 1
ATOM 2765 C CA . GLU A 1 338 ? 25.191 -9.676 -22.810 1.00 85.25 338 GLU A CA 1
ATOM 2766 C C . GLU A 1 338 ? 24.294 -9.930 -24.025 1.00 85.25 338 GLU A C 1
ATOM 2768 O O . GLU A 1 338 ? 23.517 -9.068 -24.425 1.00 85.25 338 GLU A O 1
ATOM 2773 N N . TRP A 1 339 ? 24.353 -11.133 -24.604 1.00 87.31 339 TRP A N 1
ATOM 2774 C CA . TRP A 1 339 ? 23.407 -11.492 -25.661 1.00 87.31 339 TRP A CA 1
ATOM 2775 C C . TRP A 1 339 ? 21.991 -11.641 -25.093 1.00 87.31 339 TRP A C 1
ATOM 2777 O O . TRP A 1 339 ? 21.762 -12.478 -24.206 1.00 87.31 339 TRP A O 1
ATOM 2787 N N . HIS A 1 340 ? 21.034 -10.915 -25.671 1.00 89.06 340 HIS A N 1
ATOM 2788 C CA . HIS A 1 340 ? 19.611 -11.021 -25.372 1.00 89.06 340 HIS A CA 1
ATOM 2789 C C . HIS A 1 340 ? 18.806 -11.214 -26.672 1.00 89.06 340 HIS A C 1
ATOM 2791 O O . HIS A 1 340 ? 19.201 -10.696 -27.713 1.00 89.06 340 HIS A O 1
ATOM 2797 N N . PRO A 1 341 ? 17.655 -11.920 -26.673 1.00 86.94 341 PRO A N 1
ATOM 2798 C CA . PRO A 1 341 ? 16.854 -12.074 -27.893 1.00 86.94 341 PRO A CA 1
ATOM 2799 C C . PRO A 1 341 ? 16.419 -10.753 -28.539 1.00 86.94 341 PRO A C 1
ATOM 2801 O O . PRO A 1 341 ? 16.203 -10.719 -29.743 1.00 86.94 341 PRO A O 1
ATOM 2804 N N . PHE A 1 342 ? 16.300 -9.686 -27.747 1.00 87.50 342 PHE A N 1
ATOM 2805 C CA . PHE A 1 342 ? 15.897 -8.352 -28.203 1.00 87.50 342 PHE A CA 1
ATOM 2806 C C . PHE A 1 342 ? 17.074 -7.424 -28.483 1.00 87.50 342 PHE A C 1
ATOM 2808 O O . PHE A 1 342 ? 16.844 -6.239 -28.646 1.00 87.50 342 PHE A O 1
ATOM 2815 N N . THR A 1 343 ? 18.310 -7.909 -28.522 1.00 87.12 343 THR A N 1
ATOM 2816 C CA . THR A 1 343 ? 19.458 -7.065 -28.853 1.00 87.12 343 THR A CA 1
ATOM 2817 C C . THR A 1 343 ? 20.119 -7.493 -30.157 1.00 87.12 343 THR A C 1
ATOM 2819 O O . THR A 1 343 ? 19.836 -8.563 -30.710 1.00 87.12 343 THR A O 1
ATOM 2822 N N . GLU A 1 344 ? 20.985 -6.629 -30.683 1.00 73.25 344 GLU A N 1
ATOM 2823 C CA . GLU A 1 344 ? 21.783 -6.930 -31.867 1.00 73.25 344 GLU A CA 1
ATOM 2824 C C . GLU A 1 344 ? 22.712 -8.141 -31.638 1.00 73.25 344 GLU A C 1
ATOM 2826 O O . GLU A 1 344 ? 22.998 -8.549 -30.515 1.00 73.25 344 GLU A O 1
ATOM 2831 N N . MET A 1 345 ? 23.167 -8.789 -32.717 1.00 66.31 345 MET A N 1
ATOM 2832 C CA . MET A 1 345 ? 23.771 -10.135 -32.660 1.00 66.31 345 MET A CA 1
ATOM 2833 C C . MET A 1 345 ? 25.161 -10.223 -31.989 1.00 66.31 345 MET A C 1
ATOM 2835 O O . MET A 1 345 ? 25.779 -11.298 -32.013 1.00 66.31 345 MET A O 1
ATOM 2839 N N . GLU A 1 346 ? 25.653 -9.137 -31.400 1.00 67.56 346 GLU A N 1
ATOM 2840 C CA . GLU A 1 346 ? 26.988 -8.999 -30.816 1.00 67.56 346 GLU A CA 1
ATOM 2841 C C . GLU A 1 346 ? 26.917 -8.887 -29.286 1.00 67.56 346 GLU A C 1
ATOM 2843 O O . GLU A 1 346 ? 25.916 -8.455 -28.737 1.00 67.56 346 GLU A O 1
ATOM 2848 N N . ASN A 1 347 ? 27.973 -9.290 -28.571 1.00 79.31 347 ASN A N 1
ATOM 2849 C CA . ASN A 1 347 ? 28.098 -9.043 -27.127 1.00 79.31 347 ASN A CA 1
ATOM 2850 C C . ASN A 1 347 ? 28.793 -7.686 -26.911 1.00 79.31 347 ASN A C 1
ATOM 2852 O O . ASN A 1 347 ? 29.941 -7.649 -26.469 1.00 79.31 347 ASN A O 1
ATOM 2856 N N . ALA A 1 348 ? 28.135 -6.596 -27.299 1.00 85.44 348 ALA A N 1
ATOM 2857 C CA . ALA A 1 348 ? 28.617 -5.222 -27.123 1.00 85.44 348 ALA A CA 1
ATOM 2858 C C . ALA A 1 348 ? 27.959 -4.545 -25.907 1.00 85.44 348 ALA A C 1
ATOM 2860 O O . ALA A 1 348 ? 26.886 -4.953 -25.490 1.00 85.44 348 ALA A O 1
ATOM 2861 N N . GLU A 1 349 ? 28.571 -3.530 -25.308 1.00 89.00 349 GLU A N 1
ATOM 2862 C CA . GLU A 1 349 ? 27.856 -2.691 -24.329 1.00 89.00 349 GLU A CA 1
ATOM 2863 C C . GLU A 1 349 ? 26.905 -1.728 -25.066 1.00 89.00 349 GLU A C 1
ATOM 2865 O O . GLU A 1 349 ? 27.117 -1.451 -26.246 1.00 89.00 349 GLU A O 1
ATOM 2870 N N . PHE A 1 350 ? 25.876 -1.218 -24.381 1.00 90.19 350 PHE A N 1
ATOM 2871 C CA . PHE A 1 350 ? 24.910 -0.244 -24.931 1.00 90.19 350 PHE A CA 1
ATOM 2872 C C . PHE A 1 350 ? 24.196 -0.714 -26.213 1.00 90.19 350 PHE A C 1
ATOM 2874 O O . PHE A 1 350 ? 24.092 0.012 -27.198 1.00 90.19 350 PHE A O 1
ATOM 2881 N N . GLN A 1 351 ? 23.678 -1.943 -26.206 1.00 91.56 351 GLN A N 1
ATOM 2882 C CA . GLN A 1 351 ? 22.981 -2.514 -27.363 1.00 91.56 351 GLN A CA 1
ATOM 2883 C C . GLN A 1 351 ? 21.548 -1.992 -27.457 1.00 91.56 351 GLN A C 1
ATOM 2885 O O . GLN A 1 351 ? 20.805 -2.067 -26.479 1.00 91.56 351 GLN A O 1
ATOM 2890 N N . HIS A 1 352 ? 21.119 -1.559 -28.641 1.00 90.50 352 HIS A N 1
ATOM 2891 C CA . HIS A 1 352 ? 19.727 -1.179 -28.883 1.00 90.50 352 HIS A CA 1
ATOM 2892 C C . HIS A 1 352 ? 18.767 -2.359 -28.690 1.00 90.50 352 HIS A C 1
ATOM 2894 O O . HIS A 1 352 ? 19.038 -3.488 -29.117 1.00 90.50 352 HIS A O 1
ATOM 2900 N N . LEU A 1 353 ? 17.622 -2.087 -28.058 1.00 89.00 353 LEU A N 1
ATOM 2901 C CA . LEU A 1 353 ? 16.557 -3.067 -27.887 1.00 89.00 353 LEU A CA 1
ATOM 2902 C C . LEU A 1 353 ? 15.613 -3.069 -29.096 1.00 89.00 353 LEU A C 1
ATOM 2904 O O . LEU A 1 353 ? 14.775 -2.188 -29.269 1.00 89.00 353 LEU A O 1
ATOM 2908 N N . CYS A 1 354 ? 15.701 -4.116 -29.912 1.00 82.50 354 CYS A N 1
ATOM 2909 C CA . CYS A 1 354 ? 14.797 -4.389 -31.024 1.00 82.50 354 CYS A CA 1
ATOM 2910 C C . CYS A 1 354 ? 13.345 -4.518 -30.536 1.00 82.50 354 CYS A C 1
ATOM 2912 O O . CYS A 1 354 ? 13.032 -5.381 -29.715 1.00 82.50 354 CYS A O 1
ATOM 2914 N N . GLY A 1 355 ? 12.447 -3.688 -31.075 1.00 75.38 355 GLY A N 1
ATOM 2915 C CA . GLY A 1 355 ? 11.042 -3.615 -30.649 1.00 75.38 355 GLY A CA 1
ATOM 2916 C C . GLY A 1 355 ? 10.809 -2.732 -29.419 1.00 75.38 355 GLY A C 1
ATOM 2917 O O . GLY A 1 355 ? 9.666 -2.580 -28.988 1.00 75.38 355 GLY A O 1
ATOM 2918 N N . GLY A 1 356 ? 11.870 -2.138 -28.866 1.00 78.25 356 GLY A N 1
ATOM 2919 C CA . GLY A 1 356 ? 11.772 -1.064 -27.892 1.00 78.25 356 GLY A CA 1
ATOM 2920 C C . GLY A 1 356 ? 11.413 0.228 -28.610 1.00 78.25 356 GLY A C 1
ATOM 2921 O O . GLY A 1 356 ? 12.168 0.712 -29.448 1.00 78.25 356 GLY A O 1
ATOM 2922 N N . HIS A 1 357 ? 10.252 0.787 -28.294 1.00 80.94 357 HIS A N 1
ATOM 2923 C CA . HIS A 1 357 ? 9.820 2.069 -28.833 1.00 80.94 357 HIS A CA 1
ATOM 2924 C C . HIS A 1 357 ? 9.550 3.032 -27.692 1.00 80.94 357 HIS A C 1
ATOM 2926 O O . HIS A 1 357 ? 8.998 2.646 -26.662 1.00 80.94 357 HIS A O 1
ATOM 2932 N N . VAL A 1 358 ? 9.906 4.296 -27.904 1.00 84.31 358 VAL A N 1
ATOM 2933 C CA . VAL A 1 358 ? 9.506 5.363 -26.994 1.00 84.31 358 VAL A CA 1
ATOM 2934 C C . VAL A 1 358 ? 7.988 5.530 -27.125 1.00 84.31 358 VAL A C 1
ATOM 2936 O O . VAL A 1 358 ? 7.505 5.791 -28.234 1.00 84.31 358 VAL A O 1
ATOM 2939 N N . PRO A 1 359 ? 7.205 5.347 -26.047 1.00 83.69 359 PRO A N 1
ATOM 2940 C CA . PRO A 1 359 ? 5.764 5.537 -26.106 1.00 83.69 359 PRO A CA 1
ATOM 2941 C C . PRO A 1 359 ? 5.442 6.989 -26.493 1.00 83.69 359 PRO A C 1
ATOM 2943 O O . PRO A 1 359 ? 6.241 7.891 -26.222 1.00 83.69 359 PRO A O 1
ATOM 2946 N N . PRO A 1 360 ? 4.275 7.260 -27.108 1.00 83.25 360 PRO A N 1
ATOM 2947 C CA . PRO A 1 360 ? 3.853 8.634 -27.349 1.00 83.25 360 PRO A CA 1
ATOM 2948 C C . PRO A 1 360 ? 3.819 9.405 -26.026 1.00 83.25 360 PRO A C 1
ATOM 2950 O O . PRO A 1 360 ? 3.388 8.870 -25.001 1.00 83.25 360 PRO A O 1
ATOM 2953 N N . ARG A 1 361 ? 4.289 10.656 -26.058 1.00 80.44 361 ARG A N 1
ATOM 2954 C CA . ARG A 1 361 ? 4.358 11.528 -24.882 1.00 80.44 361 ARG A CA 1
ATOM 2955 C C . ARG A 1 361 ? 2.949 11.795 -24.346 1.00 80.44 361 ARG A C 1
ATOM 2957 O O . ARG A 1 361 ? 2.208 12.583 -24.927 1.00 80.44 361 ARG A O 1
ATOM 2964 N N . ASN A 1 362 ? 2.616 11.133 -23.241 1.00 70.31 362 ASN A N 1
ATOM 2965 C CA . ASN A 1 362 ? 1.365 11.257 -22.499 1.00 70.31 362 ASN A CA 1
ATOM 2966 C C . ASN A 1 362 ? 1.711 11.463 -21.016 1.00 70.31 362 ASN A C 1
ATOM 2968 O O . ASN A 1 362 ? 2.505 10.692 -20.481 1.00 70.31 362 ASN A O 1
ATOM 2972 N N . GLY A 1 363 ? 1.104 12.457 -20.365 1.00 74.12 363 GLY A N 1
ATOM 2973 C CA . GLY A 1 363 ? 1.413 12.817 -18.974 1.00 74.12 363 GLY A CA 1
ATOM 2974 C C . GLY A 1 363 ? 2.637 13.730 -18.832 1.00 74.12 363 GLY A C 1
ATOM 2975 O O . GLY A 1 363 ? 3.056 14.384 -19.795 1.00 74.12 363 GLY A O 1
ATOM 2976 N N . SER A 1 364 ? 3.186 13.791 -17.618 1.00 79.25 364 SER A N 1
ATOM 2977 C CA . SER A 1 364 ? 4.399 14.564 -17.301 1.00 79.25 364 SER A CA 1
ATOM 2978 C C . SER A 1 364 ? 5.661 13.971 -17.954 1.00 79.25 364 SER A C 1
ATOM 2980 O O . SER A 1 364 ? 5.683 12.804 -18.349 1.00 79.25 364 SER A O 1
ATOM 2982 N N . GLU A 1 365 ? 6.749 14.748 -18.063 1.00 79.69 365 GLU A N 1
ATOM 2983 C CA . GLU A 1 365 ? 8.027 14.236 -18.602 1.00 79.69 365 GLU A CA 1
ATOM 2984 C C . GLU A 1 365 ? 8.580 13.074 -17.766 1.00 79.69 365 GLU A C 1
ATOM 2986 O O . GLU A 1 365 ? 9.101 12.106 -18.316 1.00 79.69 365 GLU A O 1
ATOM 2991 N N . VAL A 1 366 ? 8.382 13.131 -16.448 1.00 76.19 366 VAL A N 1
ATOM 2992 C CA . VAL A 1 366 ? 8.764 12.079 -15.499 1.00 76.19 366 VAL A CA 1
ATOM 2993 C C . VAL A 1 366 ? 7.994 10.789 -15.761 1.00 76.19 366 VAL A C 1
ATOM 2995 O O . VAL A 1 366 ? 8.596 9.722 -15.858 1.00 76.19 366 VAL A O 1
ATOM 2998 N N . GLU A 1 367 ? 6.670 10.871 -15.896 1.00 76.94 367 GLU A N 1
ATOM 2999 C CA . GLU A 1 367 ? 5.829 9.704 -16.188 1.00 76.94 367 GLU A CA 1
ATOM 3000 C C . GLU A 1 367 ? 6.140 9.116 -17.557 1.00 76.94 367 GLU A C 1
ATOM 3002 O O . GLU A 1 367 ? 6.144 7.897 -17.719 1.00 76.94 367 GLU A O 1
ATOM 3007 N N . TRP A 1 368 ? 6.437 9.972 -18.532 1.00 85.06 368 TRP A N 1
ATOM 3008 C CA . TRP A 1 368 ? 6.824 9.538 -19.862 1.00 85.06 368 TRP A CA 1
ATOM 3009 C C . TRP A 1 368 ? 8.150 8.765 -19.849 1.00 85.06 368 TRP A C 1
ATOM 3011 O O . TRP A 1 368 ? 8.216 7.671 -20.412 1.00 85.06 368 TRP A O 1
ATOM 3021 N N . VAL A 1 369 ? 9.171 9.277 -19.150 1.00 86.00 369 VAL A N 1
ATOM 3022 C CA . VAL A 1 369 ? 10.468 8.600 -18.955 1.00 86.00 369 VAL A CA 1
ATOM 3023 C C . VAL A 1 369 ? 10.291 7.280 -18.204 1.00 86.00 369 VAL A C 1
ATOM 3025 O O . VAL A 1 369 ? 10.780 6.244 -18.656 1.00 86.00 369 VAL A O 1
ATOM 3028 N N . ALA A 1 370 ? 9.562 7.300 -17.084 1.00 85.19 370 ALA A N 1
ATOM 3029 C CA . ALA A 1 370 ? 9.309 6.115 -16.270 1.00 85.19 370 ALA A CA 1
ATOM 3030 C C . ALA A 1 370 ? 8.584 5.034 -17.081 1.00 85.19 370 ALA A C 1
ATOM 3032 O O . ALA A 1 370 ? 9.011 3.881 -17.100 1.00 85.19 370 ALA A O 1
ATOM 3033 N N . LYS A 1 371 ? 7.545 5.421 -17.832 1.00 87.56 371 LYS A N 1
ATOM 3034 C CA . LYS A 1 371 ? 6.805 4.510 -18.705 1.00 87.56 371 LYS A CA 1
ATOM 3035 C C . LYS A 1 371 ? 7.691 3.916 -19.797 1.00 87.56 371 LYS A C 1
ATOM 3037 O O . LYS A 1 371 ? 7.587 2.725 -20.074 1.00 87.56 371 LYS A O 1
ATOM 3042 N N . ALA A 1 372 ? 8.539 4.725 -20.427 1.00 90.31 372 ALA A N 1
ATOM 3043 C CA . ALA A 1 372 ? 9.425 4.249 -21.482 1.00 90.31 372 ALA A CA 1
ATOM 3044 C C . ALA A 1 372 ? 10.437 3.213 -20.952 1.00 90.31 372 ALA A C 1
ATOM 3046 O O . ALA A 1 372 ? 10.661 2.183 -21.591 1.00 90.31 372 ALA A O 1
ATOM 3047 N N . LEU A 1 373 ? 10.981 3.437 -19.750 1.00 91.62 373 LEU A N 1
ATOM 3048 C CA . LEU A 1 373 ? 11.876 2.491 -19.077 1.00 91.62 373 LEU A CA 1
ATOM 3049 C C . LEU A 1 373 ? 11.157 1.217 -18.624 1.00 91.62 373 LEU A C 1
ATOM 3051 O O . LEU A 1 373 ? 11.700 0.124 -18.799 1.00 91.62 373 LEU A O 1
ATOM 3055 N N . ASP A 1 374 ? 9.930 1.329 -18.117 1.00 89.00 374 ASP A N 1
ATOM 3056 C CA . ASP A 1 374 ? 9.101 0.176 -17.758 1.00 89.00 374 ASP A CA 1
ATOM 3057 C C . ASP A 1 374 ? 8.726 -0.666 -18.983 1.00 89.00 374 ASP A C 1
ATOM 3059 O O . ASP A 1 374 ? 8.801 -1.897 -18.935 1.00 89.00 374 ASP A O 1
ATOM 3063 N N . ASP A 1 375 ? 8.364 -0.032 -20.101 1.00 90.12 375 ASP A N 1
ATOM 3064 C CA . ASP A 1 375 ? 8.075 -0.717 -21.363 1.00 90.12 375 ASP A CA 1
ATOM 3065 C C . ASP A 1 375 ? 9.335 -1.449 -21.874 1.00 90.12 375 ASP A C 1
ATOM 3067 O O . ASP A 1 375 ? 9.260 -2.616 -22.274 1.00 90.12 375 ASP A O 1
ATOM 3071 N N . ALA A 1 376 ? 10.515 -0.824 -21.773 1.00 92.31 376 ALA A N 1
ATOM 3072 C CA . ALA A 1 376 ? 11.791 -1.436 -22.145 1.00 92.31 376 ALA A CA 1
ATOM 3073 C C . ALA A 1 376 ? 12.178 -2.614 -21.229 1.00 92.31 376 ALA A C 1
ATOM 3075 O O . ALA A 1 376 ? 12.571 -3.684 -21.706 1.00 92.31 376 ALA A O 1
ATOM 3076 N N . LYS A 1 377 ? 12.008 -2.471 -19.912 1.00 92.69 377 LYS A N 1
ATOM 3077 C CA . LYS A 1 377 ? 12.190 -3.555 -18.934 1.00 92.69 377 LYS A CA 1
ATOM 3078 C C . LYS A 1 377 ? 11.244 -4.717 -19.205 1.00 92.69 377 LYS A C 1
ATOM 3080 O O . LYS A 1 377 ? 11.667 -5.875 -19.216 1.00 92.69 377 LYS A O 1
ATOM 3085 N N . ASN A 1 378 ? 9.974 -4.421 -19.470 1.00 90.62 378 ASN A N 1
ATOM 3086 C CA . ASN A 1 378 ? 8.974 -5.426 -19.804 1.00 90.62 378 ASN A CA 1
ATOM 3087 C C . ASN A 1 378 ? 9.296 -6.142 -21.114 1.00 90.62 378 ASN A C 1
ATOM 3089 O O . ASN A 1 378 ? 9.104 -7.354 -21.188 1.00 90.62 378 ASN A O 1
ATOM 3093 N N . LEU A 1 379 ? 9.838 -5.450 -22.116 1.00 91.12 379 LEU A N 1
ATOM 3094 C CA . LEU A 1 379 ? 10.324 -6.080 -23.342 1.00 91.12 379 LEU A CA 1
ATOM 3095 C C . LEU A 1 379 ? 11.457 -7.075 -23.053 1.00 91.12 379 LEU A C 1
ATOM 3097 O O . LEU A 1 379 ? 11.410 -8.213 -23.521 1.00 91.12 379 LEU A O 1
ATOM 3101 N N . VAL A 1 380 ? 12.443 -6.690 -22.238 1.00 91.88 380 VAL A N 1
ATOM 3102 C CA . VAL A 1 380 ? 13.555 -7.577 -21.853 1.00 91.88 380 VAL A CA 1
ATOM 3103 C C . VAL A 1 380 ? 13.042 -8.803 -21.089 1.00 91.88 380 VAL A C 1
ATOM 3105 O O . VAL A 1 380 ? 13.419 -9.935 -21.382 1.00 91.88 380 VAL A O 1
ATOM 3108 N N . MET A 1 381 ? 12.136 -8.605 -20.136 1.00 91.81 381 MET A N 1
ATOM 3109 C CA . MET A 1 381 ? 11.672 -9.679 -19.257 1.00 91.81 381 MET A CA 1
ATOM 3110 C C . MET A 1 381 ? 10.599 -10.574 -19.886 1.00 91.81 381 MET A C 1
ATOM 3112 O O . MET A 1 381 ? 10.571 -11.777 -19.612 1.00 91.81 381 MET A O 1
ATOM 3116 N N . ASN A 1 382 ? 9.704 -9.992 -20.689 1.00 89.69 382 ASN A N 1
ATOM 3117 C CA . ASN A 1 382 ? 8.464 -10.615 -21.158 1.00 89.69 382 ASN A CA 1
ATOM 3118 C C . ASN A 1 382 ? 8.254 -10.553 -22.687 1.00 89.69 382 ASN A C 1
ATOM 3120 O O . ASN A 1 382 ? 7.229 -11.002 -23.198 1.00 89.69 382 ASN A O 1
ATOM 3124 N N . GLY A 1 383 ? 9.196 -10.008 -23.458 1.00 85.88 383 GLY A N 1
ATOM 3125 C CA . GLY A 1 383 ? 9.004 -9.810 -24.900 1.00 85.88 383 GLY A CA 1
ATOM 3126 C C . GLY A 1 383 ? 8.998 -11.102 -25.722 1.00 85.88 383 GLY A C 1
ATOM 3127 O O . GLY A 1 383 ? 8.481 -11.135 -26.844 1.00 85.88 383 GLY A O 1
ATOM 3128 N N . LEU A 1 384 ? 9.616 -12.180 -25.219 1.00 87.06 384 LEU A N 1
ATOM 3129 C CA . LEU A 1 384 ? 9.770 -13.433 -25.970 1.00 87.06 384 LEU A CA 1
ATOM 3130 C C . LEU A 1 384 ? 8.488 -14.276 -25.900 1.00 87.06 384 LEU A C 1
ATOM 3132 O O . LEU A 1 384 ? 8.328 -15.143 -25.043 1.00 87.06 384 LEU A O 1
ATOM 3136 N N . THR A 1 385 ? 7.578 -14.025 -26.837 1.00 86.12 385 THR A N 1
ATOM 3137 C CA . THR A 1 385 ? 6.250 -14.633 -26.917 1.00 86.12 385 THR A CA 1
ATOM 3138 C C . THR A 1 385 ? 6.140 -15.549 -28.142 1.00 86.12 385 THR A C 1
ATOM 3140 O O . THR A 1 385 ? 6.940 -15.444 -29.080 1.00 86.12 385 THR A O 1
ATOM 3143 N N . PRO A 1 386 ? 5.128 -16.436 -28.212 1.00 82.69 386 PRO A N 1
ATOM 3144 C CA . PRO A 1 386 ? 4.866 -17.190 -29.438 1.00 82.69 386 PRO A CA 1
ATOM 3145 C C . PRO A 1 386 ? 4.596 -16.267 -30.639 1.00 82.69 386 PRO A C 1
ATOM 3147 O O . PRO A 1 386 ? 4.946 -16.599 -31.771 1.00 82.69 386 PRO A O 1
ATOM 3150 N N . GLY A 1 387 ? 3.980 -15.103 -30.394 1.00 81.88 387 GLY A N 1
ATOM 3151 C CA . GLY A 1 387 ? 3.742 -14.066 -31.397 1.00 81.88 387 GLY A CA 1
ATOM 3152 C C . GLY A 1 387 ? 5.044 -13.482 -31.935 1.00 81.88 387 GLY A C 1
ATOM 3153 O O . GLY A 1 387 ? 5.283 -13.565 -33.139 1.00 81.88 387 GLY A O 1
ATOM 3154 N N . SER A 1 388 ? 5.924 -13.007 -31.049 1.00 82.56 388 SER A N 1
ATOM 3155 C CA . SER A 1 388 ? 7.175 -12.369 -31.465 1.00 82.56 388 SER A CA 1
ATOM 3156 C C . SER A 1 388 ? 8.105 -13.343 -32.188 1.00 82.56 388 SER A C 1
ATOM 3158 O O . SER A 1 388 ? 8.733 -12.955 -33.171 1.00 82.56 388 SER A O 1
ATOM 3160 N N . ILE A 1 389 ? 8.141 -14.628 -31.806 1.00 80.69 389 ILE A N 1
ATOM 3161 C CA . ILE A 1 389 ? 8.885 -15.653 -32.563 1.00 80.69 389 ILE A CA 1
ATOM 3162 C C . ILE A 1 389 ? 8.357 -15.796 -33.994 1.00 80.69 389 ILE A C 1
ATOM 3164 O O . ILE A 1 389 ? 9.151 -15.884 -34.931 1.00 80.69 389 ILE A O 1
ATOM 3168 N N . ARG A 1 390 ? 7.031 -15.823 -34.184 1.00 78.56 390 ARG A N 1
ATOM 3169 C CA . ARG A 1 390 ? 6.425 -15.947 -35.522 1.00 78.56 390 ARG A CA 1
ATOM 3170 C C . ARG A 1 390 ? 6.713 -14.725 -36.390 1.00 78.56 390 ARG A C 1
ATOM 3172 O O . ARG A 1 390 ? 7.007 -14.885 -37.571 1.00 78.56 390 ARG A O 1
ATOM 3179 N N . GLU A 1 391 ? 6.641 -13.533 -35.809 1.00 79.12 391 GLU A N 1
ATOM 3180 C CA . GLU A 1 391 ? 6.870 -12.265 -36.511 1.00 79.12 391 GLU A CA 1
ATOM 3181 C C . GLU A 1 391 ? 8.331 -12.094 -36.943 1.00 79.12 391 GLU A C 1
ATOM 3183 O O . GLU A 1 391 ? 8.599 -11.574 -38.023 1.00 79.12 391 GLU A O 1
ATOM 3188 N N . HIS A 1 392 ? 9.275 -12.637 -36.172 1.00 77.44 392 HIS A N 1
ATOM 3189 C CA . HIS A 1 392 ? 10.711 -12.488 -36.416 1.00 77.44 392 HIS A CA 1
ATOM 3190 C C . HIS A 1 392 ? 11.356 -13.724 -37.064 1.00 77.44 392 HIS A C 1
ATOM 3192 O O . HIS A 1 392 ? 12.520 -14.054 -36.815 1.00 77.44 392 HIS A O 1
ATOM 3198 N N . GLY A 1 393 ? 10.604 -14.403 -37.938 1.00 65.88 393 GLY A N 1
ATOM 3199 C CA . GLY A 1 393 ? 11.128 -15.442 -38.833 1.00 65.88 393 GLY A CA 1
ATOM 3200 C C . GLY A 1 393 ? 11.173 -16.860 -38.253 1.00 65.88 393 GLY A C 1
ATOM 3201 O O . GLY A 1 393 ? 11.858 -17.725 -38.807 1.00 65.88 393 GLY A O 1
ATOM 3202 N N . GLY A 1 394 ? 10.455 -17.127 -37.161 1.00 64.44 394 GLY A N 1
ATOM 3203 C CA . GLY A 1 394 ? 10.252 -18.475 -36.639 1.00 64.44 394 GLY A CA 1
ATOM 3204 C C . GLY A 1 394 ? 9.263 -19.269 -37.498 1.00 64.44 394 GLY A C 1
ATOM 3205 O O . GLY A 1 394 ? 8.087 -18.927 -37.592 1.00 64.44 394 GLY A O 1
ATOM 3206 N N . ASP A 1 395 ? 9.719 -20.359 -38.118 1.00 57.28 395 ASP A N 1
ATOM 3207 C CA . ASP A 1 395 ? 8.849 -21.208 -38.939 1.00 57.28 395 ASP A CA 1
ATOM 3208 C C . ASP A 1 395 ? 7.827 -21.972 -38.070 1.00 57.28 395 ASP A C 1
ATOM 3210 O O . ASP A 1 395 ? 8.176 -22.514 -37.014 1.00 57.28 395 ASP A O 1
ATOM 3214 N N . LYS A 1 396 ? 6.567 -22.076 -38.528 1.00 53.41 396 LYS A N 1
ATOM 3215 C CA . LYS A 1 396 ? 5.417 -22.621 -37.763 1.00 53.41 396 LYS A CA 1
ATOM 3216 C C . LYS A 1 396 ? 5.637 -24.045 -37.238 1.00 53.41 396 LYS A C 1
ATOM 3218 O O . LYS A 1 396 ? 4.944 -24.479 -36.324 1.00 53.41 396 LYS A O 1
ATOM 3223 N N . LYS A 1 397 ? 6.573 -24.784 -37.837 1.00 49.75 397 LYS A N 1
ATOM 3224 C CA . LYS A 1 397 ? 6.838 -26.198 -37.545 1.00 49.75 397 LYS A CA 1
ATOM 3225 C C . LYS A 1 397 ? 8.122 -26.438 -36.736 1.00 49.75 397 LYS A C 1
ATOM 3227 O O . LYS A 1 397 ? 8.261 -27.507 -36.150 1.00 49.75 397 LYS A O 1
ATOM 3232 N N . TYR A 1 398 ? 9.034 -25.459 -36.680 1.00 52.09 398 TYR A N 1
ATOM 3233 C CA . TYR A 1 398 ? 10.379 -25.598 -36.097 1.00 52.09 398 TYR A CA 1
ATOM 3234 C C . TYR A 1 398 ? 10.894 -24.300 -35.452 1.00 52.09 398 TYR A C 1
ATOM 3236 O O . TYR A 1 398 ? 12.088 -24.034 -35.528 1.00 52.09 398 TYR A O 1
ATOM 3244 N N . GLY A 1 399 ? 10.013 -23.494 -34.844 1.00 56.00 399 GLY A N 1
ATOM 3245 C CA . GLY A 1 399 ? 10.234 -22.113 -34.372 1.00 56.00 399 GLY A CA 1
ATOM 3246 C C . GLY A 1 399 ? 11.323 -21.872 -33.315 1.00 56.00 399 GLY A C 1
ATOM 3247 O O . GLY A 1 399 ? 11.090 -21.160 -32.356 1.00 56.00 399 GLY A O 1
ATOM 3248 N N . GLY A 1 400 ? 12.513 -22.451 -33.454 1.00 65.62 400 GLY A N 1
ATOM 3249 C CA . GLY A 1 400 ? 13.694 -22.176 -32.645 1.00 65.62 400 GLY A CA 1
ATOM 3250 C C . GLY A 1 400 ? 14.576 -21.069 -33.200 1.00 65.62 400 GLY A C 1
ATOM 3251 O O . GLY A 1 400 ? 15.712 -20.975 -32.755 1.00 65.62 400 GLY A O 1
ATOM 3252 N N . ARG A 1 401 ? 14.097 -20.269 -34.163 1.00 75.00 401 ARG A N 1
ATOM 3253 C CA . ARG A 1 401 ? 14.824 -19.111 -34.691 1.00 75.00 401 ARG A CA 1
ATOM 3254 C C . ARG A 1 401 ? 14.121 -17.794 -34.370 1.00 75.00 401 ARG A C 1
ATOM 3256 O O . ARG A 1 401 ? 12.904 -17.727 -34.486 1.00 75.00 401 ARG A O 1
ATOM 3263 N N . TYR A 1 402 ? 14.904 -16.781 -34.008 1.00 77.12 402 TYR A N 1
ATOM 3264 C CA . TYR A 1 402 ? 14.478 -15.403 -33.745 1.00 77.12 402 TYR A CA 1
ATOM 3265 C C . TYR A 1 402 ? 15.461 -14.463 -34.451 1.00 77.12 402 TYR A C 1
ATOM 3267 O O . TYR A 1 402 ? 16.666 -14.606 -34.252 1.00 77.12 402 TYR A O 1
ATOM 3275 N N . PHE A 1 403 ? 14.988 -13.612 -35.367 1.00 77.62 403 PHE A N 1
ATOM 3276 C CA . PHE A 1 403 ? 15.844 -12.848 -36.295 1.00 77.62 403 PHE A CA 1
ATOM 3277 C C . PHE A 1 403 ? 16.874 -13.726 -37.040 1.00 77.62 403 PHE A C 1
ATOM 3279 O O . PHE A 1 403 ? 18.026 -13.357 -37.242 1.00 77.62 403 PHE A O 1
ATOM 3286 N N . GLY A 1 404 ? 16.482 -14.947 -37.423 1.00 75.81 404 GLY A N 1
ATOM 3287 C CA . GLY A 1 404 ? 17.370 -15.912 -38.093 1.00 75.81 404 GLY A CA 1
ATOM 3288 C C . GLY A 1 404 ? 18.372 -16.634 -37.175 1.00 75.81 404 GLY A C 1
ATOM 3289 O O . GLY A 1 404 ? 19.031 -17.581 -37.617 1.00 75.81 404 GLY A O 1
ATOM 3290 N N . ILE A 1 405 ? 18.441 -16.272 -35.892 1.00 80.94 405 ILE A N 1
ATOM 3291 C CA . ILE A 1 405 ? 19.355 -16.849 -34.900 1.00 80.94 405 ILE A CA 1
ATOM 3292 C C . ILE A 1 405 ? 18.706 -18.037 -34.204 1.00 80.94 405 ILE A C 1
ATOM 3294 O O . ILE A 1 405 ? 17.575 -17.932 -33.743 1.00 80.94 405 ILE A O 1
ATOM 3298 N N . SER A 1 406 ? 19.423 -19.155 -34.069 1.00 85.50 406 SER A N 1
ATOM 3299 C CA . SER A 1 406 ? 18.949 -20.302 -33.288 1.00 85.50 406 SER A CA 1
ATOM 3300 C C . SER A 1 406 ? 18.924 -19.974 -31.790 1.00 85.50 406 SER A C 1
ATOM 3302 O O . SER A 1 406 ? 19.971 -19.883 -31.145 1.00 85.50 406 SER A O 1
ATOM 3304 N N . LEU A 1 407 ? 17.722 -19.838 -31.223 1.00 84.56 407 LEU A N 1
ATOM 3305 C CA . LEU A 1 407 ? 17.502 -19.660 -29.786 1.00 84.56 407 LEU A CA 1
ATOM 3306 C C . LEU A 1 407 ? 18.074 -20.838 -28.994 1.00 84.56 407 LEU A C 1
ATOM 3308 O O . LEU A 1 407 ? 18.654 -20.645 -27.932 1.00 84.56 407 LEU A O 1
ATOM 3312 N N . ASP A 1 408 ? 17.958 -22.058 -29.528 1.00 83.31 408 ASP A N 1
ATOM 3313 C CA . ASP A 1 408 ? 18.505 -23.252 -28.881 1.00 83.31 408 ASP A CA 1
ATOM 3314 C C . ASP A 1 408 ? 20.034 -23.222 -28.784 1.00 83.31 408 ASP A C 1
ATOM 3316 O O . ASP A 1 408 ? 20.573 -23.746 -27.816 1.00 83.31 408 ASP A O 1
ATOM 3320 N N . GLU A 1 409 ? 20.730 -22.606 -29.741 1.00 84.62 409 GLU A N 1
ATOM 3321 C CA . GLU A 1 409 ? 22.192 -22.484 -29.715 1.00 84.62 409 GLU A CA 1
ATOM 3322 C C . GLU A 1 409 ? 22.645 -21.326 -28.824 1.00 84.62 409 GLU A C 1
ATOM 3324 O O . GLU A 1 409 ? 23.507 -21.510 -27.966 1.00 84.62 409 GLU A O 1
ATOM 3329 N N . LYS A 1 410 ? 22.051 -20.137 -28.989 1.00 84.50 410 LYS A N 1
ATOM 3330 C CA . LYS A 1 410 ? 22.475 -18.937 -28.253 1.00 84.50 410 LYS A CA 1
ATOM 3331 C C . LYS A 1 410 ? 22.092 -18.961 -26.779 1.00 84.50 410 LYS A C 1
ATOM 3333 O O . LYS A 1 410 ? 22.866 -18.494 -25.949 1.00 84.50 410 LYS A O 1
ATOM 3338 N N . LEU A 1 411 ? 20.937 -19.534 -26.439 1.00 86.94 411 LEU A N 1
ATOM 3339 C CA . LEU A 1 411 ? 20.474 -19.623 -25.054 1.00 86.94 411 LEU A CA 1
ATOM 3340 C C . LEU A 1 411 ? 20.847 -20.945 -24.373 1.00 86.94 411 LEU A C 1
ATOM 3342 O O . LEU A 1 411 ? 20.599 -21.091 -23.176 1.00 86.94 411 LEU A O 1
ATOM 3346 N N . ALA A 1 412 ? 21.467 -21.902 -25.080 1.00 86.19 412 ALA A N 1
ATOM 3347 C CA . ALA A 1 412 ? 21.923 -23.162 -24.481 1.00 86.19 412 ALA A CA 1
ATOM 3348 C C . ALA A 1 412 ? 22.743 -22.976 -23.189 1.00 86.19 412 ALA A C 1
ATOM 3350 O O . ALA A 1 412 ? 22.447 -23.686 -22.225 1.00 86.19 412 ALA A O 1
ATOM 3351 N N . PRO A 1 413 ? 23.704 -22.030 -23.105 1.00 88.19 413 PRO A N 1
ATOM 3352 C CA . PRO A 1 413 ? 24.483 -21.818 -21.882 1.00 88.19 413 PRO A CA 1
ATOM 3353 C C . PRO A 1 413 ? 23.651 -21.364 -20.673 1.00 88.19 413 PRO A C 1
ATOM 3355 O O . PRO A 1 413 ? 24.075 -21.551 -19.539 1.00 88.19 413 PRO A O 1
ATOM 3358 N N . ARG A 1 414 ? 22.467 -20.783 -20.911 1.00 89.94 414 ARG A N 1
ATOM 3359 C CA . ARG A 1 414 ? 21.564 -20.216 -19.892 1.00 89.94 414 ARG A CA 1
ATOM 3360 C C . ARG A 1 414 ? 20.436 -21.159 -19.499 1.00 89.94 414 ARG A C 1
ATOM 3362 O O . ARG A 1 414 ? 19.583 -20.811 -18.685 1.00 89.94 414 ARG A O 1
ATOM 3369 N N . LYS A 1 415 ? 20.361 -22.321 -20.143 1.00 94.00 415 LYS A N 1
ATOM 3370 C CA . LYS A 1 415 ? 19.217 -23.214 -20.035 1.00 94.00 415 LYS A CA 1
ATOM 3371 C C . LYS A 1 415 ? 19.141 -23.831 -18.640 1.00 94.00 415 LYS A C 1
ATOM 3373 O O . LYS A 1 415 ? 20.013 -24.602 -18.247 1.00 94.00 415 LYS A O 1
ATOM 3378 N N . ILE A 1 416 ? 18.032 -23.586 -17.955 1.00 95.12 416 ILE A N 1
ATOM 3379 C CA . ILE A 1 416 ? 17.682 -24.193 -16.671 1.00 95.12 416 ILE A CA 1
ATOM 3380 C C . ILE A 1 416 ? 16.268 -24.781 -16.726 1.00 95.12 416 ILE A C 1
ATOM 3382 O O . ILE A 1 416 ? 15.483 -24.513 -17.638 1.00 95.12 416 ILE A O 1
ATOM 3386 N N . SER A 1 417 ? 15.930 -25.624 -15.752 1.00 94.81 417 SER A N 1
ATOM 3387 C CA . SER A 1 417 ? 14.540 -26.063 -15.574 1.00 94.81 417 SER A CA 1
ATOM 3388 C C . SER A 1 417 ? 13.745 -25.040 -14.762 1.00 94.81 417 SER A C 1
ATOM 3390 O O . SER A 1 417 ? 14.298 -24.377 -13.885 1.00 94.81 417 SER A O 1
ATOM 3392 N N . GLU A 1 418 ? 12.429 -24.972 -14.959 1.00 91.00 418 GLU A N 1
ATOM 3393 C CA . GLU A 1 418 ? 11.554 -24.126 -14.131 1.00 91.00 418 GLU A CA 1
ATOM 3394 C C . GLU A 1 418 ? 11.686 -24.462 -12.632 1.00 91.00 418 GLU A C 1
ATOM 3396 O O . GLU A 1 418 ? 11.720 -23.579 -11.776 1.00 91.00 418 GLU A O 1
ATOM 3401 N N . LYS A 1 419 ? 11.832 -25.750 -12.296 1.00 91.00 419 LYS A N 1
ATOM 3402 C CA . LYS A 1 419 ? 12.063 -26.199 -10.915 1.00 91.00 419 LYS A CA 1
ATOM 3403 C C . LYS A 1 419 ? 13.363 -25.631 -10.342 1.00 91.00 419 LYS A C 1
ATOM 3405 O O . LYS A 1 419 ? 13.418 -25.274 -9.168 1.00 91.00 419 LYS A O 1
ATOM 3410 N N . GLU A 1 420 ? 14.407 -25.569 -11.158 1.00 92.50 420 GLU A N 1
ATOM 3411 C CA . GLU A 1 420 ? 15.685 -24.989 -10.767 1.00 92.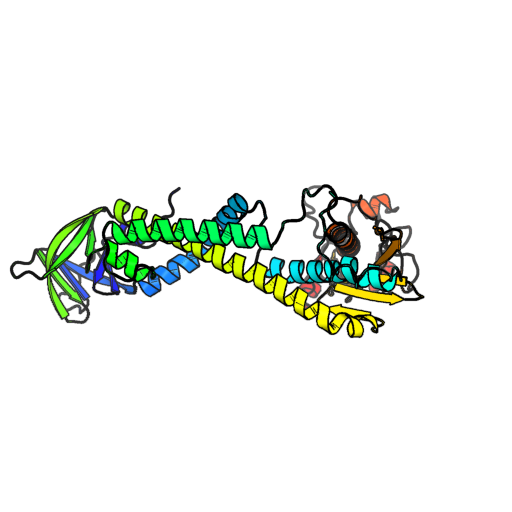50 420 GLU A CA 1
ATOM 3412 C C . GLU A 1 420 ? 15.606 -23.470 -10.612 1.00 92.50 420 GLU A C 1
ATOM 3414 O O . GLU A 1 420 ? 16.128 -22.960 -9.623 1.00 92.50 420 GLU A O 1
ATOM 3419 N N . ALA A 1 421 ? 14.885 -22.773 -11.495 1.00 89.75 421 ALA A N 1
ATOM 3420 C CA . ALA A 1 421 ? 14.618 -21.342 -11.354 1.00 89.75 421 ALA A CA 1
ATOM 3421 C C . ALA A 1 421 ? 13.922 -21.027 -10.018 1.00 89.75 421 ALA A C 1
ATOM 3423 O O . ALA A 1 421 ? 14.382 -20.169 -9.267 1.00 89.75 421 ALA A O 1
ATOM 3424 N N . ARG A 1 422 ? 12.885 -21.804 -9.661 1.00 87.62 422 ARG A N 1
ATOM 3425 C CA . ARG A 1 422 ? 12.193 -21.689 -8.361 1.00 87.62 422 ARG A CA 1
ATOM 3426 C C . ARG A 1 422 ? 13.129 -21.953 -7.185 1.00 87.62 422 ARG A C 1
ATOM 3428 O O . ARG A 1 422 ? 13.096 -21.219 -6.206 1.00 87.62 422 ARG A O 1
ATOM 3435 N N . ARG A 1 423 ? 13.982 -22.982 -7.278 1.00 91.38 423 ARG A N 1
ATOM 3436 C CA . ARG A 1 423 ? 14.974 -23.305 -6.237 1.00 91.38 423 ARG A CA 1
ATOM 3437 C C . ARG A 1 423 ? 15.985 -22.172 -6.034 1.00 91.38 423 ARG A C 1
ATOM 3439 O O . ARG A 1 423 ? 16.411 -21.956 -4.907 1.00 91.38 423 ARG A O 1
ATOM 3446 N N . LYS A 1 424 ? 16.373 -21.483 -7.109 1.00 86.06 424 LYS A N 1
ATOM 3447 C CA . LYS A 1 424 ? 17.280 -20.327 -7.078 1.00 86.06 424 LYS A CA 1
ATOM 3448 C C . LYS A 1 424 ? 16.595 -19.024 -6.633 1.00 86.06 424 LYS A C 1
ATOM 3450 O O . LYS A 1 424 ? 17.284 -18.024 -6.482 1.00 86.06 424 LYS A O 1
ATOM 3455 N N . GLY A 1 425 ? 15.273 -19.021 -6.432 1.00 84.44 425 GLY A N 1
ATOM 3456 C CA . GLY A 1 425 ? 14.517 -17.815 -6.085 1.00 84.44 425 GLY A CA 1
ATOM 3457 C C . GLY A 1 425 ? 14.426 -16.794 -7.223 1.00 84.44 425 GLY A C 1
ATOM 3458 O O . GLY A 1 425 ? 14.201 -15.620 -6.958 1.00 84.44 425 GLY A O 1
ATOM 3459 N N . LEU A 1 426 ? 14.619 -17.219 -8.477 1.00 83.25 426 LEU A N 1
ATOM 3460 C CA . LEU A 1 426 ? 14.556 -16.325 -9.633 1.00 83.25 426 LEU A CA 1
ATOM 3461 C C . LEU A 1 426 ? 13.109 -15.941 -9.946 1.00 83.25 426 LEU A C 1
ATOM 3463 O O . LEU A 1 426 ? 12.200 -16.777 -9.867 1.00 83.25 426 LEU A O 1
ATOM 3467 N N . LEU A 1 427 ? 12.913 -14.697 -10.384 1.00 87.81 427 LEU A N 1
ATOM 3468 C CA . LEU A 1 427 ? 11.647 -14.265 -10.962 1.00 87.81 427 LEU A CA 1
ATOM 3469 C C . LEU A 1 427 ? 11.412 -15.019 -12.277 1.00 87.81 427 LEU A C 1
ATOM 3471 O O . LEU A 1 427 ? 12.246 -14.975 -13.174 1.00 87.81 427 LEU A O 1
ATOM 3475 N N . ILE A 1 428 ? 10.288 -15.729 -12.388 1.00 87.50 428 ILE A N 1
ATOM 3476 C CA . ILE A 1 428 ? 9.952 -16.512 -13.586 1.00 87.50 428 ILE A CA 1
ATOM 3477 C C . ILE A 1 428 ? 8.987 -15.713 -14.449 1.00 87.50 428 ILE A C 1
ATOM 3479 O O . ILE A 1 428 ? 7.841 -15.503 -14.044 1.00 87.50 428 ILE A O 1
ATOM 3483 N N . THR A 1 429 ? 9.438 -15.330 -15.637 1.00 89.69 429 THR A N 1
ATOM 3484 C CA . THR A 1 429 ? 8.707 -14.482 -16.588 1.00 89.69 429 THR A CA 1
ATOM 3485 C C . THR A 1 429 ? 8.185 -15.303 -17.773 1.00 89.69 429 THR A C 1
ATOM 3487 O O . THR A 1 429 ? 8.487 -16.498 -17.886 1.00 89.69 429 THR A O 1
ATOM 3490 N N . ASN A 1 430 ? 7.372 -14.697 -18.650 1.00 82.94 430 ASN A N 1
ATOM 3491 C CA . ASN A 1 430 ? 6.810 -15.365 -19.837 1.00 82.94 430 ASN A CA 1
ATOM 3492 C C . ASN A 1 430 ? 5.988 -16.630 -19.543 1.00 82.94 430 ASN A C 1
ATOM 3494 O O . ASN A 1 430 ? 6.177 -17.686 -20.147 1.00 82.94 430 ASN A O 1
ATOM 3498 N N . ARG A 1 431 ? 5.048 -16.551 -18.597 1.00 79.56 431 ARG A N 1
ATOM 3499 C CA . ARG A 1 431 ? 4.114 -17.658 -18.351 1.00 79.56 431 ARG A CA 1
ATOM 3500 C C . ARG A 1 431 ? 3.003 -17.661 -19.395 1.00 79.56 431 ARG A C 1
ATOM 3502 O O . ARG A 1 431 ? 2.217 -16.727 -19.459 1.00 79.56 431 ARG A O 1
ATOM 3509 N N . TRP A 1 432 ? 2.913 -18.753 -20.146 1.00 71.06 432 TRP A N 1
ATOM 3510 C CA . TRP A 1 432 ? 1.885 -18.971 -21.164 1.00 71.06 432 TRP A CA 1
ATOM 3511 C C . TRP A 1 432 ? 0.935 -20.080 -20.714 1.00 71.06 432 TRP A C 1
ATOM 3513 O O . TRP A 1 432 ? 1.396 -21.153 -20.301 1.00 71.06 432 TRP A O 1
ATOM 3523 N N . ASP A 1 433 ? -0.376 -19.839 -20.793 1.00 63.78 433 ASP A N 1
ATOM 3524 C CA . ASP A 1 433 ? -1.363 -20.901 -20.614 1.00 63.78 433 ASP A CA 1
ATOM 3525 C C . ASP A 1 433 ? -1.570 -21.608 -21.955 1.00 63.78 433 ASP A C 1
ATOM 3527 O O . ASP A 1 433 ? -2.132 -21.070 -22.901 1.00 63.78 433 ASP A O 1
ATOM 3531 N N . TRP A 1 434 ? -1.064 -22.832 -22.056 1.00 59.84 434 TRP A N 1
ATOM 3532 C CA . TRP A 1 434 ? -1.088 -23.637 -23.282 1.00 59.84 434 TRP A CA 1
ATOM 3533 C C . TRP A 1 434 ? -2.457 -24.271 -23.563 1.00 59.84 434 TRP A C 1
ATOM 3535 O O . TRP A 1 434 ? -2.532 -25.281 -24.259 1.00 59.84 434 TRP A O 1
ATOM 3545 N N . ARG A 1 435 ? -3.516 -23.771 -22.920 1.00 52.00 435 ARG A N 1
ATOM 3546 C CA . ARG A 1 435 ? -4.857 -24.366 -22.952 1.00 52.00 435 ARG A CA 1
ATOM 3547 C C . ARG A 1 435 ? -5.753 -23.813 -24.060 1.00 52.00 435 ARG A C 1
ATOM 3549 O O . ARG A 1 435 ? -6.786 -24.426 -24.300 1.00 52.00 435 ARG A O 1
ATOM 3556 N N . ASP A 1 436 ? -5.328 -22.752 -24.746 1.00 40.91 436 ASP A N 1
ATOM 3557 C CA . ASP A 1 436 ? -6.138 -22.044 -25.749 1.00 40.91 436 ASP A CA 1
ATOM 3558 C C . ASP A 1 436 ? -5.611 -22.144 -27.201 1.00 40.91 436 ASP A C 1
ATOM 3560 O O . ASP A 1 436 ? -6.042 -21.364 -28.048 1.00 40.91 436 ASP A O 1
ATOM 3564 N N . ASP A 1 437 ? -4.736 -23.112 -27.516 1.00 40.84 437 ASP A N 1
ATOM 3565 C CA . ASP A 1 437 ? -4.345 -23.460 -28.903 1.00 40.84 437 ASP A CA 1
ATOM 3566 C C . ASP A 1 437 ? -4.875 -24.841 -29.336 1.00 40.84 437 ASP A C 1
ATOM 3568 O O . ASP A 1 437 ? -4.592 -25.845 -28.633 1.00 40.84 437 ASP A O 1
#